Protein AF-A0A9K3LI99-F1 (afdb_monomer_lite)

Foldseek 3Di:
DDDDDDDDPDDDDDPCDDACALVLLVVLQVLLCPPPVRVVLAAPAKEFLVSSVVSSVLSVSDDPSYDDDSVSSVVSLCVDPLNVCQPDQPQPRQSQKHWDADPNTIIIHGGHGSDGDDHDDPDPVSVVRRVVSVVPDDRDRDDDDPDDDPDPPPPPPDDDDDDDDDDDDDDDDDDDDDDDDDDDDDDDDDDDDDDDDDDDDDDDDDDDDDDDDDDQDPDDDVQADPVLCVQQVADPPQPTSLSSLVVLLVLLVLLVDPLSLLLQEVVSPPLVPQDPVNSLLSNLLSQLLSQLSVQCNPPVSPDPSLVSSQVSLVVSVVVVSPSDNHSVVSSVSSVQCSVPVHDYHPDPCVSVVHLPAQLVCVVPVVLLVVLVVVCVVCVVPDDLVVSLCCCVPPVLVVVVVVVVVPDPDPDDDSCNVVVVSVCNDRDSVNSVSNCVSSPNDDDDDDPDDDPPCCPPPVNVVVVVVVVVVVVVVVVVVVVD

Structure (mmCIF, N/CA/C/O backbone):
data_AF-A0A9K3LI99-F1
#
_entry.id   AF-A0A9K3LI99-F1
#
loop_
_atom_site.group_PDB
_atom_site.id
_atom_site.type_symbol
_atom_site.label_atom_id
_atom_site.label_alt_id
_atom_site.label_comp_id
_atom_site.label_asym_id
_atom_site.label_entity_id
_atom_site.label_seq_id
_atom_site.pdbx_PDB_ins_code
_atom_site.Cartn_x
_atom_site.Cartn_y
_atom_site.Cartn_z
_atom_site.occupancy
_atom_site.B_iso_or_equiv
_atom_site.auth_seq_id
_atom_site.auth_comp_id
_atom_site.auth_asym_id
_atom_site.auth_atom_id
_atom_site.pdbx_PDB_model_num
ATOM 1 N N . MET A 1 1 ? 67.613 16.938 -12.188 1.00 38.28 1 MET A N 1
ATOM 2 C CA . MET A 1 1 ? 67.191 17.942 -13.192 1.00 38.28 1 MET A CA 1
ATOM 3 C C . MET A 1 1 ? 67.558 17.369 -14.556 1.00 38.28 1 MET A C 1
ATOM 5 O O . MET A 1 1 ? 68.705 16.973 -14.670 1.00 38.28 1 MET A O 1
ATOM 9 N N . LEU A 1 2 ? 66.708 17.196 -15.573 1.00 33.31 2 LEU A N 1
ATOM 10 C CA . LEU A 1 2 ? 65.260 17.403 -15.799 1.00 33.31 2 LEU A CA 1
ATOM 11 C C . LEU A 1 2 ? 64.799 16.192 -16.658 1.00 33.31 2 LEU A C 1
ATOM 13 O O . LEU A 1 2 ? 65.535 15.783 -17.545 1.00 33.31 2 LEU A O 1
ATOM 17 N N . ALA A 1 3 ? 63.769 15.428 -16.289 1.00 37.97 3 ALA A N 1
ATOM 18 C CA . ALA A 1 3 ? 62.351 15.655 -16.613 1.00 37.97 3 ALA A CA 1
ATOM 19 C C . ALA A 1 3 ? 62.026 15.662 -18.131 1.00 37.97 3 ALA A C 1
ATOM 21 O O . ALA A 1 3 ? 62.222 16.664 -18.809 1.00 37.97 3 ALA A O 1
ATOM 22 N N . GLY A 1 4 ? 61.459 14.550 -18.620 1.00 28.91 4 GLY A N 1
ATOM 23 C CA . GLY A 1 4 ? 60.838 14.370 -19.942 1.00 28.91 4 GLY A CA 1
ATOM 24 C C . GLY A 1 4 ? 59.802 13.227 -19.864 1.00 28.91 4 GLY A C 1
ATOM 25 O O . GLY A 1 4 ? 60.022 12.302 -19.079 1.00 28.91 4 GLY A O 1
ATOM 26 N N . PRO A 1 5 ? 58.645 13.298 -20.553 1.00 36.38 5 PRO A N 1
ATOM 27 C CA . PRO A 1 5 ? 57.456 12.544 -20.145 1.00 36.38 5 PRO A CA 1
ATOM 28 C C . PRO A 1 5 ? 57.363 11.135 -20.747 1.00 36.38 5 PRO A C 1
ATOM 30 O O . PRO A 1 5 ? 57.576 10.942 -21.941 1.00 36.38 5 PRO A O 1
ATOM 33 N N . ILE A 1 6 ? 56.923 10.170 -19.934 1.00 32.75 6 ILE A N 1
ATOM 34 C CA . ILE A 1 6 ? 56.415 8.868 -20.391 1.00 32.75 6 ILE A CA 1
ATOM 35 C C . ILE A 1 6 ? 54.897 8.869 -20.185 1.00 32.75 6 ILE A C 1
ATOM 37 O O . ILE A 1 6 ? 54.408 9.299 -19.139 1.00 32.75 6 ILE A O 1
ATOM 41 N N . GLY A 1 7 ? 54.153 8.462 -21.215 1.00 29.23 7 GLY A N 1
ATOM 42 C CA . GLY A 1 7 ? 52.699 8.612 -21.274 1.00 29.23 7 GLY A CA 1
ATOM 43 C C . GLY A 1 7 ? 51.949 7.814 -20.206 1.00 29.23 7 GLY A C 1
ATOM 44 O O . GLY A 1 7 ? 52.251 6.649 -19.954 1.00 29.23 7 GLY A O 1
ATOM 45 N N . ALA A 1 8 ? 50.925 8.435 -19.620 1.00 28.14 8 ALA A N 1
ATOM 46 C CA . ALA A 1 8 ? 49.999 7.765 -18.717 1.00 28.14 8 ALA A CA 1
ATOM 47 C C . ALA A 1 8 ? 49.097 6.800 -19.504 1.00 28.14 8 ALA A C 1
ATOM 49 O O . ALA A 1 8 ? 48.115 7.210 -20.124 1.00 28.14 8 ALA A O 1
ATOM 50 N N . MET A 1 9 ? 49.424 5.508 -19.466 1.00 26.80 9 MET A N 1
ATOM 51 C CA . MET A 1 9 ? 48.541 4.453 -19.954 1.00 26.80 9 MET A CA 1
ATOM 52 C C . MET A 1 9 ? 47.420 4.241 -18.928 1.00 26.80 9 MET A C 1
ATOM 54 O O . MET A 1 9 ? 47.588 3.532 -17.937 1.00 26.80 9 MET A O 1
ATOM 58 N N . VAL A 1 10 ? 46.286 4.911 -19.140 1.00 30.11 10 VAL A N 1
ATOM 59 C CA . VAL A 1 10 ? 45.095 4.769 -18.293 1.00 30.11 10 VAL A CA 1
ATOM 60 C C . VAL A 1 10 ? 44.501 3.377 -18.507 1.00 30.11 10 VAL A C 1
ATOM 62 O O . VAL A 1 10 ? 43.856 3.118 -19.521 1.00 30.11 10 VAL A O 1
ATOM 65 N N . LEU A 1 11 ? 44.717 2.481 -17.544 1.00 29.36 11 LEU A N 1
ATOM 66 C CA . LEU A 1 11 ? 43.962 1.233 -17.452 1.00 29.36 11 LEU A CA 1
ATOM 67 C C . LEU A 1 11 ? 42.501 1.545 -17.079 1.00 29.36 11 LEU A C 1
ATOM 69 O O . LEU A 1 11 ? 42.260 2.449 -16.272 1.00 29.36 11 LEU A O 1
ATOM 73 N N . PRO A 1 12 ? 41.516 0.827 -17.647 1.00 28.22 12 PRO A N 1
ATOM 74 C CA . PRO A 1 12 ? 40.114 1.066 -17.344 1.00 28.22 12 PRO A CA 1
ATOM 75 C C . PRO A 1 12 ? 39.806 0.681 -15.894 1.00 28.22 12 PRO A C 1
ATOM 77 O O . PRO A 1 12 ? 40.135 -0.416 -15.446 1.00 28.22 12 PRO A O 1
ATOM 80 N N . LEU A 1 13 ? 39.123 1.576 -15.178 1.00 29.77 13 LEU A N 1
ATOM 81 C CA . LEU A 1 13 ? 38.501 1.268 -13.892 1.00 29.77 13 LEU A CA 1
ATOM 82 C C . LEU A 1 13 ? 37.423 0.199 -14.110 1.00 29.77 13 LEU A C 1
ATOM 84 O O . LEU A 1 13 ? 36.360 0.483 -14.661 1.00 29.77 13 LEU A O 1
ATOM 88 N N . THR A 1 14 ? 37.703 -1.034 -13.693 1.00 32.28 14 THR A N 1
ATOM 89 C CA . THR A 1 14 ? 36.720 -2.116 -13.664 1.00 32.28 14 THR A CA 1
ATOM 90 C C . THR A 1 14 ? 35.724 -1.867 -12.530 1.00 32.28 14 THR A C 1
ATOM 92 O O . THR A 1 14 ? 36.083 -1.863 -11.356 1.00 32.28 14 THR A O 1
ATOM 95 N N . ASP A 1 15 ? 34.452 -1.672 -12.880 1.00 35.81 15 ASP A N 1
ATOM 96 C CA . ASP A 1 15 ? 33.373 -1.242 -11.967 1.00 35.81 15 ASP A CA 1
ATOM 97 C C . ASP A 1 15 ? 32.848 -2.366 -11.033 1.00 35.81 15 ASP A C 1
ATOM 99 O O . ASP A 1 15 ? 31.736 -2.320 -10.501 1.00 35.81 15 ASP A O 1
ATOM 103 N N . ASP A 1 16 ? 33.643 -3.421 -10.825 1.00 41.41 16 ASP A N 1
ATOM 104 C CA . ASP A 1 16 ? 33.311 -4.547 -9.951 1.00 41.41 16 ASP A CA 1
ATOM 105 C C . ASP A 1 16 ? 33.869 -4.344 -8.538 1.00 41.41 16 ASP A C 1
ATOM 107 O O . ASP A 1 16 ? 34.804 -5.005 -8.084 1.00 41.41 16 ASP A O 1
ATOM 111 N N . ALA A 1 17 ? 33.215 -3.449 -7.795 1.00 46.72 17 ALA A N 1
ATOM 112 C CA . ALA A 1 17 ? 33.341 -3.423 -6.342 1.00 46.72 17 ALA A CA 1
ATOM 113 C C . ALA A 1 17 ? 32.993 -4.819 -5.763 1.00 46.72 17 ALA A C 1
ATOM 115 O O . ALA A 1 17 ? 31.927 -5.360 -6.095 1.00 46.72 17 ALA A O 1
ATOM 116 N N . PRO A 1 18 ? 33.839 -5.414 -4.895 1.00 54.22 18 PRO A N 1
ATOM 117 C CA . PRO A 1 18 ? 33.673 -6.794 -4.444 1.00 54.22 18 PRO A CA 1
ATOM 118 C C . PRO A 1 18 ? 32.341 -7.012 -3.709 1.00 54.22 18 PRO A C 1
ATOM 120 O O . PRO A 1 18 ? 32.096 -6.512 -2.611 1.00 54.22 18 PRO A O 1
ATOM 123 N N . LYS A 1 19 ? 31.447 -7.787 -4.332 1.00 67.31 19 LYS A N 1
ATOM 124 C CA . LYS A 1 19 ? 30.117 -8.121 -3.798 1.00 67.31 19 LYS A CA 1
ATOM 125 C C . LYS A 1 19 ? 30.232 -9.319 -2.850 1.00 67.31 19 LYS A C 1
ATOM 127 O O . LYS A 1 19 ? 30.640 -10.394 -3.280 1.00 67.31 19 LYS A O 1
ATOM 132 N N . VAL A 1 20 ? 29.800 -9.178 -1.589 1.00 76.69 20 VAL A N 1
ATOM 133 C CA . VAL A 1 20 ? 29.736 -10.312 -0.639 1.00 76.69 20 VAL A CA 1
ATOM 134 C C . VAL A 1 20 ? 28.866 -11.430 -1.223 1.00 76.69 20 VAL A C 1
ATOM 136 O O . VAL A 1 20 ? 27.660 -11.249 -1.422 1.00 76.69 20 VAL A O 1
ATOM 139 N N . THR A 1 21 ? 29.463 -12.593 -1.473 1.00 83.25 21 THR A N 1
ATOM 140 C CA . THR A 1 21 ? 28.739 -13.799 -1.892 1.00 83.25 21 THR A CA 1
ATOM 141 C C . THR A 1 21 ? 28.237 -14.593 -0.678 1.00 83.25 21 THR A C 1
ATOM 143 O O . THR A 1 21 ? 28.536 -14.266 0.474 1.00 83.25 21 THR A O 1
ATOM 146 N N . LYS A 1 22 ? 27.437 -15.645 -0.903 1.00 82.12 22 LYS A N 1
ATOM 147 C CA . LYS A 1 22 ? 26.943 -16.489 0.205 1.00 82.12 22 LYS A CA 1
ATOM 148 C C . LYS A 1 22 ? 28.078 -17.330 0.810 1.00 82.12 22 LYS A C 1
ATOM 150 O O . LYS A 1 22 ? 28.051 -17.618 1.999 1.00 82.12 22 LYS A O 1
ATOM 155 N N . GLU A 1 23 ? 29.070 -17.674 -0.006 1.00 82.25 23 GLU A N 1
ATOM 156 C CA . GLU A 1 23 ? 30.280 -18.414 0.342 1.00 82.25 23 GLU A CA 1
ATOM 157 C C . GLU A 1 23 ? 31.180 -17.559 1.241 1.00 82.25 23 GLU A C 1
ATOM 159 O O . GLU A 1 23 ? 31.505 -17.979 2.350 1.00 82.25 23 GLU A O 1
ATOM 164 N N . ILE A 1 24 ? 31.471 -16.319 0.818 1.00 82.81 24 ILE A N 1
ATOM 165 C CA . ILE A 1 24 ? 32.248 -15.346 1.603 1.00 82.81 24 ILE A CA 1
ATOM 166 C C . ILE A 1 24 ? 31.573 -15.092 2.954 1.00 82.81 24 ILE A C 1
ATOM 168 O O . ILE A 1 24 ? 32.240 -15.131 3.983 1.00 82.81 24 ILE A O 1
ATOM 172 N N . LEU A 1 25 ? 30.247 -14.888 2.988 1.00 86.44 25 LEU A N 1
ATOM 173 C CA . LEU A 1 25 ? 29.548 -14.695 4.262 1.00 86.44 25 LEU A CA 1
ATOM 174 C C . LEU A 1 25 ? 29.588 -15.945 5.156 1.00 86.44 25 LEU A C 1
ATOM 176 O O . LEU A 1 25 ? 29.740 -15.809 6.367 1.00 86.44 25 LEU A O 1
ATOM 180 N N . GLY A 1 26 ? 29.430 -17.144 4.587 1.00 84.12 26 GLY A N 1
ATOM 181 C CA . GLY A 1 26 ? 29.486 -18.394 5.347 1.00 84.12 26 GLY A CA 1
ATOM 182 C C . GLY A 1 26 ? 30.831 -18.566 6.048 1.00 84.12 26 GLY A C 1
ATOM 183 O O . GLY A 1 26 ? 30.868 -18.741 7.264 1.00 84.12 26 GLY A O 1
ATOM 184 N N . HIS A 1 27 ? 31.923 -18.405 5.299 1.00 83.44 27 HIS A N 1
ATOM 185 C CA . HIS A 1 27 ? 33.276 -18.470 5.845 1.00 83.44 27 HIS A CA 1
ATOM 186 C C . HIS A 1 27 ? 33.548 -17.345 6.859 1.00 83.44 27 HIS A C 1
ATOM 188 O O . HIS A 1 27 ? 34.101 -17.591 7.931 1.00 83.44 27 HIS A O 1
ATOM 194 N N . ALA A 1 28 ? 33.075 -16.124 6.580 1.00 85.56 28 ALA A N 1
ATOM 195 C CA . ALA A 1 28 ? 33.217 -14.992 7.491 1.00 85.56 28 ALA A CA 1
ATOM 196 C C . ALA A 1 28 ? 32.514 -15.206 8.836 1.00 85.56 28 ALA A C 1
ATOM 198 O O . ALA A 1 28 ? 33.068 -14.858 9.879 1.00 85.56 28 ALA A O 1
ATOM 199 N N . LEU A 1 29 ? 31.322 -15.808 8.838 1.00 87.56 29 LEU A N 1
ATOM 200 C CA . LEU A 1 29 ? 30.613 -16.160 10.068 1.00 87.56 29 LEU A CA 1
ATOM 201 C C . LEU A 1 29 ? 31.354 -17.237 10.863 1.00 87.56 29 LEU A C 1
ATOM 203 O O . LEU A 1 29 ? 31.493 -17.087 12.072 1.00 87.56 29 LEU A O 1
ATOM 207 N N . GLU A 1 30 ? 31.866 -18.281 10.211 1.00 86.44 30 GLU A N 1
ATOM 208 C CA . GLU A 1 30 ? 32.619 -19.343 10.891 1.00 86.44 30 GLU A CA 1
ATOM 209 C C . GLU A 1 30 ? 33.910 -18.814 11.526 1.00 86.44 30 GLU A C 1
ATOM 211 O O . GLU A 1 30 ? 34.156 -19.071 12.705 1.00 86.44 30 GLU A O 1
ATOM 216 N N . LEU A 1 31 ? 34.680 -17.992 10.806 1.00 84.69 31 LEU A N 1
ATOM 217 C CA . LEU A 1 31 ? 35.863 -17.331 11.362 1.00 84.69 31 LEU A CA 1
ATOM 218 C C . LEU A 1 31 ? 35.508 -16.366 12.504 1.00 84.69 31 LEU A C 1
ATOM 220 O O . LEU A 1 31 ? 36.188 -16.364 13.525 1.00 84.69 31 LEU A O 1
ATOM 224 N N . THR A 1 32 ? 34.414 -15.603 12.394 1.00 88.06 32 THR A N 1
ATOM 225 C CA . THR A 1 32 ? 33.970 -14.671 13.452 1.00 88.06 32 THR A CA 1
ATOM 226 C C . THR A 1 32 ? 33.515 -15.402 14.723 1.00 88.06 32 THR A C 1
ATOM 228 O O . THR A 1 32 ? 33.814 -14.954 15.831 1.00 88.06 32 THR A O 1
ATOM 231 N N . ILE A 1 33 ? 32.810 -16.530 14.580 1.00 89.12 33 ILE A N 1
ATOM 232 C CA . ILE A 1 33 ? 32.341 -17.369 15.697 1.00 89.12 33 ILE A CA 1
ATOM 233 C C . ILE A 1 33 ? 33.521 -18.057 16.394 1.00 89.12 33 ILE A C 1
ATOM 235 O O . ILE A 1 33 ? 33.561 -18.100 17.622 1.00 89.12 33 ILE A O 1
ATOM 239 N N . ASN A 1 34 ? 34.500 -18.541 15.626 1.00 85.75 34 ASN A N 1
ATOM 240 C CA . ASN A 1 34 ? 35.682 -19.224 16.156 1.00 85.75 34 ASN A CA 1
ATOM 241 C C . ASN A 1 34 ? 36.789 -18.260 16.634 1.00 85.75 34 ASN A C 1
ATOM 243 O O . ASN A 1 34 ? 37.783 -18.700 17.209 1.00 85.75 34 ASN A O 1
ATOM 247 N N . HIS A 1 35 ? 36.644 -16.947 16.417 1.00 85.50 35 HIS A N 1
ATOM 248 C CA . HIS A 1 35 ? 37.663 -15.961 16.775 1.00 85.50 35 HIS A CA 1
ATOM 249 C C . HIS A 1 35 ? 37.815 -15.829 18.306 1.00 85.50 35 HIS A C 1
ATOM 251 O O . HIS A 1 35 ? 36.839 -15.478 18.985 1.00 85.50 35 HIS A O 1
ATOM 257 N N . PRO A 1 36 ? 39.027 -15.994 18.874 1.00 82.25 36 PRO A N 1
ATOM 258 C CA . PRO A 1 36 ? 39.232 -16.215 20.312 1.00 82.25 36 PRO A CA 1
ATOM 259 C C . PRO A 1 36 ? 38.737 -15.072 21.212 1.00 82.25 36 PRO A C 1
ATOM 261 O O . PRO A 1 36 ? 38.366 -15.304 22.359 1.00 82.25 36 PRO A O 1
ATOM 264 N N . THR A 1 37 ? 38.690 -13.836 20.705 1.00 83.00 37 THR A N 1
ATOM 265 C CA . THR A 1 37 ? 38.243 -12.652 21.468 1.00 83.00 37 THR A CA 1
ATOM 266 C C . THR A 1 37 ? 36.879 -12.095 21.041 1.00 83.00 37 THR A C 1
ATOM 268 O O . THR A 1 37 ? 36.377 -11.165 21.680 1.00 83.00 37 THR A O 1
ATOM 271 N N . ILE A 1 38 ? 36.276 -12.631 19.968 1.00 86.31 38 ILE A N 1
ATOM 272 C CA . ILE A 1 38 ? 35.007 -12.139 19.396 1.00 86.31 38 ILE A CA 1
ATOM 273 C C . ILE A 1 38 ? 33.894 -13.174 19.572 1.00 86.31 38 ILE A C 1
ATOM 275 O O . ILE A 1 38 ? 32.832 -12.798 20.064 1.00 86.31 38 ILE A O 1
ATOM 279 N N . GLY A 1 39 ? 34.150 -14.459 19.308 1.00 85.88 39 GLY A N 1
ATOM 280 C CA . GLY A 1 39 ? 33.210 -15.560 19.554 1.00 85.88 39 GLY A CA 1
ATOM 281 C C . GLY A 1 39 ? 32.569 -15.512 20.949 1.00 85.88 39 GLY A C 1
ATOM 282 O O . GLY A 1 39 ? 31.349 -15.361 21.049 1.00 85.88 39 GLY A O 1
ATOM 283 N N . PRO A 1 40 ? 33.352 -15.478 22.048 1.00 87.44 40 PRO A N 1
ATOM 284 C CA . PRO A 1 40 ? 32.812 -15.368 23.412 1.00 87.44 40 PRO A CA 1
ATOM 285 C C . PRO A 1 40 ? 31.980 -14.095 23.675 1.00 87.44 40 PRO A C 1
ATOM 287 O O . PRO A 1 40 ? 31.135 -14.052 24.577 1.00 87.44 40 PRO A O 1
ATOM 290 N N . LYS A 1 41 ? 32.180 -13.029 22.885 1.00 86.50 41 LYS A N 1
ATOM 291 C CA . LYS A 1 41 ? 31.381 -11.800 22.983 1.00 86.50 41 LYS A CA 1
ATOM 292 C C . LYS A 1 41 ? 30.016 -11.929 22.311 1.00 86.50 41 LYS A C 1
ATOM 294 O O . LYS A 1 41 ? 29.108 -11.248 22.779 1.00 86.50 41 LYS A O 1
ATOM 299 N N . ILE A 1 42 ? 29.853 -12.792 21.306 1.00 89.25 42 ILE A N 1
ATOM 300 C CA . ILE A 1 42 ? 28.620 -12.911 20.505 1.00 89.25 42 ILE A CA 1
ATOM 301 C C . ILE A 1 42 ? 27.825 -14.207 20.739 1.00 89.25 42 ILE A C 1
ATOM 303 O O . ILE A 1 42 ? 26.612 -14.200 20.550 1.00 89.25 42 ILE A O 1
ATOM 307 N N . CYS A 1 43 ? 28.462 -15.290 21.187 1.00 90.75 43 CYS A N 1
ATOM 308 C CA . CYS A 1 43 ? 27.789 -16.559 21.477 1.00 90.75 43 CYS A CA 1
ATOM 309 C C . CYS A 1 43 ? 27.036 -16.546 22.820 1.00 90.75 43 CYS A C 1
ATOM 311 O O . CYS A 1 43 ? 27.331 -15.748 23.711 1.00 90.75 43 CYS A O 1
ATOM 313 N N . ASN A 1 44 ? 26.064 -17.449 22.962 1.00 89.94 44 ASN A N 1
ATOM 314 C CA . ASN A 1 44 ? 25.247 -17.702 24.155 1.00 89.94 44 ASN A CA 1
ATOM 315 C C . ASN A 1 44 ? 24.473 -16.478 24.686 1.00 89.94 44 ASN A C 1
ATOM 317 O O . ASN A 1 44 ? 24.148 -16.401 25.869 1.00 89.94 44 ASN A O 1
ATOM 321 N N . LYS A 1 45 ? 24.166 -15.504 23.819 1.00 90.88 45 LYS A N 1
ATOM 322 C CA . LYS A 1 45 ? 23.332 -14.338 24.146 1.00 90.88 45 LYS A CA 1
ATOM 323 C C . LYS A 1 45 ? 22.578 -13.822 22.922 1.00 90.88 45 LYS A C 1
ATOM 325 O O . LYS A 1 45 ? 23.020 -14.005 21.789 1.00 90.88 45 LYS A O 1
ATOM 330 N N . TRP A 1 46 ? 21.456 -13.147 23.156 1.00 92.44 46 TRP A N 1
ATOM 331 C CA . TRP A 1 46 ? 20.702 -12.479 22.097 1.00 92.44 46 TRP A CA 1
ATOM 332 C C . TRP A 1 46 ? 21.404 -11.185 21.669 1.00 92.44 46 TRP A C 1
ATOM 334 O O . TRP A 1 46 ? 21.636 -10.292 22.483 1.00 92.44 46 TRP A O 1
ATOM 344 N N . ILE A 1 47 ? 21.724 -11.079 20.380 1.00 92.25 47 ILE A N 1
ATOM 345 C CA . ILE A 1 47 ? 22.428 -9.945 19.773 1.00 92.25 47 ILE A CA 1
ATOM 346 C C . ILE A 1 47 ? 21.642 -9.352 18.601 1.00 92.25 47 ILE A C 1
ATOM 348 O O . ILE A 1 47 ? 20.803 -10.006 17.972 1.00 92.25 47 ILE A O 1
ATOM 352 N N . THR A 1 48 ? 21.914 -8.082 18.296 1.00 91.06 48 THR A N 1
ATOM 353 C CA . THR A 1 48 ? 21.303 -7.399 17.148 1.00 91.06 48 THR A CA 1
ATOM 354 C C . THR A 1 48 ? 22.024 -7.741 15.846 1.00 91.06 48 THR A C 1
ATOM 356 O O . THR A 1 48 ? 23.194 -8.121 15.845 1.00 91.06 48 THR A O 1
ATOM 359 N N . VAL A 1 49 ? 21.340 -7.558 14.715 1.00 89.00 49 VAL A N 1
ATOM 360 C CA . VAL A 1 49 ? 21.951 -7.709 13.385 1.00 89.00 49 VAL A CA 1
ATOM 361 C C . VAL A 1 49 ? 23.176 -6.804 13.181 1.00 89.00 49 VAL A C 1
ATOM 363 O O . VAL A 1 49 ? 24.143 -7.234 12.560 1.00 89.00 49 VAL A O 1
ATOM 366 N N . ASP A 1 50 ? 23.170 -5.595 13.753 1.00 87.19 50 ASP A N 1
ATOM 367 C CA . ASP A 1 50 ? 24.305 -4.664 13.689 1.00 87.19 50 ASP A CA 1
ATOM 368 C C . ASP A 1 50 ? 25.518 -5.249 14.425 1.00 87.19 50 ASP A C 1
ATOM 370 O O . ASP A 1 50 ? 26.617 -5.279 13.884 1.00 87.19 50 ASP A O 1
ATOM 374 N N . THR A 1 51 ? 25.293 -5.829 15.611 1.00 89.25 51 THR A N 1
ATOM 375 C CA . THR A 1 51 ? 26.328 -6.476 16.432 1.00 89.25 51 THR A CA 1
ATOM 376 C C . THR A 1 51 ? 27.044 -7.607 15.685 1.00 89.25 51 THR A C 1
ATOM 378 O O . THR A 1 51 ? 28.247 -7.769 15.853 1.00 89.25 51 THR A O 1
ATOM 381 N N . ILE A 1 52 ? 26.338 -8.369 14.839 1.00 89.00 52 ILE A N 1
ATOM 382 C CA . ILE A 1 52 ? 26.958 -9.401 13.986 1.00 89.00 52 ILE A CA 1
ATOM 383 C C . ILE A 1 52 ? 27.806 -8.771 12.882 1.00 89.00 52 ILE A C 1
ATOM 385 O O . ILE A 1 52 ? 28.917 -9.226 12.629 1.00 89.00 52 ILE A O 1
ATOM 389 N N . ILE A 1 53 ? 27.303 -7.726 12.225 1.00 87.44 53 ILE A N 1
ATOM 390 C CA . ILE A 1 53 ? 28.033 -7.044 11.148 1.00 87.44 53 ILE A CA 1
ATOM 391 C C . ILE A 1 53 ? 29.314 -6.404 11.702 1.00 87.44 53 ILE A C 1
ATOM 393 O O . ILE A 1 53 ? 30.374 -6.519 11.089 1.00 87.44 53 ILE A O 1
ATOM 397 N N . ASP A 1 54 ? 29.241 -5.789 12.881 1.00 86.12 54 ASP A N 1
ATOM 398 C CA . ASP A 1 54 ? 30.396 -5.191 13.547 1.00 86.12 54 ASP A CA 1
ATOM 399 C C . ASP A 1 54 ? 31.377 -6.252 14.072 1.00 86.12 54 ASP A C 1
ATOM 401 O O . ASP A 1 54 ? 32.585 -6.038 13.998 1.00 86.12 54 ASP A O 1
ATOM 405 N N . ALA A 1 55 ? 30.897 -7.429 14.496 1.00 86.62 55 ALA A N 1
ATOM 406 C CA . ALA A 1 55 ? 31.752 -8.572 14.824 1.00 86.62 55 ALA A CA 1
ATOM 407 C C . ALA A 1 55 ? 32.532 -9.084 13.598 1.00 86.62 55 ALA A C 1
ATOM 409 O O . ALA A 1 55 ? 33.740 -9.290 13.692 1.00 86.62 55 ALA A O 1
ATOM 410 N N . ILE A 1 56 ? 31.865 -9.235 12.445 1.00 84.94 56 ILE A N 1
ATOM 411 C CA . ILE A 1 56 ? 32.488 -9.681 11.184 1.00 84.94 56 ILE A CA 1
ATOM 412 C C . ILE A 1 56 ? 33.553 -8.680 10.712 1.00 84.94 56 ILE A C 1
ATOM 414 O O . ILE A 1 56 ? 34.649 -9.081 10.321 1.00 84.94 56 ILE A O 1
ATOM 418 N N . ARG A 1 57 ? 33.257 -7.374 10.793 1.00 83.19 57 ARG A N 1
ATOM 419 C CA . ARG A 1 57 ? 34.227 -6.301 10.508 1.00 83.19 57 ARG A CA 1
ATOM 420 C C . ARG A 1 57 ? 35.422 -6.348 11.460 1.00 83.19 57 ARG A C 1
ATOM 422 O O . ARG A 1 57 ? 36.558 -6.207 11.027 1.00 83.19 57 ARG A O 1
ATOM 429 N N . ALA A 1 58 ? 35.174 -6.544 12.754 1.00 80.00 58 ALA A N 1
ATOM 430 C CA . ALA A 1 58 ? 36.216 -6.554 13.777 1.00 80.00 58 ALA A CA 1
ATOM 431 C C . ALA A 1 58 ? 37.113 -7.796 13.741 1.00 80.00 58 ALA A C 1
ATOM 433 O O . ALA A 1 58 ? 38.274 -7.710 14.131 1.00 80.00 58 ALA A O 1
ATOM 434 N N . ALA A 1 59 ? 36.596 -8.925 13.252 1.00 78.50 59 ALA A N 1
ATOM 435 C CA . ALA A 1 59 ? 37.377 -10.121 12.950 1.00 78.50 59 ALA A CA 1
ATOM 436 C C . ALA A 1 59 ? 38.191 -9.988 11.640 1.00 78.50 59 ALA A C 1
ATOM 438 O O . ALA A 1 59 ? 38.863 -10.937 11.250 1.00 78.50 59 ALA A O 1
ATOM 439 N N . ALA A 1 60 ? 38.123 -8.832 10.960 1.00 65.44 60 ALA A N 1
ATOM 440 C CA . ALA A 1 60 ? 38.836 -8.499 9.722 1.00 65.44 60 ALA A CA 1
ATOM 441 C C . ALA A 1 60 ? 38.606 -9.476 8.547 1.00 65.44 60 ALA A C 1
ATOM 443 O O . ALA A 1 60 ? 39.392 -9.515 7.605 1.00 65.44 60 ALA A O 1
ATOM 444 N N . VAL A 1 61 ? 37.511 -10.248 8.570 1.00 60.97 61 VAL A N 1
ATOM 445 C CA . VAL A 1 61 ? 37.273 -11.333 7.596 1.00 60.97 61 VAL A CA 1
ATOM 446 C C . VAL A 1 61 ? 36.694 -10.838 6.266 1.00 60.97 61 VAL A C 1
ATOM 448 O O . VAL A 1 61 ? 36.648 -11.567 5.278 1.00 60.97 61 VAL A O 1
ATOM 451 N N . ILE A 1 62 ? 36.215 -9.596 6.232 1.00 62.88 62 ILE A N 1
ATOM 452 C CA . ILE A 1 62 ? 35.717 -8.929 5.031 1.00 62.88 62 ILE A CA 1
ATOM 453 C C . ILE A 1 62 ? 36.298 -7.519 5.033 1.00 62.88 62 ILE A C 1
ATOM 455 O O . ILE A 1 62 ? 36.228 -6.831 6.053 1.00 62.88 62 ILE A O 1
ATOM 459 N N . ASP A 1 63 ? 36.845 -7.096 3.892 1.00 62.25 63 ASP A N 1
ATOM 460 C CA . ASP A 1 63 ? 37.377 -5.746 3.719 1.00 62.25 63 ASP A CA 1
ATOM 461 C C . ASP A 1 63 ? 36.320 -4.689 4.086 1.00 62.25 63 ASP A C 1
ATOM 463 O O . ASP A 1 63 ? 35.167 -4.729 3.652 1.00 62.25 63 ASP A O 1
ATOM 467 N N . THR A 1 64 ? 36.748 -3.718 4.889 1.00 60.41 64 THR A N 1
ATOM 468 C CA . THR A 1 64 ? 36.008 -2.511 5.264 1.00 60.41 64 THR A CA 1
ATOM 469 C C . THR A 1 64 ? 35.422 -1.723 4.088 1.00 60.41 64 THR A C 1
ATOM 471 O O . THR A 1 64 ? 34.424 -1.028 4.284 1.00 60.41 64 THR A O 1
ATOM 474 N N . SER A 1 65 ? 35.981 -1.850 2.878 1.00 55.84 65 SER A N 1
ATOM 475 C CA . SER A 1 65 ? 35.418 -1.272 1.648 1.00 55.84 65 SER A CA 1
ATOM 476 C C . SER A 1 65 ? 34.053 -1.868 1.261 1.00 55.84 65 SER A C 1
ATOM 478 O O . SER A 1 65 ? 33.266 -1.237 0.549 1.00 55.84 65 SER A O 1
ATOM 480 N N . VAL A 1 66 ? 33.726 -3.068 1.753 1.00 67.19 66 VAL A N 1
ATOM 481 C CA . VAL A 1 66 ? 32.547 -3.828 1.338 1.00 67.19 66 VAL A CA 1
ATOM 482 C C . VAL A 1 66 ? 31.323 -3.500 2.198 1.00 67.19 66 VAL A C 1
ATOM 484 O O . VAL A 1 66 ? 31.243 -3.792 3.394 1.00 67.19 66 VAL A O 1
ATOM 487 N N . VAL A 1 67 ? 30.291 -2.939 1.561 1.00 68.50 67 VAL A N 1
ATOM 488 C CA . VAL A 1 67 ? 29.070 -2.468 2.236 1.00 68.50 67 VAL A CA 1
ATOM 489 C C . VAL A 1 67 ? 28.148 -3.627 2.648 1.00 68.50 67 VAL A C 1
ATOM 491 O O . VAL A 1 67 ? 27.143 -3.932 1.998 1.00 68.50 67 VAL A O 1
ATOM 494 N N . MET A 1 68 ? 28.441 -4.249 3.791 1.00 78.25 68 MET A N 1
ATOM 495 C CA . MET A 1 68 ? 27.513 -5.160 4.465 1.00 78.25 68 MET A CA 1
ATOM 496 C C . MET A 1 68 ? 26.445 -4.390 5.260 1.00 78.25 68 MET A C 1
ATOM 498 O O . MET A 1 68 ? 26.749 -3.501 6.053 1.00 78.25 68 MET A O 1
ATOM 502 N N . ASN A 1 69 ? 25.176 -4.764 5.071 1.00 82.94 69 ASN A N 1
ATOM 503 C CA . ASN A 1 69 ? 24.035 -4.249 5.832 1.00 82.94 69 ASN A CA 1
ATOM 504 C C . ASN A 1 69 ? 23.058 -5.378 6.206 1.00 82.94 69 ASN A C 1
ATOM 506 O O . ASN A 1 69 ? 23.072 -6.453 5.600 1.00 82.94 69 ASN A O 1
ATOM 510 N N . ALA A 1 70 ? 22.167 -5.114 7.167 1.00 83.81 70 ALA A N 1
ATOM 511 C CA . ALA A 1 70 ? 21.218 -6.092 7.707 1.00 83.81 70 ALA A CA 1
ATOM 512 C C . ALA A 1 70 ? 20.362 -6.803 6.642 1.00 83.81 70 ALA A C 1
ATOM 514 O O . ALA A 1 70 ? 20.066 -7.992 6.760 1.00 83.81 70 ALA A O 1
ATOM 515 N N . ARG A 1 71 ? 19.973 -6.101 5.568 1.00 83.62 71 ARG A N 1
ATOM 516 C CA . ARG A 1 71 ? 19.193 -6.698 4.475 1.00 83.62 71 ARG A CA 1
ATOM 517 C C . ARG A 1 71 ? 20.036 -7.677 3.660 1.00 83.62 71 ARG A C 1
ATOM 519 O O . ARG A 1 71 ? 19.533 -8.747 3.324 1.00 83.62 71 ARG A O 1
ATOM 526 N N . LEU A 1 72 ? 21.282 -7.322 3.344 1.00 83.38 72 LEU A N 1
ATOM 527 C CA . LEU A 1 72 ? 22.199 -8.193 2.607 1.00 83.38 72 LEU A CA 1
ATOM 528 C C . LEU A 1 72 ? 22.548 -9.442 3.428 1.00 83.38 72 LEU A C 1
ATOM 530 O O . LEU A 1 72 ? 22.401 -10.547 2.911 1.00 83.38 72 LEU A O 1
ATOM 534 N N . LEU A 1 73 ? 22.888 -9.273 4.713 1.00 86.06 73 LEU A N 1
ATOM 535 C CA . LEU A 1 73 ? 23.153 -10.378 5.642 1.00 86.06 73 LEU A CA 1
ATOM 536 C C . LEU A 1 73 ? 21.985 -11.377 5.660 1.00 86.06 73 LEU A C 1
ATOM 538 O O . LEU A 1 73 ? 22.174 -12.564 5.408 1.00 86.06 73 LEU A O 1
ATOM 542 N N . ASN A 1 74 ? 20.757 -10.890 5.868 1.00 86.50 74 ASN A N 1
ATOM 543 C CA . ASN A 1 74 ? 19.564 -11.736 5.940 1.00 86.50 74 ASN A CA 1
ATOM 544 C C . ASN A 1 74 ? 19.285 -12.496 4.626 1.00 86.50 74 ASN A C 1
ATOM 546 O O . ASN A 1 74 ? 18.813 -13.634 4.673 1.00 86.50 74 ASN A O 1
ATOM 550 N N . ILE A 1 75 ? 19.565 -11.884 3.466 1.00 84.94 75 ILE A N 1
ATOM 551 C CA . ILE A 1 75 ? 19.405 -12.512 2.143 1.00 84.94 75 ILE A CA 1
ATOM 552 C C . ILE A 1 75 ? 20.462 -13.599 1.926 1.00 84.94 75 ILE A C 1
ATOM 554 O O . ILE A 1 75 ? 20.127 -14.680 1.446 1.00 84.94 75 ILE A O 1
ATOM 558 N N . LEU A 1 76 ? 21.721 -13.335 2.274 1.00 86.38 76 LEU A N 1
ATOM 559 C CA . LEU A 1 76 ? 22.815 -14.287 2.089 1.00 86.38 76 LEU A CA 1
ATOM 560 C C . LEU A 1 76 ? 22.705 -15.466 3.066 1.00 86.38 76 LEU A C 1
ATOM 562 O O . LEU A 1 76 ? 22.787 -16.605 2.614 1.00 86.38 76 LEU A O 1
ATOM 566 N N . LEU A 1 77 ? 22.377 -15.223 4.343 1.00 87.31 77 LEU A N 1
ATOM 567 C CA . LEU A 1 77 ? 22.062 -16.276 5.322 1.00 87.31 77 LEU A CA 1
ATOM 568 C C . LEU A 1 77 ? 20.995 -17.247 4.796 1.00 87.31 77 LEU A C 1
ATOM 570 O O . LEU A 1 77 ? 21.191 -18.454 4.849 1.00 87.31 77 LEU A O 1
ATOM 574 N N . SER A 1 78 ? 19.907 -16.739 4.200 1.00 85.38 78 SER A N 1
ATOM 575 C CA . SER A 1 78 ? 18.847 -17.598 3.638 1.00 85.38 78 SER A CA 1
ATOM 576 C C . SER A 1 78 ? 19.263 -18.436 2.417 1.00 85.38 78 SER A C 1
ATOM 578 O O . SER A 1 78 ? 18.511 -19.315 2.003 1.00 85.38 78 SER A O 1
ATOM 580 N N . LYS A 1 79 ? 20.442 -18.180 1.833 1.00 86.00 79 LYS A N 1
ATOM 581 C CA . LYS A 1 79 ? 21.010 -18.949 0.712 1.00 86.00 79 LYS A CA 1
ATOM 582 C C . LYS A 1 79 ? 22.070 -19.966 1.150 1.00 86.00 79 LYS A C 1
ATOM 584 O O . LYS A 1 79 ? 22.474 -20.788 0.327 1.00 86.00 79 LYS A O 1
ATOM 589 N N . ILE A 1 80 ? 22.542 -19.905 2.395 1.00 86.44 80 ILE A N 1
ATOM 590 C CA . ILE A 1 80 ? 23.526 -20.842 2.948 1.00 86.44 80 ILE A CA 1
ATOM 591 C C . ILE A 1 80 ? 22.767 -22.055 3.492 1.00 86.44 80 ILE A C 1
ATOM 593 O O . ILE A 1 80 ? 21.915 -21.910 4.364 1.00 86.44 80 ILE A O 1
ATOM 597 N N . GLN A 1 81 ? 23.080 -23.256 2.996 1.00 86.06 81 GLN A N 1
ATOM 598 C CA . GLN A 1 81 ? 22.358 -24.487 3.352 1.00 86.06 81 GLN A CA 1
ATOM 599 C C . GLN A 1 81 ? 22.347 -24.744 4.869 1.00 86.06 81 GLN A C 1
ATOM 601 O O . GLN A 1 81 ? 21.290 -25.013 5.434 1.00 86.06 81 GLN A O 1
ATOM 606 N N . LYS A 1 82 ? 23.494 -24.529 5.532 1.00 84.44 82 LYS A N 1
ATOM 607 C CA . LYS A 1 82 ? 23.681 -24.611 6.993 1.00 84.44 82 LYS A CA 1
ATOM 608 C C . LYS A 1 82 ? 22.674 -23.774 7.797 1.00 84.44 82 LYS A C 1
ATOM 610 O O . LYS A 1 82 ? 22.329 -24.157 8.906 1.00 84.44 82 LYS A O 1
ATOM 615 N N . TYR A 1 83 ? 22.183 -22.660 7.246 1.00 87.62 83 TYR A N 1
ATOM 616 C CA . TYR A 1 83 ? 21.317 -21.698 7.939 1.00 87.62 83 TYR A CA 1
ATOM 617 C C . TYR A 1 83 ? 19.885 -21.636 7.371 1.00 87.62 83 TYR A C 1
ATOM 619 O O . TYR A 1 83 ? 19.141 -20.699 7.661 1.00 87.62 83 TYR A O 1
ATOM 627 N N . GLN A 1 84 ? 19.449 -22.627 6.581 1.00 85.38 84 GLN A N 1
ATOM 628 C CA . GLN A 1 84 ? 18.076 -22.658 6.048 1.00 85.38 84 GLN A CA 1
ATOM 629 C C . GLN A 1 84 ? 17.005 -22.749 7.148 1.00 85.38 84 GLN A C 1
ATOM 631 O O . GLN A 1 84 ? 15.937 -22.150 7.017 1.00 85.38 84 GLN A O 1
ATOM 636 N N . LEU A 1 85 ? 17.300 -23.449 8.248 1.00 87.94 85 LEU A N 1
ATOM 637 C CA . LEU A 1 85 ? 16.380 -23.666 9.373 1.00 87.94 85 LEU A CA 1
ATOM 638 C C . LEU A 1 85 ? 16.542 -22.637 10.507 1.00 87.94 85 LEU A C 1
ATOM 640 O O . LEU A 1 85 ? 16.016 -22.826 11.593 1.00 87.94 85 LEU A O 1
ATOM 644 N N . ILE A 1 86 ? 17.205 -21.507 10.253 1.00 89.94 86 ILE A N 1
ATOM 645 C CA . ILE A 1 86 ? 17.509 -20.461 11.247 1.00 89.94 86 ILE A CA 1
ATOM 646 C C . ILE A 1 86 ? 16.290 -19.890 12.007 1.00 89.94 86 ILE A C 1
ATOM 648 O O . ILE A 1 86 ? 16.431 -19.396 13.120 1.00 89.94 86 ILE A O 1
ATOM 652 N N . ASP A 1 87 ? 15.088 -19.931 11.421 1.00 89.50 87 ASP A N 1
ATOM 653 C CA . ASP A 1 87 ? 13.842 -19.483 12.071 1.00 89.50 87 ASP A CA 1
ATOM 654 C C . ASP A 1 87 ? 13.135 -20.609 12.871 1.00 89.50 87 ASP A C 1
ATOM 656 O O . ASP A 1 87 ? 12.016 -20.405 13.344 1.00 89.50 87 ASP A O 1
ATOM 660 N N . ARG A 1 88 ? 13.730 -21.808 12.984 1.00 88.12 88 ARG A N 1
ATOM 661 C CA . ARG A 1 88 ? 13.143 -22.992 13.635 1.00 88.12 88 ARG A CA 1
ATOM 662 C C . ARG A 1 88 ? 13.705 -23.199 15.039 1.00 88.12 88 ARG A C 1
ATOM 664 O O . ARG A 1 88 ? 14.915 -23.264 15.225 1.00 88.12 88 ARG A O 1
ATOM 671 N N . PHE A 1 89 ? 12.794 -23.341 15.998 1.00 89.75 89 PHE A N 1
ATOM 672 C CA . PHE A 1 89 ? 13.052 -23.544 17.432 1.00 89.75 89 PHE A CA 1
ATOM 673 C C . PHE A 1 89 ? 12.379 -24.840 17.936 1.00 89.75 89 PHE A C 1
ATOM 675 O O . PHE A 1 89 ? 12.291 -25.090 19.127 1.00 89.75 89 PHE A O 1
ATOM 682 N N . ASP A 1 90 ? 11.888 -25.668 17.010 1.00 82.25 90 ASP A N 1
ATOM 683 C CA . ASP A 1 90 ? 11.196 -26.947 17.230 1.00 82.25 90 ASP A CA 1
ATOM 684 C C . ASP A 1 90 ? 12.173 -28.142 17.298 1.00 82.25 90 ASP A C 1
ATOM 686 O O . ASP A 1 90 ? 11.800 -29.281 17.030 1.00 82.25 90 ASP A O 1
ATOM 690 N N . GLY A 1 91 ? 13.451 -27.877 17.587 1.00 82.12 91 GLY A N 1
ATOM 691 C CA . GLY A 1 91 ? 14.529 -28.870 17.587 1.00 82.12 91 GLY A CA 1
ATOM 692 C C . GLY A 1 91 ? 15.041 -29.300 16.205 1.00 82.12 91 GLY A C 1
ATOM 693 O O . GLY A 1 91 ? 16.067 -29.970 16.133 1.00 82.12 91 GLY A O 1
ATOM 694 N N . SER A 1 92 ? 14.409 -28.883 15.097 1.00 85.06 92 SER A N 1
ATOM 695 C CA . SER A 1 92 ? 14.872 -29.238 13.739 1.00 85.06 92 SER A CA 1
ATOM 696 C C . SER A 1 92 ? 16.149 -28.509 13.288 1.00 85.06 92 SER A C 1
ATOM 698 O O . SER A 1 92 ? 16.792 -28.916 12.320 1.00 85.06 92 SER A O 1
ATOM 700 N N . ASN A 1 93 ? 16.537 -27.429 13.973 1.00 88.19 93 ASN A N 1
ATOM 701 C CA . ASN A 1 93 ? 17.716 -26.631 13.646 1.00 88.19 93 ASN A CA 1
ATOM 702 C C . ASN A 1 93 ? 18.961 -27.116 14.406 1.00 88.19 93 ASN A C 1
ATOM 704 O O . ASN A 1 93 ? 19.180 -26.739 15.552 1.00 88.19 93 ASN A O 1
ATOM 708 N N . LEU A 1 94 ? 19.816 -27.887 13.732 1.00 85.44 94 LEU A N 1
ATOM 709 C CA . LEU A 1 94 ? 21.084 -28.382 14.291 1.00 85.44 94 LEU A CA 1
ATOM 710 C C . LEU A 1 94 ? 22.268 -27.409 14.116 1.00 85.44 94 LEU A C 1
ATOM 712 O O . LEU A 1 94 ? 23.382 -27.707 14.541 1.00 85.44 94 LEU A O 1
ATOM 716 N N . SER A 1 95 ? 22.066 -26.248 13.481 1.00 86.12 95 SER A N 1
ATOM 717 C CA . SER A 1 95 ? 23.166 -25.339 13.110 1.00 86.12 95 SER A CA 1
ATOM 718 C C . SER A 1 95 ? 23.777 -24.553 14.276 1.00 86.12 95 SER A C 1
ATOM 720 O O . SER A 1 95 ? 24.801 -23.898 14.082 1.00 86.12 95 SER A O 1
ATOM 722 N N . GLY A 1 96 ? 23.125 -24.561 15.446 1.00 87.81 96 GLY A N 1
ATOM 723 C CA . GLY A 1 96 ? 23.443 -23.694 16.586 1.00 87.81 96 GLY A CA 1
ATOM 724 C C . GLY A 1 96 ? 23.071 -22.217 16.372 1.00 87.81 96 GLY A C 1
ATOM 725 O O . GLY A 1 96 ? 23.168 -21.413 17.292 1.00 87.81 96 GLY A O 1
ATOM 726 N N . PHE A 1 97 ? 22.622 -21.821 15.178 1.00 91.31 97 PHE A N 1
ATOM 727 C CA . PHE A 1 97 ? 22.383 -20.423 14.819 1.00 91.31 97 PHE A CA 1
ATOM 728 C C . PHE A 1 97 ? 20.880 -20.174 14.645 1.00 91.31 97 PHE A C 1
ATOM 730 O O . PHE A 1 97 ? 20.240 -20.777 13.780 1.00 91.31 97 PHE A O 1
ATOM 737 N N . PHE A 1 98 ? 20.308 -19.272 15.445 1.00 92.56 98 PHE A N 1
ATOM 738 C CA . PHE A 1 98 ? 18.862 -19.026 15.501 1.00 92.56 98 PHE A CA 1
ATOM 739 C C . PHE A 1 98 ? 18.525 -17.549 15.277 1.00 92.56 98 PHE A C 1
ATOM 741 O O . PHE A 1 98 ? 19.299 -16.658 15.633 1.00 92.56 98 PHE A O 1
ATOM 748 N N . ARG A 1 99 ? 17.345 -17.274 14.705 1.00 92.94 99 ARG A N 1
ATOM 749 C CA . ARG A 1 99 ? 16.841 -15.924 14.421 1.00 92.94 99 ARG A CA 1
ATOM 750 C C . ARG A 1 99 ? 15.428 -15.716 14.949 1.00 92.94 99 ARG A C 1
ATOM 752 O O . ARG A 1 99 ? 14.478 -16.352 14.501 1.00 92.94 99 ARG A O 1
ATOM 759 N N . ALA A 1 100 ? 15.278 -14.712 15.802 1.00 90.81 100 ALA A N 1
ATOM 760 C CA . ALA A 1 100 ? 13.996 -14.204 16.266 1.00 90.81 100 ALA A CA 1
ATOM 761 C C . ALA A 1 100 ? 13.649 -12.887 15.543 1.00 90.81 100 ALA A C 1
ATOM 763 O O . ALA A 1 100 ? 14.528 -12.093 15.196 1.00 90.81 100 ALA A O 1
ATOM 764 N N . LYS A 1 101 ? 12.359 -12.640 15.284 1.00 88.44 101 LYS A N 1
ATOM 765 C CA . LYS A 1 101 ? 11.885 -11.446 14.561 1.00 88.44 101 LYS A CA 1
ATOM 766 C C . LYS A 1 101 ? 10.875 -10.687 15.412 1.00 88.44 101 LYS A C 1
ATOM 768 O O . LYS A 1 101 ? 9.769 -11.170 15.623 1.00 88.44 101 LYS A O 1
ATOM 773 N N . TYR A 1 102 ? 11.227 -9.472 15.824 1.00 84.81 102 TYR A N 1
ATOM 774 C CA . TYR A 1 102 ? 10.373 -8.629 16.662 1.00 84.81 102 TYR A CA 1
ATOM 775 C C . TYR A 1 102 ? 10.404 -7.174 16.209 1.00 84.81 102 TYR A C 1
ATOM 777 O O . TYR A 1 102 ? 11.446 -6.653 15.825 1.00 84.81 102 TYR A O 1
ATOM 785 N N . SER A 1 103 ? 9.240 -6.517 16.200 1.00 81.12 103 SER A N 1
ATOM 786 C CA . SER A 1 103 ? 9.078 -5.112 15.793 1.00 81.12 103 SER A CA 1
ATOM 787 C C . SER A 1 103 ? 9.802 -4.729 14.479 1.00 81.12 103 SER A C 1
ATOM 789 O O . SER A 1 103 ? 10.350 -3.634 14.352 1.00 81.12 103 SER A O 1
ATOM 791 N N . LYS A 1 104 ? 9.781 -5.630 13.480 1.00 80.31 104 LYS A N 1
ATOM 792 C CA . LYS A 1 104 ? 10.483 -5.540 12.175 1.00 80.31 104 LYS A CA 1
ATOM 793 C C . LYS A 1 104 ? 12.022 -5.626 12.225 1.00 80.31 104 LYS A C 1
ATOM 795 O O . LYS A 1 104 ? 12.651 -5.531 11.174 1.00 80.31 104 LYS A O 1
ATOM 800 N N . GLN A 1 105 ? 12.623 -5.843 13.391 1.00 84.12 105 GLN A N 1
ATOM 801 C CA . GLN A 1 105 ? 14.052 -6.115 13.560 1.00 84.12 105 GLN A CA 1
ATOM 802 C C . GLN A 1 105 ? 14.320 -7.629 13.608 1.00 84.12 105 GLN A C 1
ATOM 804 O O . GLN A 1 105 ? 13.414 -8.432 13.843 1.00 84.12 105 GLN A O 1
ATOM 809 N N . SER A 1 106 ? 15.562 -8.023 13.315 1.00 89.38 106 SER A N 1
ATOM 810 C CA . SER A 1 106 ? 16.042 -9.406 13.427 1.00 89.38 106 SER A CA 1
ATOM 811 C C . SER A 1 106 ? 17.085 -9.481 14.533 1.00 89.38 106 SER A C 1
ATOM 813 O O . SER A 1 106 ? 18.049 -8.714 14.523 1.00 89.38 106 SER A O 1
ATOM 815 N N . TYR A 1 107 ? 16.869 -10.413 15.449 1.00 92.00 107 TYR A N 1
ATOM 816 C CA . TYR A 1 107 ? 17.751 -10.727 16.561 1.00 92.00 107 TYR A CA 1
ATOM 817 C C . TYR A 1 107 ? 18.267 -12.144 16.390 1.00 92.00 107 TYR A C 1
ATOM 819 O O . TYR A 1 107 ? 17.583 -12.989 15.806 1.00 92.00 107 TYR A O 1
ATOM 827 N N . TYR A 1 108 ? 19.463 -12.391 16.896 1.00 93.25 108 TYR A N 1
ATOM 828 C CA . TYR A 1 108 ? 20.189 -13.627 16.670 1.00 93.25 108 TYR A CA 1
ATOM 829 C C . TYR A 1 108 ? 20.740 -14.173 17.979 1.00 93.25 108 TYR A C 1
ATOM 831 O O . TYR A 1 108 ? 21.092 -13.396 18.863 1.00 93.25 108 TYR A O 1
ATOM 839 N N . ILE A 1 109 ? 20.839 -15.493 18.080 1.00 93.25 109 ILE A N 1
ATOM 840 C CA . ILE A 1 109 ? 21.607 -16.179 19.118 1.00 93.25 109 ILE A CA 1
ATOM 841 C C . ILE A 1 109 ? 22.428 -17.283 18.454 1.00 93.25 109 ILE A C 1
ATOM 843 O O . ILE A 1 109 ? 21.975 -17.923 17.499 1.00 93.25 109 ILE A O 1
ATOM 847 N N . ILE A 1 110 ? 23.661 -17.440 18.928 1.00 92.56 110 ILE A N 1
ATOM 848 C CA . ILE A 1 110 ? 24.638 -18.402 18.424 1.00 92.56 110 ILE A CA 1
ATOM 849 C C . ILE A 1 110 ? 25.010 -19.311 19.591 1.00 92.56 110 ILE A C 1
ATOM 851 O O . ILE A 1 110 ? 25.535 -18.830 20.593 1.00 92.56 110 ILE A O 1
ATOM 855 N N . LEU A 1 111 ? 24.707 -20.593 19.452 1.00 90.81 111 LEU A N 1
ATOM 856 C CA . LEU A 1 111 ? 24.982 -21.680 20.384 1.00 90.81 111 LEU A CA 1
ATOM 857 C C . LEU A 1 111 ? 25.910 -22.707 19.705 1.00 90.81 111 LEU A C 1
ATOM 859 O O . LEU A 1 111 ? 26.050 -22.689 18.475 1.00 90.81 111 LEU A O 1
ATOM 863 N N . PRO A 1 112 ? 26.534 -23.620 20.466 1.00 87.25 112 PRO A N 1
ATOM 864 C CA . PRO A 1 112 ? 27.174 -24.811 19.917 1.00 87.25 112 PRO A CA 1
ATOM 865 C C . PRO A 1 112 ? 26.251 -25.606 18.964 1.00 87.25 112 PRO A C 1
ATOM 867 O O . PRO A 1 112 ? 25.039 -25.678 19.189 1.00 87.25 112 PRO A O 1
ATOM 870 N N . PRO A 1 113 ? 26.783 -26.220 17.889 1.00 85.88 113 PRO A N 1
ATOM 871 C CA . PRO A 1 113 ? 25.990 -27.062 16.994 1.00 85.88 113 PRO A CA 1
ATOM 872 C C . PRO A 1 113 ? 25.297 -28.206 17.746 1.00 85.88 113 PRO A C 1
ATOM 874 O O . PRO A 1 113 ? 25.918 -28.888 18.557 1.00 85.88 113 PRO A O 1
ATOM 877 N N . GLY A 1 114 ? 24.015 -28.426 17.454 1.00 82.25 114 GLY A N 1
ATOM 878 C CA . GLY A 1 114 ? 23.168 -29.403 18.148 1.00 82.25 114 GLY A CA 1
ATOM 879 C C . GLY A 1 114 ? 22.460 -28.892 19.412 1.00 82.25 114 GLY A C 1
ATOM 880 O O . GLY A 1 114 ? 21.491 -29.523 19.829 1.00 82.25 114 GLY A O 1
ATOM 881 N N . GLU A 1 115 ? 22.856 -27.751 19.988 1.00 86.94 115 GLU A N 1
ATOM 882 C CA . GLU A 1 115 ? 22.082 -27.116 21.065 1.00 86.94 115 GLU A CA 1
ATOM 883 C C . GLU A 1 115 ? 20.818 -26.424 20.532 1.00 86.94 115 GLU A C 1
ATOM 885 O O . GLU A 1 115 ? 20.780 -25.906 19.412 1.00 86.94 115 GLU A O 1
ATOM 890 N N . GLN A 1 116 ? 19.773 -26.398 21.362 1.00 86.62 116 GLN A N 1
ATOM 891 C CA . GLN A 1 116 ? 18.492 -25.769 21.049 1.00 86.62 116 GLN A CA 1
ATOM 892 C C . GLN A 1 116 ? 18.355 -24.434 21.784 1.00 86.62 116 GLN A C 1
ATOM 894 O O . GLN A 1 116 ? 18.589 -24.352 22.987 1.00 86.62 116 GLN A O 1
ATOM 899 N N . ALA A 1 117 ? 17.930 -23.394 21.067 1.00 87.62 117 ALA A N 1
ATOM 900 C CA . ALA A 1 117 ? 17.487 -22.145 21.676 1.00 87.62 117 ALA A CA 1
ATOM 901 C C . ALA A 1 117 ? 15.977 -22.188 21.947 1.00 87.62 117 ALA A C 1
ATOM 903 O O . ALA A 1 117 ? 15.210 -22.676 21.116 1.00 87.62 117 ALA A O 1
ATOM 904 N N . GLU A 1 118 ? 15.537 -21.585 23.050 1.00 86.62 118 GLU A N 1
ATOM 905 C CA . GLU A 1 118 ? 14.126 -21.244 23.245 1.00 86.62 118 GLU A CA 1
ATOM 906 C C . GLU A 1 118 ? 13.749 -19.988 22.445 1.00 86.62 118 GLU A C 1
ATOM 908 O O . GLU A 1 118 ? 14.569 -19.087 22.223 1.00 86.62 118 GLU A O 1
ATOM 913 N N . TYR A 1 119 ? 12.489 -19.904 22.007 1.00 86.25 119 TYR A N 1
ATOM 914 C CA . TYR A 1 119 ? 11.989 -18.698 21.350 1.00 86.25 119 TYR A CA 1
ATOM 915 C C . TYR A 1 119 ? 11.749 -17.592 22.394 1.00 86.25 119 TYR A C 1
ATOM 917 O O . TYR A 1 119 ? 11.029 -17.825 23.365 1.00 86.25 119 TYR A O 1
ATOM 925 N N . PRO A 1 120 ? 12.309 -16.382 22.223 1.00 85.81 120 PRO A N 1
ATOM 926 C CA . PRO A 1 120 ? 12.329 -15.385 23.285 1.00 85.81 120 PRO A CA 1
ATOM 927 C C . PRO A 1 120 ? 10.952 -14.759 23.544 1.00 85.81 120 PRO A C 1
ATOM 929 O O . PRO A 1 120 ? 10.214 -14.411 22.618 1.00 85.81 120 PRO A O 1
ATOM 932 N N . LEU A 1 121 ? 10.647 -14.528 24.822 1.00 85.31 121 LEU A N 1
ATOM 933 C CA . LEU A 1 121 ? 9.503 -13.726 25.250 1.00 85.31 121 LEU A CA 1
ATOM 934 C C . LEU A 1 121 ? 9.818 -12.237 25.032 1.00 85.31 121 LEU A C 1
ATOM 936 O O . LEU A 1 121 ? 10.648 -11.653 25.723 1.00 85.31 121 LEU A O 1
ATOM 940 N N . PHE A 1 122 ? 9.162 -11.611 24.051 1.00 86.31 122 PHE A N 1
ATOM 941 C CA . PHE A 1 122 ? 9.424 -10.220 23.656 1.00 86.31 122 PHE A CA 1
ATOM 942 C C . PHE A 1 122 ? 8.785 -9.172 24.585 1.00 86.31 122 PHE A C 1
ATOM 944 O O . PHE A 1 122 ? 7.987 -8.335 24.148 1.00 86.31 122 PHE A O 1
ATOM 951 N N . ASP A 1 123 ? 9.132 -9.199 25.867 1.00 85.06 123 ASP A N 1
ATOM 952 C CA . ASP A 1 123 ? 8.740 -8.155 26.810 1.00 85.06 123 ASP A CA 1
ATOM 953 C C . ASP A 1 123 ? 9.703 -6.942 26.792 1.00 85.06 123 ASP A C 1
ATOM 955 O O . ASP A 1 123 ? 10.588 -6.802 25.936 1.00 85.06 123 ASP A O 1
ATOM 959 N N . LYS A 1 124 ? 9.489 -6.004 27.723 1.00 81.12 124 LYS A N 1
ATOM 960 C CA . LYS A 1 124 ? 10.336 -4.813 27.878 1.00 81.12 124 LYS A CA 1
ATOM 961 C C . LYS A 1 124 ? 11.725 -5.160 28.430 1.00 81.12 124 LYS A C 1
ATOM 963 O O . LYS A 1 124 ? 12.701 -4.555 27.992 1.00 81.12 124 LYS A O 1
ATOM 968 N N . GLN A 1 125 ? 11.809 -6.120 29.352 1.00 83.94 125 GLN A N 1
ATOM 969 C CA . GLN A 1 125 ? 13.040 -6.508 30.043 1.00 83.94 125 GLN A CA 1
ATOM 970 C C . GLN A 1 125 ? 14.000 -7.219 29.087 1.00 83.94 125 GLN A C 1
ATOM 972 O O . GLN A 1 125 ? 15.166 -6.841 29.009 1.00 83.94 125 GLN A O 1
ATOM 977 N N . TRP A 1 126 ? 13.504 -8.158 28.274 1.00 89.00 126 TRP A N 1
ATOM 978 C CA . TRP A 1 126 ? 14.281 -8.829 27.230 1.00 89.00 126 TRP A CA 1
ATOM 979 C C . TRP A 1 126 ? 14.872 -7.831 26.229 1.00 89.00 126 TRP A C 1
ATOM 981 O O . TRP A 1 126 ? 16.040 -7.928 25.857 1.00 89.00 126 TRP A O 1
ATOM 991 N N . LYS A 1 127 ? 14.099 -6.816 25.816 1.00 84.56 127 LYS A N 1
ATOM 992 C CA . LYS A 1 127 ? 14.623 -5.792 24.903 1.00 84.56 127 LYS A CA 1
ATOM 993 C C . LYS A 1 127 ? 15.706 -4.934 25.568 1.00 84.56 127 LYS A C 1
ATOM 995 O O . LYS A 1 127 ? 16.715 -4.634 24.936 1.00 84.56 127 LYS A O 1
ATOM 1000 N N . GLU A 1 128 ? 15.506 -4.546 26.826 1.00 84.44 128 GLU A N 1
ATOM 1001 C CA . GLU A 1 128 ? 16.505 -3.809 27.610 1.00 84.44 128 GLU A CA 1
ATOM 1002 C C . GLU A 1 128 ? 17.780 -4.639 27.834 1.00 84.44 128 GLU A C 1
ATOM 1004 O O . GLU A 1 128 ? 18.873 -4.079 27.799 1.00 84.44 128 GLU A O 1
ATOM 1009 N N . GLU A 1 129 ? 17.671 -5.964 27.975 1.00 86.06 129 GLU A N 1
ATOM 1010 C CA . GLU A 1 129 ? 18.807 -6.891 28.014 1.00 86.06 129 GLU A CA 1
ATOM 1011 C C . GLU A 1 129 ? 19.612 -6.860 26.709 1.00 86.06 129 GLU A C 1
ATOM 1013 O O . GLU A 1 129 ? 20.817 -6.621 26.730 1.00 86.06 129 GLU A O 1
ATOM 1018 N N . VAL A 1 130 ? 18.951 -7.017 25.558 1.00 87.50 130 VAL A N 1
ATOM 1019 C CA . VAL A 1 130 ? 19.623 -7.051 24.248 1.00 87.50 130 VAL A CA 1
ATOM 1020 C C . VAL A 1 130 ? 20.301 -5.720 23.901 1.00 87.50 130 VAL A C 1
ATOM 1022 O O . VAL A 1 130 ? 21.416 -5.718 23.376 1.00 87.50 130 VAL A O 1
ATOM 1025 N N . GLU A 1 131 ? 19.684 -4.578 24.219 1.00 84.56 131 GLU A N 1
ATOM 1026 C CA . GLU A 1 131 ? 20.321 -3.265 24.017 1.00 84.56 131 GLU A CA 1
ATOM 1027 C C . GLU A 1 131 ? 21.480 -3.025 25.008 1.00 84.56 131 GLU A C 1
ATOM 1029 O O . GLU A 1 131 ? 22.486 -2.402 24.650 1.00 84.56 131 GLU A O 1
ATOM 1034 N N . ARG A 1 132 ? 21.411 -3.572 26.233 1.00 84.25 132 ARG A N 1
ATOM 1035 C CA . ARG A 1 132 ? 22.535 -3.548 27.187 1.00 84.25 132 ARG A CA 1
ATOM 1036 C C . ARG A 1 132 ? 23.696 -4.405 26.690 1.00 84.25 132 ARG A C 1
ATOM 1038 O O . ARG A 1 132 ? 24.831 -3.939 26.691 1.00 84.25 132 ARG A O 1
ATOM 1045 N N . VAL A 1 133 ? 23.416 -5.609 26.188 1.00 83.31 133 VAL A N 1
ATOM 1046 C CA . VAL A 1 133 ? 24.397 -6.488 25.535 1.00 83.31 133 VAL A CA 1
ATOM 1047 C C . VAL A 1 133 ? 25.046 -5.779 24.342 1.00 83.31 133 VAL A C 1
ATOM 1049 O O . VAL A 1 133 ? 26.272 -5.729 24.269 1.00 83.31 133 VAL A O 1
ATOM 1052 N N . LYS A 1 134 ? 24.261 -5.138 23.463 1.00 85.00 134 LYS A N 1
ATOM 1053 C CA . LYS A 1 134 ? 24.785 -4.314 22.356 1.00 85.00 134 LYS A CA 1
ATOM 1054 C C . LYS A 1 134 ? 25.718 -3.201 22.846 1.00 85.00 134 LYS A C 1
ATOM 1056 O O . LYS A 1 134 ? 26.749 -2.972 22.226 1.00 85.00 134 LYS A O 1
ATOM 1061 N N . SER A 1 135 ? 25.379 -2.545 23.955 1.00 78.75 135 SER A N 1
ATOM 1062 C CA . SER A 1 135 ? 26.170 -1.448 24.535 1.00 78.75 135 SER A CA 1
ATOM 1063 C C . SER A 1 135 ? 27.461 -1.918 25.225 1.00 78.75 135 SER A C 1
ATOM 1065 O O . SER A 1 135 ? 28.448 -1.187 25.247 1.00 78.75 135 SER A O 1
ATOM 1067 N N . LEU A 1 136 ? 27.470 -3.134 25.783 1.00 77.75 136 LEU A N 1
ATOM 1068 C CA . LEU A 1 136 ? 28.635 -3.743 26.440 1.00 77.75 136 LEU A CA 1
ATOM 1069 C C . LEU A 1 136 ? 29.618 -4.384 25.447 1.00 77.75 136 LEU A C 1
ATOM 1071 O O . LEU A 1 136 ? 30.813 -4.495 25.733 1.00 77.75 136 LEU A O 1
ATOM 1075 N N . ILE A 1 137 ? 29.140 -4.813 24.277 1.00 81.62 137 ILE A N 1
ATOM 1076 C CA . ILE A 1 137 ? 29.980 -5.404 23.235 1.00 81.62 137 ILE A CA 1
ATOM 1077 C C . ILE A 1 137 ? 30.776 -4.299 22.524 1.00 81.62 137 ILE A C 1
ATOM 1079 O O . ILE A 1 137 ? 30.347 -3.706 21.538 1.00 81.62 137 ILE A O 1
ATOM 1083 N N . SER A 1 138 ? 31.991 -4.051 23.018 1.00 74.19 138 SER A N 1
ATOM 1084 C CA . SER A 1 138 ? 32.986 -3.235 22.321 1.00 74.19 138 SER A CA 1
ATOM 1085 C C . SER A 1 138 ? 33.931 -4.107 21.490 1.00 74.19 138 SER A C 1
ATOM 1087 O O . SER A 1 138 ? 34.657 -4.968 22.014 1.00 74.19 138 SER A O 1
ATOM 1089 N N . PHE A 1 139 ? 33.957 -3.836 20.187 1.00 69.56 139 PHE A N 1
ATOM 1090 C CA . PHE A 1 139 ? 34.946 -4.343 19.245 1.00 69.56 139 PHE A CA 1
ATOM 1091 C C . PHE A 1 139 ? 35.953 -3.231 18.910 1.00 69.56 139 PHE A C 1
ATOM 1093 O O . PHE A 1 139 ? 35.838 -2.546 17.896 1.00 69.56 139 PHE A O 1
ATOM 1100 N N . ARG A 1 140 ? 36.935 -2.996 19.790 1.00 53.34 140 ARG A N 1
ATOM 1101 C CA . ARG A 1 140 ? 38.043 -2.080 19.471 1.00 53.34 140 ARG A CA 1
ATOM 1102 C C . ARG A 1 140 ? 38.823 -2.642 18.280 1.00 53.34 140 ARG A C 1
ATOM 1104 O O . ARG A 1 140 ? 39.220 -3.802 18.319 1.00 53.34 140 ARG A O 1
ATOM 1111 N N . SER A 1 141 ? 39.042 -1.812 17.259 1.00 41.41 141 SER A N 1
ATOM 1112 C CA . SER A 1 141 ? 39.851 -2.161 16.087 1.00 41.41 141 SER A CA 1
ATOM 1113 C C . SER A 1 141 ? 41.262 -2.558 16.525 1.00 41.41 141 SER A C 1
ATOM 1115 O O . SER A 1 141 ? 42.016 -1.736 17.053 1.00 41.41 141 SER A O 1
ATOM 1117 N N . LEU A 1 142 ? 41.597 -3.831 16.320 1.00 38.81 142 LEU A N 1
ATOM 1118 C CA . LEU A 1 142 ? 42.976 -4.298 16.326 1.00 38.81 142 LEU A CA 1
ATOM 1119 C C . LEU A 1 142 ? 43.617 -3.790 15.030 1.00 38.81 142 LEU A C 1
ATOM 1121 O O . LEU A 1 142 ? 43.074 -3.997 13.944 1.00 38.81 142 LEU A O 1
ATOM 1125 N N . LYS A 1 143 ? 44.731 -3.061 15.149 1.00 31.86 143 LYS A N 1
ATOM 1126 C CA . LYS A 1 143 ? 45.474 -2.566 13.984 1.00 31.86 143 LYS A CA 1
ATOM 1127 C C . LYS A 1 143 ? 46.170 -3.732 13.273 1.00 31.86 143 LYS A C 1
ATOM 1129 O O . LYS A 1 143 ? 46.520 -4.730 13.893 1.00 31.86 143 LYS A O 1
ATOM 1134 N N . SER A 1 144 ? 46.362 -3.577 11.970 1.00 36.09 144 SER A N 1
ATOM 1135 C CA . SER A 1 144 ? 46.614 -4.623 10.969 1.00 36.09 144 SER A CA 1
ATOM 1136 C C . SER A 1 144 ? 48.011 -5.275 10.969 1.00 36.09 144 SER A C 1
ATOM 1138 O O . SER A 1 144 ? 48.533 -5.541 9.891 1.00 36.09 144 SER A O 1
ATOM 1140 N N . ASN A 1 145 ? 48.648 -5.501 12.124 1.00 33.44 145 ASN A N 1
ATOM 1141 C CA . ASN A 1 145 ? 50.073 -5.877 12.165 1.00 33.44 145 ASN A CA 1
ATOM 1142 C C . ASN A 1 145 ? 50.389 -7.332 12.564 1.00 33.44 145 ASN A C 1
ATOM 1144 O O . ASN A 1 145 ? 51.544 -7.718 12.429 1.00 33.44 145 ASN A O 1
ATOM 1148 N N . ASP A 1 146 ? 49.408 -8.143 12.982 1.00 35.03 146 ASP A N 1
ATOM 1149 C CA . ASP A 1 146 ? 49.644 -9.509 13.504 1.00 35.03 146 ASP A CA 1
ATOM 1150 C C . ASP A 1 146 ? 48.911 -10.630 12.725 1.00 35.03 146 ASP A C 1
ATOM 1152 O O . ASP A 1 146 ? 48.558 -11.663 13.293 1.00 35.03 146 ASP A O 1
ATOM 1156 N N . ILE A 1 147 ? 48.658 -10.454 11.419 1.00 39.22 147 ILE A N 1
ATOM 1157 C CA . ILE A 1 147 ? 48.109 -11.516 10.548 1.00 39.22 147 ILE A CA 1
ATOM 1158 C C . ILE A 1 147 ? 48.941 -11.596 9.253 1.00 39.22 147 ILE A C 1
ATOM 1160 O O . ILE A 1 147 ? 49.024 -10.594 8.541 1.00 39.22 147 ILE A O 1
ATOM 1164 N N . PRO A 1 148 ? 49.559 -12.749 8.918 1.00 28.84 148 PRO A N 1
ATOM 1165 C CA . PRO A 1 148 ? 50.296 -12.907 7.666 1.00 28.84 148 PRO A CA 1
ATOM 1166 C C . PRO A 1 148 ? 49.338 -12.965 6.455 1.00 28.84 148 PRO A C 1
ATOM 1168 O O . PRO A 1 148 ? 48.235 -13.505 6.587 1.00 28.84 148 PRO A O 1
ATOM 1171 N N . PRO A 1 149 ? 49.728 -12.451 5.269 1.00 32.19 149 PRO A N 1
ATOM 1172 C CA . PRO A 1 149 ? 48.855 -12.428 4.095 1.00 32.19 149 PRO A CA 1
ATOM 1173 C C . PRO A 1 149 ? 48.399 -13.819 3.632 1.00 32.19 149 PRO A C 1
ATOM 1175 O O . PRO A 1 149 ? 49.176 -14.776 3.595 1.00 32.19 149 PRO A O 1
ATOM 1178 N N . VAL A 1 150 ? 47.132 -13.911 3.216 1.00 35.56 150 VAL A N 1
ATOM 1179 C CA . VAL A 1 150 ? 46.521 -15.133 2.670 1.00 35.56 150 VAL A CA 1
ATOM 1180 C C . VAL A 1 150 ? 46.959 -15.324 1.216 1.00 35.56 150 VAL A C 1
ATOM 1182 O O . VAL A 1 150 ? 46.198 -15.074 0.289 1.00 35.56 150 VAL A O 1
ATOM 1185 N N . GLU A 1 151 ? 48.201 -15.765 1.021 1.00 33.72 151 GLU A N 1
ATOM 1186 C CA . GLU A 1 151 ? 48.736 -16.040 -0.323 1.00 33.72 151 GLU A CA 1
ATOM 1187 C C . GLU A 1 151 ? 49.673 -17.264 -0.388 1.00 33.72 151 GLU A C 1
ATOM 1189 O O . GLU A 1 151 ? 50.311 -17.497 -1.406 1.00 33.72 151 GLU A O 1
ATOM 1194 N N . HIS A 1 152 ? 49.738 -18.089 0.673 1.00 32.31 152 HIS A N 1
ATOM 1195 C CA . HIS A 1 152 ? 50.681 -19.223 0.735 1.00 32.31 152 HIS A CA 1
ATOM 1196 C C . HIS A 1 152 ? 50.118 -20.583 1.206 1.00 32.31 152 HIS A C 1
ATOM 1198 O O . HIS A 1 152 ? 50.891 -21.494 1.500 1.00 32.31 152 HIS A O 1
ATOM 1204 N N . LEU A 1 153 ? 48.789 -20.763 1.253 1.00 33.38 153 LEU A N 1
ATOM 1205 C CA . LEU A 1 153 ? 48.135 -21.996 1.746 1.00 33.38 153 LEU A CA 1
ATOM 1206 C C . LEU A 1 153 ? 47.322 -22.780 0.692 1.00 33.38 153 LEU A C 1
ATOM 1208 O O . LEU A 1 153 ? 46.425 -23.537 1.050 1.00 33.38 153 LEU A O 1
ATOM 1212 N N . LEU A 1 154 ? 47.654 -22.656 -0.599 1.00 31.56 154 LEU A N 1
ATOM 1213 C CA . LEU A 1 154 ? 47.068 -23.484 -1.674 1.00 31.56 154 LEU A CA 1
ATOM 1214 C C . LEU A 1 154 ? 48.044 -24.490 -2.323 1.00 31.56 154 LEU A C 1
ATOM 1216 O O . LEU A 1 154 ? 47.687 -25.126 -3.311 1.00 31.56 154 LEU A O 1
ATOM 1220 N N . GLU A 1 155 ? 49.241 -24.702 -1.759 1.00 33.50 155 GLU A N 1
ATOM 1221 C CA . GLU A 1 155 ? 50.261 -25.599 -2.349 1.00 33.50 155 GLU A CA 1
ATOM 1222 C C . GLU A 1 155 ? 50.720 -26.788 -1.475 1.00 33.50 155 GLU A C 1
ATOM 1224 O O . GLU A 1 155 ? 51.587 -27.550 -1.900 1.00 33.50 155 GLU A O 1
ATOM 1229 N N . GLN A 1 156 ? 50.145 -27.020 -0.284 1.00 31.16 156 GLN A N 1
ATOM 1230 C CA . GLN A 1 156 ? 50.630 -28.069 0.643 1.00 31.16 156 GLN A CA 1
ATOM 1231 C C . GLN A 1 156 ? 49.695 -29.271 0.897 1.00 31.16 156 GLN A C 1
ATOM 1233 O O . GLN A 1 156 ? 49.915 -30.022 1.840 1.00 31.16 156 GLN A O 1
ATOM 1238 N N . GLU A 1 157 ? 48.751 -29.569 -0.005 1.00 30.05 157 GLU A N 1
ATOM 1239 C CA . GLU A 1 157 ? 48.073 -30.889 -0.051 1.00 30.05 157 GLU A CA 1
ATOM 1240 C C . GLU A 1 157 ? 48.634 -31.839 -1.132 1.00 30.05 157 GLU A C 1
ATOM 1242 O O . GLU A 1 157 ? 47.986 -32.792 -1.565 1.00 30.05 157 GLU A O 1
ATOM 1247 N N . LYS A 1 158 ? 49.888 -31.631 -1.560 1.00 36.34 158 LYS A N 1
ATOM 1248 C CA 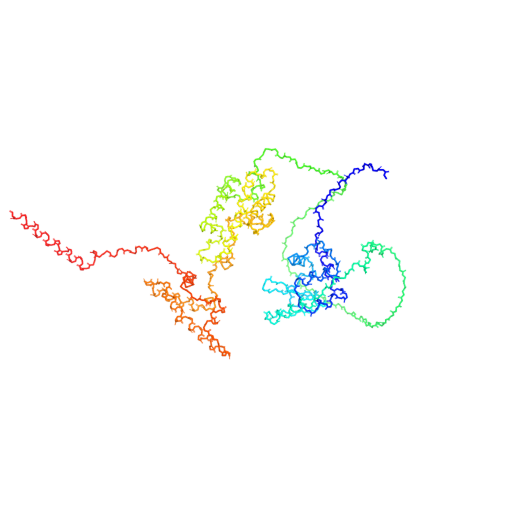. LYS A 1 158 ? 50.632 -32.589 -2.399 1.00 36.34 158 LYS A CA 1
ATOM 1249 C C . LYS A 1 158 ? 52.077 -32.795 -1.934 1.00 36.34 158 LYS A C 1
ATOM 1251 O O . LYS A 1 158 ? 52.997 -32.406 -2.652 1.00 36.34 158 LYS A O 1
ATOM 1256 N N . LYS A 1 159 ? 52.273 -33.469 -0.786 1.00 28.86 159 LYS A N 1
ATOM 1257 C CA . LYS A 1 159 ? 53.361 -34.455 -0.532 1.00 28.86 159 LYS A CA 1
ATOM 1258 C C . LYS A 1 159 ? 53.408 -34.957 0.922 1.00 28.86 159 LYS A C 1
ATOM 1260 O O . LYS A 1 159 ? 53.588 -34.168 1.834 1.00 28.86 159 LYS A O 1
ATOM 1265 N N . GLY A 1 160 ? 53.461 -36.285 1.074 1.00 25.88 160 GLY A N 1
ATOM 1266 C CA . GLY A 1 160 ? 54.428 -36.941 1.970 1.00 25.88 160 GLY A CA 1
ATOM 1267 C C . GLY A 1 160 ? 54.053 -37.145 3.443 1.00 25.88 160 GLY A C 1
ATOM 1268 O O . GLY A 1 160 ? 54.079 -36.225 4.248 1.00 25.88 160 GLY A O 1
ATOM 1269 N N . SER A 1 161 ? 53.832 -38.407 3.817 1.00 25.66 161 SER A N 1
ATOM 1270 C CA . SER A 1 161 ? 53.762 -38.883 5.205 1.00 25.66 161 SER A CA 1
ATOM 1271 C C . SER A 1 161 ? 55.041 -38.631 6.015 1.00 25.66 161 SER A C 1
ATOM 1273 O O . SER A 1 161 ? 56.130 -38.860 5.496 1.00 25.66 161 SER A O 1
ATOM 1275 N N . SER A 1 162 ? 54.906 -38.372 7.324 1.00 25.16 162 SER A N 1
ATOM 1276 C CA . SER A 1 162 ? 55.751 -38.986 8.371 1.00 25.16 162 SER A CA 1
ATOM 1277 C C . SER A 1 162 ? 55.234 -38.689 9.792 1.00 25.16 162 SER A C 1
ATOM 1279 O O . SER A 1 162 ? 55.164 -37.532 10.177 1.00 25.16 162 SER A O 1
ATOM 1281 N N . VAL A 1 163 ? 54.911 -39.753 10.550 1.00 25.56 163 VAL A N 1
ATOM 1282 C CA . VAL A 1 163 ? 55.215 -40.001 11.989 1.00 25.56 163 VAL A CA 1
ATOM 1283 C C . VAL A 1 163 ? 55.288 -38.759 12.916 1.00 25.56 163 VAL A C 1
ATOM 1285 O O . VAL A 1 163 ? 56.162 -37.922 12.747 1.00 25.56 163 VAL A O 1
ATOM 1288 N N . GLN A 1 164 ? 54.497 -38.647 13.998 1.00 25.97 164 GLN A N 1
ATOM 1289 C CA . GLN A 1 164 ? 54.745 -39.406 15.243 1.00 25.97 164 GLN A CA 1
ATOM 1290 C C . GLN A 1 164 ? 53.526 -39.530 16.189 1.00 25.97 164 GLN A C 1
ATOM 1292 O O . GLN A 1 164 ? 52.525 -38.834 16.064 1.00 25.97 164 GLN A O 1
ATOM 1297 N N . ARG A 1 165 ? 53.612 -40.489 17.122 1.00 22.19 165 ARG A N 1
ATOM 1298 C CA . ARG A 1 165 ? 52.526 -40.996 17.985 1.00 22.19 165 ARG A CA 1
ATOM 1299 C C . ARG A 1 165 ? 52.331 -40.173 19.266 1.00 22.19 165 ARG A C 1
ATOM 1301 O O . ARG A 1 165 ? 53.327 -39.830 19.892 1.00 22.19 165 ARG A O 1
ATOM 1308 N N . GLN A 1 166 ? 51.102 -40.156 19.790 1.00 23.92 166 GLN A N 1
ATOM 1309 C CA . GLN A 1 166 ? 50.833 -40.623 21.163 1.00 23.92 166 GLN A CA 1
ATOM 1310 C C . GLN A 1 166 ? 49.382 -41.119 21.309 1.00 23.92 166 GLN A C 1
ATOM 1312 O O . GLN A 1 166 ? 48.478 -40.625 20.644 1.00 23.92 166 GLN A O 1
ATOM 1317 N N . ALA A 1 167 ? 49.189 -42.169 22.113 1.00 21.69 167 ALA A N 1
ATOM 1318 C CA . ALA A 1 167 ? 47.905 -42.853 22.308 1.00 21.69 167 ALA A CA 1
ATOM 1319 C C . ALA A 1 167 ? 47.080 -42.188 23.433 1.00 21.69 167 ALA A C 1
ATOM 1321 O O . ALA A 1 167 ? 47.632 -41.467 24.260 1.00 21.69 167 ALA A O 1
ATOM 1322 N N . THR A 1 168 ? 45.781 -42.475 23.567 1.00 22.05 168 THR A N 1
ATOM 1323 C CA . THR A 1 168 ? 45.390 -43.584 24.461 1.00 22.05 168 THR A CA 1
ATOM 1324 C C . THR A 1 168 ? 43.982 -44.162 24.227 1.00 22.05 168 THR A C 1
ATOM 1326 O O . THR A 1 168 ? 43.022 -43.441 23.998 1.00 22.05 168 THR A O 1
ATOM 1329 N N . TYR A 1 169 ? 43.920 -45.490 24.382 1.00 23.09 169 TYR A N 1
ATOM 1330 C CA . TYR A 1 169 ? 42.790 -46.384 24.690 1.00 23.09 169 TYR A CA 1
ATOM 1331 C C . TYR A 1 169 ? 41.512 -46.416 23.831 1.00 23.09 169 TYR A C 1
ATOM 1333 O O . TYR A 1 169 ? 40.614 -45.586 23.917 1.00 23.09 169 TYR A O 1
ATOM 1341 N N . CYS A 1 170 ? 41.384 -47.540 23.120 1.00 19.92 170 CYS A N 1
ATOM 1342 C CA . CYS A 1 170 ? 40.148 -48.073 22.555 1.00 19.92 170 CYS A CA 1
ATOM 1343 C C . CYS A 1 170 ? 39.461 -49.025 23.550 1.00 19.92 170 CYS A C 1
ATOM 1345 O O . CYS A 1 170 ? 40.155 -49.782 24.229 1.00 19.92 170 CYS A O 1
ATOM 1347 N N . VAL A 1 171 ? 38.128 -49.127 23.496 1.00 22.11 171 VAL A N 1
ATOM 1348 C CA . VAL A 1 171 ? 37.406 -50.387 23.760 1.00 22.11 171 VAL A CA 1
ATOM 1349 C C . VAL A 1 171 ? 36.278 -50.527 22.733 1.00 22.11 171 VAL A C 1
ATOM 1351 O O . VAL A 1 171 ? 35.282 -49.816 22.803 1.00 22.11 171 VAL A O 1
ATOM 1354 N N . ASN A 1 172 ? 36.433 -51.467 21.800 1.00 22.78 172 ASN A N 1
ATOM 1355 C CA . ASN A 1 172 ? 35.316 -52.088 21.081 1.00 22.78 172 ASN A CA 1
ATOM 1356 C C . ASN A 1 172 ? 34.979 -53.410 21.784 1.00 22.78 172 ASN A C 1
ATOM 1358 O O . ASN A 1 172 ? 35.893 -54.092 22.255 1.00 22.78 172 ASN A O 1
ATOM 1362 N N . PRO A 1 173 ? 33.711 -53.836 21.745 1.00 24.08 173 PRO A N 1
ATOM 1363 C CA . PRO A 1 173 ? 33.419 -55.239 21.446 1.00 24.08 173 PRO A CA 1
ATOM 1364 C C . PRO A 1 173 ? 32.842 -55.417 20.037 1.00 24.08 173 PRO A C 1
ATOM 1366 O O . PRO A 1 173 ? 32.268 -54.504 19.448 1.00 24.08 173 PRO A O 1
ATOM 1369 N N . GLN A 1 174 ? 33.039 -56.609 19.482 1.00 22.69 174 GLN A N 1
ATOM 1370 C CA . GLN A 1 174 ? 32.676 -56.970 18.112 1.00 22.69 174 GLN A CA 1
ATOM 1371 C C . GLN A 1 174 ? 31.285 -57.620 18.028 1.00 22.69 174 GLN A C 1
ATOM 1373 O O . GLN A 1 174 ? 30.780 -58.139 19.015 1.00 22.69 174 GLN A O 1
ATOM 1378 N N . ASN A 1 175 ? 30.760 -57.676 16.798 1.00 22.66 175 ASN A N 1
ATOM 1379 C CA . ASN A 1 175 ? 29.966 -58.765 16.209 1.00 22.66 175 ASN A CA 1
ATOM 1380 C C . ASN A 1 175 ? 28.949 -59.539 17.069 1.00 22.66 175 ASN A C 1
ATOM 1382 O O . ASN A 1 175 ? 29.297 -60.338 17.934 1.00 22.66 175 ASN A O 1
ATOM 1386 N N . THR A 1 176 ? 27.729 -59.616 16.539 1.00 23.39 176 THR A N 1
ATOM 1387 C CA . THR A 1 176 ? 27.120 -60.933 16.279 1.00 23.39 176 THR A CA 1
ATOM 1388 C C . THR A 1 176 ? 26.279 -60.882 15.006 1.00 23.39 176 THR A C 1
ATOM 1390 O O . THR A 1 176 ? 25.443 -59.999 14.840 1.00 23.39 176 THR A O 1
ATOM 1393 N N . LYS A 1 177 ? 26.516 -61.828 14.089 1.00 23.84 177 LYS A N 1
ATOM 1394 C CA . LYS A 1 177 ? 25.587 -62.137 12.994 1.00 23.84 177 LYS A CA 1
ATOM 1395 C C . LYS A 1 177 ? 24.469 -63.032 13.529 1.00 23.84 177 LYS A C 1
ATOM 1397 O O . LYS A 1 177 ? 24.747 -63.925 14.324 1.00 23.84 177 LYS A O 1
ATOM 1402 N N . SER A 1 178 ? 23.266 -62.887 12.989 1.00 22.84 178 SER A N 1
ATOM 1403 C CA . SER A 1 178 ? 22.351 -64.015 12.766 1.00 22.84 178 SER A CA 1
ATOM 1404 C C . SER A 1 178 ? 21.476 -63.714 11.545 1.00 22.84 178 SER A C 1
ATOM 1406 O O . SER A 1 178 ? 21.333 -62.553 11.163 1.00 22.84 178 SER A O 1
ATOM 1408 N N . ASP A 1 179 ? 21.002 -64.768 10.888 1.00 21.98 179 ASP A N 1
ATOM 1409 C CA . ASP A 1 179 ? 20.623 -64.796 9.471 1.00 21.98 179 ASP A CA 1
ATOM 1410 C C . ASP A 1 179 ? 19.270 -65.526 9.273 1.00 21.98 179 ASP A C 1
ATOM 1412 O O . ASP A 1 179 ? 18.964 -66.448 10.023 1.00 21.98 179 ASP A O 1
ATOM 1416 N N . ILE A 1 180 ? 18.550 -65.169 8.195 1.00 23.89 180 ILE A N 1
ATOM 1417 C CA . ILE A 1 180 ? 17.615 -66.012 7.395 1.00 23.89 180 ILE A CA 1
ATOM 1418 C C . ILE A 1 180 ? 16.225 -66.428 7.964 1.00 23.89 180 ILE A C 1
ATOM 1420 O O . ILE A 1 180 ? 16.110 -67.290 8.829 1.00 23.89 180 ILE A O 1
ATOM 1424 N N . HIS A 1 181 ? 15.158 -65.882 7.347 1.00 23.52 181 HIS A N 1
ATOM 1425 C CA . HIS A 1 181 ? 14.064 -66.533 6.558 1.00 23.52 181 HIS A CA 1
ATOM 1426 C C . HIS A 1 181 ? 12.896 -65.515 6.429 1.00 23.52 181 HIS A C 1
ATOM 1428 O O . HIS A 1 181 ? 12.517 -64.920 7.430 1.00 23.52 181 HIS A O 1
ATOM 1434 N N . GLU A 1 182 ? 12.300 -65.126 5.292 1.00 21.91 182 GLU A N 1
ATOM 1435 C CA . GLU A 1 182 ? 12.016 -65.701 3.954 1.00 21.91 182 GLU A CA 1
ATOM 1436 C C . GLU A 1 182 ? 10.660 -66.438 3.808 1.00 21.91 182 GLU A C 1
ATOM 1438 O O . GLU A 1 182 ? 10.522 -67.594 4.200 1.00 21.91 182 GLU A O 1
ATOM 1443 N N . ARG A 1 183 ? 9.684 -65.734 3.195 1.00 22.23 183 ARG A N 1
ATOM 1444 C CA . ARG A 1 183 ? 8.559 -66.157 2.307 1.00 22.23 183 ARG A CA 1
ATOM 1445 C C . ARG A 1 183 ? 7.740 -64.882 1.969 1.00 22.23 183 ARG A C 1
ATOM 1447 O O . ARG A 1 183 ? 7.510 -64.085 2.870 1.00 22.23 183 ARG A O 1
ATOM 1454 N N . GLN A 1 184 ? 7.485 -64.486 0.709 1.00 23.33 184 GLN A N 1
ATOM 1455 C CA . GLN A 1 184 ? 6.550 -65.063 -0.291 1.00 23.33 184 GLN A CA 1
ATOM 1456 C C . GLN A 1 184 ? 5.110 -65.178 0.263 1.00 23.33 184 GLN A C 1
ATOM 1458 O O . GLN A 1 184 ? 4.947 -65.720 1.349 1.00 23.33 184 GLN A O 1
ATOM 1463 N N . GLN A 1 185 ? 4.014 -64.735 -0.369 1.00 24.84 185 GLN A N 1
ATOM 1464 C CA . GLN A 1 185 ? 3.697 -64.195 -1.716 1.00 24.84 185 GLN A CA 1
ATOM 1465 C C . GLN A 1 185 ? 2.335 -63.410 -1.590 1.00 24.84 185 GLN A C 1
ATOM 1467 O O . GLN A 1 185 ? 1.759 -63.436 -0.504 1.00 24.84 185 GLN A O 1
ATOM 1472 N N . ASP A 1 186 ? 1.742 -62.672 -2.547 1.00 22.53 186 ASP A N 1
ATOM 1473 C CA . ASP A 1 186 ? 1.961 -62.545 -4.003 1.00 22.53 186 ASP A CA 1
ATOM 1474 C C . ASP A 1 186 ? 1.454 -61.193 -4.624 1.00 22.53 186 ASP A C 1
ATOM 1476 O O . ASP A 1 186 ? 1.299 -60.187 -3.931 1.00 22.53 186 ASP A O 1
ATOM 1480 N N . SER A 1 187 ? 1.242 -61.222 -5.946 1.00 24.22 187 SER A N 1
ATOM 1481 C CA . SER A 1 187 ? 0.672 -60.336 -6.985 1.00 24.22 187 SER A CA 1
ATOM 1482 C C . SER A 1 187 ? -0.775 -59.778 -6.767 1.00 24.22 187 SER A C 1
ATOM 1484 O O . SER A 1 187 ? -1.440 -60.131 -5.800 1.00 24.22 187 SER A O 1
ATOM 1486 N N . ASP A 1 188 ? -1.328 -58.810 -7.534 1.00 24.75 188 ASP A N 1
ATOM 1487 C CA . ASP A 1 188 ? -1.458 -58.729 -9.009 1.00 24.75 188 ASP A CA 1
ATOM 1488 C C . ASP A 1 188 ? -1.391 -57.324 -9.676 1.00 24.75 188 ASP A C 1
ATOM 1490 O O . ASP A 1 188 ? -1.615 -56.278 -9.071 1.00 24.75 188 ASP A O 1
ATOM 1494 N N . HIS A 1 189 ? -1.111 -57.384 -10.989 1.00 25.20 189 HIS A N 1
ATOM 1495 C CA . HIS A 1 189 ? -1.236 -56.422 -12.109 1.00 25.20 189 HIS A CA 1
ATOM 1496 C C . HIS A 1 189 ? -2.301 -55.290 -11.999 1.00 25.20 189 HIS A C 1
ATOM 1498 O O . HIS A 1 189 ? -3.329 -55.440 -11.355 1.00 25.20 189 HIS A O 1
ATOM 1504 N N . VAL A 1 190 ? -2.152 -54.120 -12.657 1.00 25.98 190 VAL A N 1
ATOM 1505 C CA . VAL A 1 190 ? -2.156 -53.921 -14.134 1.00 25.98 190 VAL A CA 1
ATOM 1506 C C . VAL A 1 190 ? -1.186 -52.834 -14.638 1.00 25.98 190 VAL A C 1
ATOM 1508 O O . VAL A 1 190 ? -0.915 -51.829 -13.988 1.00 25.98 190 VAL A O 1
ATOM 1511 N N . SER A 1 191 ? -0.674 -53.076 -15.847 1.00 24.80 191 SER A N 1
ATOM 1512 C CA . SER A 1 191 ? 0.393 -52.368 -16.567 1.00 24.80 191 SER A CA 1
ATOM 1513 C C . SER A 1 191 ? -0.077 -51.159 -17.397 1.00 24.80 191 SER A C 1
ATOM 1515 O O . SER A 1 191 ? -1.220 -51.137 -17.837 1.00 24.80 191 SER A O 1
ATOM 1517 N N . MET A 1 192 ? 0.849 -50.253 -17.755 1.00 22.78 192 MET A N 1
ATOM 1518 C CA . MET A 1 192 ? 1.139 -49.861 -19.158 1.00 22.78 192 MET A CA 1
ATOM 1519 C C . MET A 1 192 ? 2.380 -48.940 -19.241 1.00 22.78 192 MET A C 1
ATOM 1521 O O . MET A 1 192 ? 2.361 -47.784 -18.831 1.00 22.78 192 MET A O 1
ATOM 1525 N N . THR A 1 193 ? 3.459 -49.472 -19.817 1.00 23.30 193 THR A N 1
ATOM 1526 C CA . THR A 1 193 ? 4.529 -48.730 -20.525 1.00 23.30 193 THR A CA 1
ATOM 1527 C C . THR A 1 193 ? 4.337 -49.047 -22.028 1.00 23.30 193 THR A C 1
ATOM 1529 O O . THR A 1 193 ? 3.567 -49.953 -22.333 1.00 23.30 193 THR A O 1
ATOM 1532 N N . LYS A 1 194 ? 4.909 -48.412 -23.058 1.00 27.03 194 LYS A N 1
ATOM 1533 C CA . LYS A 1 194 ? 6.182 -47.697 -23.297 1.00 27.03 194 LYS A CA 1
ATOM 1534 C C . LYS A 1 194 ? 5.899 -46.581 -24.360 1.00 27.03 194 LYS A C 1
ATOM 1536 O O . LYS A 1 194 ? 4.747 -46.389 -24.724 1.00 27.03 194 LYS A O 1
ATOM 1541 N N . ASN A 1 195 ? 6.817 -45.727 -24.825 1.00 23.19 195 ASN A N 1
ATOM 1542 C CA . ASN A 1 195 ? 7.990 -46.039 -25.653 1.00 23.19 195 ASN A CA 1
ATOM 1543 C C . ASN A 1 195 ? 9.129 -45.039 -25.421 1.00 23.19 195 ASN A C 1
ATOM 1545 O O . ASN A 1 195 ? 8.969 -43.835 -25.604 1.00 23.19 195 ASN A O 1
ATOM 1549 N N . THR A 1 196 ? 10.299 -45.579 -25.097 1.00 24.80 196 THR A N 1
ATOM 1550 C CA . THR A 1 196 ? 11.600 -45.010 -25.453 1.00 24.80 196 THR A CA 1
ATOM 1551 C C . THR A 1 196 ? 12.002 -45.545 -26.818 1.00 24.80 196 THR A C 1
ATOM 1553 O O . THR A 1 196 ? 11.911 -46.754 -27.024 1.00 24.80 196 THR A O 1
ATOM 1556 N N . GLU A 1 197 ? 12.572 -44.702 -27.668 1.00 24.08 197 GLU A N 1
ATOM 1557 C CA . GLU A 1 197 ? 13.611 -45.149 -28.591 1.00 24.08 197 GLU A CA 1
ATOM 1558 C C . GLU A 1 197 ? 14.739 -44.119 -28.561 1.00 24.08 197 GLU A C 1
ATOM 1560 O O . GLU A 1 197 ? 14.506 -42.910 -28.596 1.00 24.08 197 GLU A O 1
ATOM 1565 N N . SER A 1 198 ? 15.949 -44.629 -28.369 1.00 24.47 198 SER A N 1
ATOM 1566 C CA . SER A 1 198 ? 17.187 -43.867 -28.266 1.00 24.47 198 SER A CA 1
ATOM 1567 C C . SER A 1 198 ? 18.000 -44.162 -29.512 1.00 24.47 198 SER A C 1
ATOM 1569 O O . SER A 1 198 ? 18.070 -45.325 -29.902 1.00 24.47 198 SER A O 1
ATOM 1571 N N . ASP A 1 199 ? 18.708 -43.174 -30.047 1.00 22.23 199 ASP A N 1
ATOM 1572 C CA . ASP A 1 199 ? 19.942 -43.472 -30.770 1.00 22.23 199 ASP A CA 1
ATOM 1573 C C . ASP A 1 199 ? 20.999 -42.402 -30.482 1.00 22.23 199 ASP A C 1
ATOM 1575 O O . ASP A 1 199 ? 20.671 -41.248 -30.186 1.00 22.23 199 ASP A O 1
ATOM 1579 N N . SER A 1 200 ? 22.265 -42.815 -30.442 1.00 25.83 200 SER A N 1
ATOM 1580 C CA . SER A 1 200 ? 23.333 -42.048 -29.799 1.00 25.83 200 SER A CA 1
ATOM 1581 C C . SER A 1 200 ? 24.723 -42.331 -30.373 1.00 25.83 200 SER A C 1
ATOM 1583 O O . SER A 1 200 ? 25.413 -43.241 -29.923 1.00 25.83 200 SER A O 1
ATOM 1585 N N . HIS A 1 201 ? 25.161 -41.456 -31.274 1.00 28.97 201 HIS A N 1
ATOM 1586 C CA . HIS A 1 201 ? 26.543 -41.210 -31.704 1.00 28.97 201 HIS A CA 1
ATOM 1587 C C . HIS A 1 201 ? 26.599 -39.718 -32.121 1.00 28.97 201 HIS A C 1
ATOM 1589 O O . HIS A 1 201 ? 25.602 -39.200 -32.613 1.00 28.97 201 HIS A O 1
ATOM 1595 N N . GLU A 1 202 ? 27.645 -38.912 -31.918 1.00 26.78 202 GLU A N 1
ATOM 1596 C CA . GLU A 1 202 ? 29.005 -39.131 -31.409 1.00 26.78 202 GLU A CA 1
ATOM 1597 C C . GLU A 1 202 ? 29.536 -37.830 -30.751 1.00 26.78 202 GLU A C 1
ATOM 1599 O O . GLU A 1 202 ? 28.917 -36.770 -30.856 1.00 26.78 202 GLU A O 1
ATOM 1604 N N . ARG A 1 203 ? 30.684 -37.881 -30.055 1.00 26.56 203 ARG A N 1
ATOM 1605 C CA . ARG A 1 203 ? 31.357 -36.673 -29.529 1.00 26.56 203 ARG A CA 1
ATOM 1606 C C . ARG A 1 203 ? 32.209 -36.004 -30.606 1.00 26.56 203 ARG A C 1
ATOM 1608 O O . ARG A 1 203 ? 33.000 -36.696 -31.236 1.00 26.56 203 ARG A O 1
ATOM 1615 N N . GLN A 1 204 ? 32.251 -34.671 -30.610 1.00 26.88 204 GLN A N 1
ATOM 1616 C CA . GLN A 1 204 ? 33.502 -33.929 -30.816 1.00 26.88 204 GLN A CA 1
ATOM 1617 C C . GLN A 1 204 ? 33.447 -32.550 -30.137 1.00 26.88 204 GLN A C 1
ATOM 1619 O O . GLN A 1 204 ? 32.377 -31.962 -29.989 1.00 26.88 204 GLN A O 1
ATOM 1624 N N . GLN A 1 205 ? 34.602 -32.097 -29.647 1.00 29.03 205 GLN A N 1
ATOM 1625 C CA . GLN A 1 205 ? 34.809 -30.793 -29.011 1.00 29.03 205 GLN A CA 1
ATOM 1626 C C . GLN A 1 205 ? 35.518 -29.832 -29.981 1.00 29.03 205 GLN A C 1
ATOM 1628 O O . GLN A 1 205 ? 36.064 -30.265 -30.991 1.00 29.03 205 GLN A O 1
ATOM 1633 N N . ASP A 1 206 ? 35.543 -28.561 -29.580 1.00 27.27 206 ASP A N 1
ATOM 1634 C CA . ASP A 1 206 ? 36.415 -27.476 -30.044 1.00 27.27 206 ASP A CA 1
ATOM 1635 C C . ASP A 1 206 ? 36.219 -26.926 -31.468 1.00 27.27 206 ASP A C 1
ATOM 1637 O O . ASP A 1 206 ? 36.637 -27.486 -32.479 1.00 27.27 206 ASP A O 1
ATOM 1641 N N . SER A 1 207 ? 35.707 -25.696 -31.531 1.00 28.00 207 SER A N 1
ATOM 1642 C CA . SER A 1 207 ? 36.523 -24.555 -31.987 1.00 28.00 207 SER A CA 1
ATOM 1643 C C . SER A 1 207 ? 35.847 -23.219 -31.662 1.00 28.00 207 SER A C 1
ATOM 1645 O O . SER A 1 207 ? 34.621 -23.114 -31.589 1.00 28.00 207 SER A O 1
ATOM 1647 N N . ASP A 1 208 ? 36.668 -22.197 -31.428 1.00 32.78 208 ASP A N 1
ATOM 1648 C CA . ASP A 1 208 ? 36.244 -20.838 -31.100 1.00 32.78 208 ASP A CA 1
ATOM 1649 C C . ASP A 1 208 ? 35.429 -20.180 -32.221 1.00 32.78 208 ASP A C 1
ATOM 1651 O O . ASP A 1 208 ? 35.819 -20.223 -33.389 1.00 32.78 208 ASP A O 1
ATOM 1655 N N . HIS A 1 209 ? 34.365 -19.449 -31.868 1.00 33.50 209 HIS A N 1
ATOM 1656 C CA . HIS A 1 209 ? 33.819 -18.441 -32.776 1.00 33.50 209 HIS A CA 1
ATOM 1657 C C . HIS A 1 209 ? 33.289 -17.190 -32.057 1.00 33.50 209 HIS A C 1
ATOM 1659 O O . HIS A 1 209 ? 32.151 -17.134 -31.603 1.00 33.50 209 HIS A O 1
ATOM 1665 N N . VAL A 1 210 ? 34.174 -16.190 -32.010 1.00 34.16 210 VAL A N 1
ATOM 1666 C CA . VAL A 1 210 ? 33.966 -14.729 -32.083 1.00 34.16 210 VAL A CA 1
ATOM 1667 C C . VAL A 1 210 ? 32.628 -14.156 -31.588 1.00 34.16 210 VAL A C 1
ATOM 1669 O O . VAL A 1 210 ? 31.570 -14.359 -32.182 1.00 34.16 210 VAL A O 1
ATOM 1672 N N . ASP A 1 211 ? 32.748 -13.278 -30.592 1.00 37.34 211 ASP A N 1
ATOM 1673 C CA . ASP A 1 211 ? 31.715 -12.372 -30.085 1.00 37.34 211 ASP A CA 1
ATOM 1674 C C . ASP A 1 211 ? 31.063 -11.555 -31.225 1.00 37.34 211 ASP A C 1
ATOM 1676 O O . ASP A 1 211 ? 31.682 -10.673 -31.827 1.00 37.34 211 ASP A O 1
ATOM 1680 N N . MET A 1 212 ? 29.813 -11.884 -31.568 1.00 31.17 212 MET A N 1
ATOM 1681 C CA . MET A 1 212 ? 29.079 -11.255 -32.671 1.00 31.17 212 MET A CA 1
ATOM 1682 C C . MET A 1 212 ? 28.278 -10.047 -32.162 1.00 31.17 212 MET A C 1
ATOM 1684 O O . MET A 1 212 ? 27.299 -10.231 -31.427 1.00 31.17 212 MET A O 1
ATOM 1688 N N . PRO A 1 213 ? 28.609 -8.804 -32.570 1.00 38.03 213 PRO A N 1
ATOM 1689 C CA . PRO A 1 213 ? 27.822 -7.639 -32.190 1.00 38.03 213 PRO A CA 1
ATOM 1690 C C . PRO A 1 213 ? 26.403 -7.767 -32.753 1.00 38.03 213 PRO A C 1
ATOM 1692 O O . PRO A 1 213 ? 26.210 -8.138 -33.913 1.00 38.03 213 PRO A O 1
ATOM 1695 N N . ARG A 1 214 ? 25.396 -7.454 -31.924 1.00 45.69 214 ARG A N 1
ATOM 1696 C CA . ARG A 1 214 ? 23.974 -7.576 -32.282 1.00 45.69 214 ARG A CA 1
ATOM 1697 C C . ARG A 1 214 ? 23.680 -6.884 -33.613 1.00 45.69 214 ARG A C 1
ATOM 1699 O O . ARG A 1 214 ? 23.656 -5.656 -33.685 1.00 45.69 214 ARG A O 1
ATOM 1706 N N . GLN A 1 215 ? 23.390 -7.685 -34.636 1.00 39.53 215 GLN A N 1
ATOM 1707 C CA . GLN A 1 215 ? 22.916 -7.187 -35.919 1.00 39.53 215 GLN A CA 1
ATOM 1708 C C . GLN A 1 215 ? 21.635 -6.374 -35.712 1.00 39.53 215 GLN A C 1
ATOM 1710 O O . GLN A 1 215 ? 20.695 -6.807 -35.041 1.00 39.53 215 GLN A O 1
ATOM 1715 N N . GLN A 1 216 ? 21.608 -5.176 -36.293 1.00 49.00 216 GLN A N 1
ATOM 1716 C CA . GLN A 1 216 ? 20.419 -4.336 -36.318 1.00 49.00 216 GLN A CA 1
ATOM 1717 C C . GLN A 1 216 ? 19.353 -5.023 -37.177 1.00 49.00 216 GLN A C 1
ATOM 1719 O O . GLN A 1 216 ? 19.473 -5.087 -38.398 1.00 49.00 216 GLN A O 1
ATOM 1724 N N . SER A 1 217 ? 18.305 -5.538 -36.530 1.00 40.34 217 SER A N 1
ATOM 1725 C CA . SER A 1 217 ? 17.117 -6.056 -37.210 1.00 40.34 217 SER A CA 1
ATOM 1726 C C . SER A 1 217 ? 16.444 -4.927 -37.990 1.00 40.34 217 SER A C 1
ATOM 1728 O O . SER A 1 217 ? 15.852 -4.019 -37.404 1.00 40.34 217 SER A O 1
ATOM 1730 N N . VAL A 1 218 ? 16.530 -4.985 -39.316 1.00 45.59 218 VAL A N 1
ATOM 1731 C CA . VAL A 1 218 ? 15.926 -4.004 -40.222 1.00 45.59 218 VAL A CA 1
ATOM 1732 C C . VAL A 1 218 ? 14.398 -4.146 -40.235 1.00 45.59 218 VAL A C 1
ATOM 1734 O O . VAL A 1 218 ? 13.872 -5.247 -40.342 1.00 45.59 218 VAL A O 1
ATOM 1737 N N . CYS A 1 219 ? 13.703 -3.004 -40.199 1.00 42.94 219 CYS A N 1
ATOM 1738 C CA . CYS A 1 219 ? 12.281 -2.836 -40.533 1.00 42.94 219 CYS A CA 1
ATOM 1739 C C . CYS A 1 219 ? 11.257 -3.645 -39.703 1.00 42.94 219 CYS A C 1
ATOM 1741 O O . CYS A 1 219 ? 10.592 -4.556 -40.187 1.00 42.94 219 CYS A O 1
ATOM 1743 N N . GLY A 1 220 ? 11.033 -3.206 -38.463 1.00 57.56 220 GLY A N 1
ATOM 1744 C CA . GLY A 1 220 ? 9.822 -3.519 -37.705 1.00 57.56 220 GLY A CA 1
ATOM 1745 C C . GLY A 1 220 ? 9.588 -2.467 -36.625 1.00 57.56 220 GLY A C 1
ATOM 1746 O O . GLY A 1 220 ? 10.528 -2.063 -35.943 1.00 57.56 220 GLY A O 1
ATOM 1747 N N . ASN A 1 221 ? 8.351 -1.996 -36.462 1.00 83.88 221 ASN A N 1
ATOM 1748 C CA . ASN A 1 221 ? 7.999 -1.157 -35.320 1.00 83.88 221 ASN A CA 1
ATOM 1749 C C . ASN A 1 221 ? 8.062 -2.020 -34.051 1.00 83.88 221 ASN A C 1
ATOM 1751 O O . ASN A 1 221 ? 7.297 -2.976 -33.925 1.00 83.88 221 ASN A O 1
ATOM 1755 N N . TYR A 1 222 ? 8.952 -1.694 -33.106 1.00 90.25 222 TYR A N 1
ATOM 1756 C CA . TYR A 1 222 ? 9.152 -2.488 -31.885 1.00 90.25 222 TYR A CA 1
ATOM 1757 C C . TYR A 1 222 ? 7.837 -2.786 -31.149 1.00 90.25 222 TYR A C 1
ATOM 1759 O O . TYR A 1 222 ? 7.649 -3.878 -30.625 1.00 90.25 222 TYR A O 1
ATOM 1767 N N . TRP A 1 223 ? 6.895 -1.840 -31.151 1.00 94.06 223 TRP A N 1
ATOM 1768 C CA . TRP A 1 223 ? 5.600 -1.967 -30.477 1.00 94.06 223 TRP A CA 1
ATOM 1769 C C . TRP A 1 223 ? 4.687 -3.078 -31.014 1.00 94.06 223 TRP A C 1
ATOM 1771 O O . TRP A 1 223 ? 3.719 -3.442 -30.339 1.00 94.06 223 TRP A O 1
ATOM 1781 N N . ASP A 1 224 ? 5.009 -3.632 -32.180 1.00 91.56 224 ASP A N 1
ATOM 1782 C CA . ASP A 1 224 ? 4.297 -4.746 -32.797 1.00 91.56 224 ASP A CA 1
ATOM 1783 C C . ASP A 1 224 ? 5.063 -6.085 -32.636 1.00 91.56 224 ASP A C 1
ATOM 1785 O O . ASP A 1 224 ? 4.567 -7.132 -33.049 1.00 91.56 224 ASP A O 1
ATOM 1789 N N . SER A 1 225 ? 6.241 -6.089 -31.986 1.00 92.44 225 SER A N 1
ATOM 1790 C CA . SER A 1 225 ? 7.084 -7.284 -31.811 1.00 92.44 225 SER A CA 1
ATOM 1791 C C . SER A 1 225 ? 6.610 -8.218 -30.677 1.00 92.44 225 SER A C 1
ATOM 1793 O O . SER A 1 225 ? 6.069 -7.751 -29.664 1.00 92.44 225 SER A O 1
ATOM 1795 N N . PRO A 1 226 ? 6.862 -9.543 -30.762 1.00 93.06 226 PRO A N 1
ATOM 1796 C CA . PRO A 1 226 ? 6.530 -10.499 -29.698 1.00 93.06 226 PRO A CA 1
ATOM 1797 C C . PRO A 1 226 ? 7.129 -10.139 -28.329 1.00 93.06 226 PRO A C 1
ATOM 1799 O O . PRO A 1 226 ? 6.513 -10.384 -27.287 1.00 93.06 226 PRO A O 1
ATOM 1802 N N . GLU A 1 227 ? 8.310 -9.519 -28.310 1.00 92.38 227 GLU A N 1
ATOM 1803 C CA . GLU A 1 227 ? 8.988 -9.027 -27.110 1.00 92.38 227 GLU A CA 1
ATOM 1804 C C . GLU A 1 227 ? 8.196 -7.888 -26.468 1.00 92.38 227 GLU A C 1
ATOM 1806 O O . GLU A 1 227 ? 7.980 -7.915 -25.254 1.00 92.38 227 GLU A O 1
ATOM 1811 N N . ALA A 1 228 ? 7.706 -6.929 -27.262 1.00 94.25 228 ALA A N 1
ATOM 1812 C CA . ALA A 1 228 ? 6.840 -5.860 -26.776 1.00 94.25 228 ALA A CA 1
ATOM 1813 C C . ALA A 1 228 ? 5.507 -6.413 -26.252 1.00 94.25 228 ALA A C 1
ATOM 1815 O O . ALA A 1 228 ? 5.091 -6.046 -25.149 1.00 94.25 228 ALA A O 1
ATOM 1816 N N . TYR A 1 229 ? 4.883 -7.374 -26.943 1.00 94.50 229 TYR A N 1
ATOM 1817 C CA . TYR A 1 229 ? 3.680 -8.059 -26.443 1.00 94.50 229 TYR A CA 1
ATOM 1818 C C . TYR A 1 229 ? 3.948 -8.771 -25.107 1.00 94.50 229 TYR A C 1
ATOM 1820 O O . TYR A 1 229 ? 3.185 -8.621 -24.143 1.00 94.50 229 TYR A O 1
ATOM 1828 N N . LYS A 1 230 ? 5.075 -9.483 -24.985 1.00 94.56 230 LYS A N 1
ATOM 1829 C CA . LYS A 1 230 ? 5.498 -10.160 -23.748 1.00 94.56 230 LYS A CA 1
ATOM 1830 C C . LYS A 1 230 ? 5.837 -9.178 -22.625 1.00 94.56 230 LYS A C 1
ATOM 1832 O O . LYS A 1 230 ? 5.549 -9.484 -21.459 1.00 94.56 230 LYS A O 1
ATOM 1837 N N . LEU A 1 231 ? 6.406 -8.012 -22.940 1.00 95.38 231 LEU A N 1
ATOM 1838 C CA . LEU A 1 231 ? 6.827 -6.981 -21.988 1.00 95.38 231 LEU A CA 1
ATOM 1839 C C . LEU A 1 231 ? 5.678 -6.086 -21.523 1.00 95.38 231 LEU A C 1
ATOM 1841 O O . LEU A 1 231 ? 5.562 -5.844 -20.325 1.00 95.38 231 LEU A O 1
ATOM 1845 N N . PHE A 1 232 ? 4.801 -5.637 -22.416 1.00 95.19 232 PHE A N 1
ATOM 1846 C CA . PHE A 1 232 ? 3.728 -4.703 -22.083 1.00 95.19 232 PHE A CA 1
ATOM 1847 C C . PHE A 1 232 ? 2.384 -5.391 -21.849 1.00 95.19 232 PHE A C 1
ATOM 1849 O O . PHE A 1 232 ? 1.631 -4.893 -21.018 1.00 95.19 232 PHE A O 1
ATOM 1856 N N . ARG A 1 233 ? 2.094 -6.560 -22.441 1.00 94.69 233 ARG A N 1
ATOM 1857 C CA . ARG A 1 233 ? 0.775 -7.230 -22.336 1.00 94.69 233 ARG A CA 1
ATOM 1858 C C . ARG A 1 233 ? -0.380 -6.255 -22.643 1.00 94.69 233 ARG A C 1
A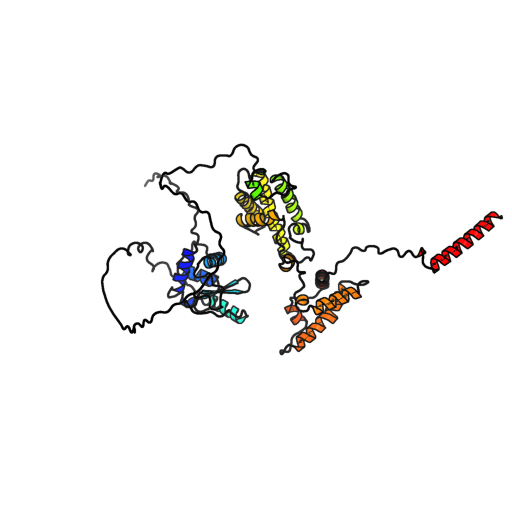TOM 1860 O O . ARG A 1 233 ? -1.073 -5.838 -21.708 1.00 94.69 233 ARG A O 1
ATOM 1867 N N . PRO A 1 234 ? -0.557 -5.832 -23.908 1.00 94.00 234 PRO A N 1
ATOM 1868 C CA . PRO A 1 234 ? -1.754 -5.098 -24.319 1.00 94.00 234 PRO A CA 1
ATOM 1869 C C . PRO A 1 234 ? -3.028 -5.903 -24.013 1.00 94.00 234 PRO A C 1
ATOM 1871 O O . PRO A 1 234 ? -2.997 -7.132 -23.904 1.00 94.00 234 PRO A O 1
ATOM 1874 N N . ARG A 1 235 ? -4.155 -5.209 -23.842 1.00 90.19 235 ARG A N 1
ATOM 1875 C CA . ARG A 1 235 ? -5.484 -5.833 -23.778 1.00 90.19 235 ARG A CA 1
ATOM 1876 C C . ARG A 1 235 ? -5.954 -6.176 -25.194 1.00 90.19 235 ARG A C 1
ATOM 1878 O O . ARG A 1 235 ? -5.511 -5.566 -26.153 1.00 90.19 235 ARG A O 1
ATOM 1885 N N . GLN A 1 236 ? -6.948 -7.057 -25.311 1.00 87.31 236 GLN A N 1
ATOM 1886 C CA . GLN A 1 236 ? -7.610 -7.372 -26.592 1.00 87.31 236 GLN A CA 1
ATOM 1887 C C . GLN A 1 236 ? -8.251 -6.150 -27.284 1.00 87.31 236 GLN A C 1
ATOM 1889 O O . GLN A 1 236 ? -8.501 -6.191 -28.480 1.00 87.31 236 GLN A O 1
ATOM 1894 N N . CYS A 1 237 ? -8.537 -5.077 -26.538 1.00 87.44 237 CYS A N 1
ATOM 1895 C CA . CYS A 1 237 ? -9.076 -3.819 -27.061 1.00 87.44 237 CYS A CA 1
ATOM 1896 C C . CYS A 1 237 ? -8.003 -2.786 -27.453 1.00 87.44 237 CYS A C 1
ATOM 1898 O O . CYS A 1 237 ? -8.360 -1.688 -27.869 1.00 87.44 237 CYS A O 1
ATOM 1900 N N . ASP A 1 238 ? -6.718 -3.084 -27.241 1.00 90.81 238 ASP A N 1
ATOM 1901 C CA . ASP A 1 238 ? -5.608 -2.213 -27.631 1.00 90.81 238 ASP A CA 1
ATOM 1902 C C . ASP A 1 238 ? -5.101 -2.664 -29.009 1.00 90.81 238 ASP A C 1
ATOM 1904 O O . ASP A 1 238 ? -4.812 -3.844 -29.193 1.00 90.81 238 ASP A O 1
ATOM 1908 N N . SER A 1 239 ? -4.969 -1.745 -29.970 1.00 89.69 239 SER A N 1
ATOM 1909 C CA . SER A 1 239 ? -4.551 -2.074 -31.343 1.00 89.69 239 SER A CA 1
ATOM 1910 C C . SER A 1 239 ? -3.131 -2.647 -31.420 1.00 89.69 239 SER A C 1
ATOM 1912 O O . SER A 1 239 ? -2.840 -3.462 -32.287 1.00 89.69 239 SER A O 1
ATOM 1914 N N . ASN A 1 240 ? -2.248 -2.200 -30.522 1.00 91.50 240 ASN A N 1
ATOM 1915 C CA . ASN A 1 240 ? -0.881 -2.695 -30.343 1.00 91.50 240 ASN A CA 1
ATOM 1916 C C . ASN A 1 240 ? -0.298 -2.278 -28.978 1.00 91.50 240 ASN A C 1
ATOM 1918 O O . ASN A 1 240 ? -0.956 -1.600 -28.178 1.00 91.50 240 ASN A O 1
ATOM 1922 N N . CYS A 1 241 ? 0.961 -2.634 -28.702 1.00 94.56 241 CYS A N 1
ATOM 1923 C CA . CYS A 1 241 ? 1.587 -2.324 -27.415 1.00 94.56 241 CYS A CA 1
ATOM 1924 C C . CYS A 1 241 ? 1.738 -0.815 -27.150 1.00 94.56 241 CYS A C 1
ATOM 1926 O O . CYS A 1 241 ? 1.625 -0.408 -25.992 1.00 94.56 241 CYS A O 1
ATOM 1928 N N . LEU A 1 242 ? 1.934 0.013 -28.186 1.00 95.06 242 LEU A N 1
ATOM 1929 C CA . LEU A 1 242 ? 2.022 1.471 -28.040 1.00 95.06 242 LEU A CA 1
ATOM 1930 C C . LEU A 1 242 ? 0.697 2.043 -27.529 1.00 95.06 242 LEU A C 1
ATOM 1932 O O . LEU A 1 242 ? 0.673 2.698 -26.489 1.00 95.06 242 LEU A O 1
ATOM 1936 N N . SER A 1 243 ? -0.417 1.708 -28.186 1.00 94.69 243 SER A N 1
ATOM 1937 C CA . SER A 1 243 ? -1.753 2.164 -27.773 1.00 94.69 243 SER A CA 1
ATOM 1938 C C . SER A 1 243 ? -2.113 1.737 -26.338 1.00 94.69 243 SER A C 1
ATOM 1940 O O . SER A 1 243 ? -2.691 2.516 -25.573 1.00 94.69 243 SER A O 1
ATOM 1942 N N . ALA A 1 244 ? -1.683 0.541 -25.914 1.00 95.50 244 ALA A N 1
ATOM 1943 C CA . ALA A 1 244 ? -1.824 0.077 -24.536 1.00 95.50 244 ALA A CA 1
ATOM 1944 C C . ALA A 1 244 ? -1.004 0.922 -23.543 1.00 95.50 244 ALA A C 1
ATOM 1946 O O . ALA A 1 244 ? -1.487 1.251 -22.454 1.00 95.50 244 ALA A O 1
ATOM 1947 N N . VAL A 1 245 ? 0.230 1.292 -23.904 1.00 96.88 245 VAL A N 1
ATOM 1948 C CA . VAL A 1 245 ? 1.092 2.170 -23.098 1.00 96.88 245 VAL A CA 1
ATOM 1949 C C . VAL A 1 245 ? 0.508 3.580 -23.009 1.00 96.88 245 VAL A C 1
ATOM 1951 O O . VAL A 1 245 ? 0.367 4.095 -21.902 1.00 96.88 245 VAL A O 1
ATOM 1954 N N . GLU A 1 246 ? 0.056 4.175 -24.112 1.00 96.62 246 GLU A N 1
ATOM 1955 C CA . GLU A 1 246 ? -0.600 5.491 -24.129 1.00 96.62 246 GLU A CA 1
ATOM 1956 C C . GLU A 1 246 ? -1.880 5.525 -23.279 1.00 96.62 246 GLU A C 1
ATOM 1958 O O . GLU A 1 246 ? -2.107 6.451 -22.489 1.00 96.62 246 GLU A O 1
ATOM 1963 N N . ARG A 1 247 ? -2.717 4.485 -23.379 1.00 96.25 247 ARG A N 1
ATOM 1964 C CA . ARG A 1 247 ? -3.915 4.334 -22.540 1.00 96.25 247 ARG A CA 1
ATOM 1965 C C . ARG A 1 247 ? -3.553 4.250 -21.055 1.00 96.25 247 ARG A C 1
ATOM 1967 O O . ARG A 1 247 ? -4.252 4.831 -20.218 1.00 96.25 247 ARG A O 1
ATOM 1974 N N . ARG A 1 248 ? -2.453 3.572 -20.712 1.00 97.12 248 ARG A N 1
ATOM 1975 C CA . ARG A 1 248 ? -1.941 3.487 -19.335 1.00 97.12 248 ARG A CA 1
ATOM 1976 C C . ARG A 1 248 ? -1.298 4.783 -18.858 1.00 97.12 248 ARG A C 1
ATOM 1978 O O . ARG A 1 248 ? -1.508 5.131 -17.703 1.00 97.12 248 ARG A O 1
ATOM 1985 N N . ILE A 1 249 ? -0.607 5.533 -19.715 1.00 97.94 249 ILE A N 1
ATOM 1986 C CA . ILE A 1 249 ? -0.138 6.897 -19.424 1.00 97.94 249 ILE A CA 1
ATOM 1987 C C . ILE A 1 249 ? -1.334 7.757 -18.988 1.00 97.94 249 ILE A C 1
ATOM 1989 O O . ILE A 1 249 ? -1.323 8.304 -17.885 1.00 97.94 249 ILE A O 1
ATOM 1993 N N . LYS A 1 250 ? -2.430 7.758 -19.763 1.00 96.81 250 LYS A N 1
ATOM 1994 C CA . LYS A 1 250 ? -3.675 8.481 -19.427 1.00 96.81 250 LYS A CA 1
ATOM 1995 C C . LYS A 1 250 ? -4.323 8.009 -18.115 1.00 96.81 250 LYS A C 1
ATOM 1997 O O . LYS A 1 250 ? -4.993 8.796 -17.448 1.00 96.81 250 LYS A O 1
ATOM 2002 N N . LEU A 1 251 ? -4.189 6.732 -17.746 1.00 95.69 251 LEU A N 1
ATOM 2003 C CA . LEU A 1 251 ? -4.671 6.182 -16.466 1.00 95.69 251 LEU A CA 1
ATOM 2004 C C . LEU A 1 251 ? -3.791 6.636 -15.284 1.00 95.69 251 LEU A C 1
ATOM 2006 O O . LEU A 1 251 ? -4.303 7.098 -14.268 1.00 95.69 251 LEU A O 1
ATOM 2010 N N . LEU A 1 252 ? -2.469 6.556 -15.431 1.00 97.50 252 LEU A N 1
ATOM 2011 C CA . LEU A 1 252 ? -1.499 6.926 -14.396 1.00 97.50 252 LEU A CA 1
ATOM 2012 C C . LEU A 1 252 ? -1.437 8.447 -14.170 1.00 97.50 252 LEU A C 1
ATOM 2014 O O . LEU A 1 252 ? -1.203 8.886 -13.048 1.00 97.50 252 LEU A O 1
ATOM 2018 N N . GLN A 1 253 ? -1.706 9.261 -15.196 1.00 96.38 253 GLN A N 1
ATOM 2019 C CA . GLN A 1 253 ? -1.893 10.711 -15.059 1.00 96.38 253 GLN A CA 1
ATOM 2020 C C . GLN A 1 253 ? -3.131 11.042 -14.211 1.00 96.38 253 GLN A C 1
ATOM 2022 O O . GLN A 1 253 ? -3.032 11.807 -13.251 1.00 96.38 253 GLN A O 1
ATOM 2027 N N . ARG A 1 254 ? -4.281 10.408 -14.494 1.00 94.12 254 ARG A N 1
ATOM 2028 C CA . ARG A 1 254 ? -5.508 10.557 -13.685 1.00 94.12 254 ARG A CA 1
ATOM 2029 C C . ARG A 1 254 ? -5.296 10.173 -12.219 1.00 94.12 254 ARG A C 1
ATOM 2031 O O . ARG A 1 254 ? -5.853 10.819 -11.339 1.00 94.12 254 ARG A O 1
ATOM 2038 N N . ALA A 1 255 ? -4.428 9.204 -11.932 1.00 93.81 255 ALA A N 1
ATOM 2039 C CA . ALA A 1 255 ? -4.121 8.805 -10.559 1.00 93.81 255 ALA A CA 1
ATOM 2040 C C . ALA A 1 255 ? -3.468 9.898 -9.685 1.00 93.81 255 ALA A C 1
ATOM 2042 O O . ALA A 1 255 ? -3.551 9.829 -8.453 1.00 93.81 255 ALA A O 1
ATOM 2043 N N . GLN A 1 256 ? -2.859 10.923 -10.297 1.00 93.69 256 GLN A N 1
ATOM 2044 C CA . GLN A 1 256 ? -2.296 12.064 -9.561 1.00 93.69 256 GLN A CA 1
ATOM 2045 C C . GLN A 1 256 ? -3.375 13.053 -9.099 1.00 93.69 256 GLN A C 1
ATOM 2047 O O . GLN A 1 256 ? -3.163 13.788 -8.136 1.00 93.69 256 GLN A O 1
ATOM 2052 N N . GLN A 1 257 ? -4.547 13.046 -9.741 1.00 91.44 257 GLN A N 1
ATOM 2053 C CA . GLN A 1 257 ? -5.673 13.910 -9.391 1.00 91.44 257 GLN A CA 1
ATOM 2054 C C . GLN A 1 257 ? -6.314 13.487 -8.056 1.00 91.44 257 GLN A C 1
ATOM 2056 O O . GLN A 1 257 ? -5.965 12.465 -7.448 1.00 91.44 257 GLN A O 1
ATOM 2061 N N . PHE A 1 258 ? -7.257 14.295 -7.564 1.00 85.50 258 PHE A N 1
ATOM 2062 C CA . PHE A 1 258 ? -8.006 13.997 -6.345 1.00 85.50 258 PHE A CA 1
ATOM 2063 C C . PHE A 1 258 ? -8.738 12.649 -6.471 1.00 85.50 258 PHE A C 1
ATOM 2065 O O . PHE A 1 258 ? -9.424 12.399 -7.454 1.00 85.50 258 PHE A O 1
ATOM 2072 N N . GLU A 1 259 ? -8.528 11.759 -5.498 1.00 86.62 259 GLU A N 1
ATOM 2073 C CA . GLU A 1 259 ? -9.062 10.384 -5.420 1.00 86.62 259 GLU A CA 1
ATOM 2074 C C . GLU A 1 259 ? -8.791 9.411 -6.597 1.00 86.62 259 GLU A C 1
ATOM 2076 O O . GLU A 1 259 ? -8.986 8.207 -6.433 1.00 86.62 259 GLU A O 1
ATOM 2081 N N . GLY A 1 260 ? -8.220 9.855 -7.724 1.00 89.12 260 GLY A N 1
ATOM 2082 C CA . GLY A 1 260 ? -7.923 9.004 -8.890 1.00 89.12 260 GLY A CA 1
ATOM 2083 C C . GLY A 1 260 ? -6.947 7.846 -8.625 1.00 89.12 260 GLY A C 1
ATOM 2084 O O . GLY A 1 260 ? -6.916 6.869 -9.370 1.00 89.12 260 GLY A O 1
ATOM 2085 N N . TRP A 1 261 ? -6.169 7.907 -7.539 1.00 94.06 261 TRP A N 1
ATOM 2086 C CA . TRP A 1 261 ? -5.281 6.823 -7.098 1.00 94.06 261 TRP A CA 1
ATOM 2087 C C . TRP A 1 261 ? -6.025 5.494 -6.867 1.00 94.06 261 TRP A C 1
ATOM 2089 O O . TRP A 1 261 ? -5.412 4.435 -6.989 1.00 94.06 261 TRP A O 1
ATOM 2099 N N . ARG A 1 262 ? -7.337 5.535 -6.581 1.00 91.69 262 ARG A N 1
ATOM 2100 C CA . ARG A 1 262 ? -8.195 4.357 -6.358 1.00 91.69 262 ARG A CA 1
ATOM 2101 C C . ARG A 1 262 ? -8.288 3.434 -7.561 1.00 91.69 262 ARG A C 1
ATOM 2103 O O . ARG A 1 262 ? -8.345 2.221 -7.377 1.00 91.69 262 ARG A O 1
ATOM 2110 N N . ASP A 1 263 ? -8.269 3.981 -8.775 1.00 90.94 263 ASP A N 1
ATOM 2111 C CA . ASP A 1 263 ? -8.317 3.175 -9.999 1.00 90.94 263 ASP A CA 1
ATOM 2112 C C . ASP A 1 263 ? -7.066 2.298 -10.160 1.00 90.94 263 ASP A C 1
ATOM 2114 O O . ASP A 1 263 ? -7.115 1.276 -10.841 1.00 90.94 263 ASP A O 1
ATOM 2118 N N . LEU A 1 264 ? -5.969 2.641 -9.472 1.00 94.44 264 LEU A N 1
ATOM 2119 C CA . LEU A 1 264 ? -4.744 1.845 -9.415 1.00 94.44 264 LEU A CA 1
ATOM 2120 C C . LEU A 1 264 ? -4.714 0.854 -8.243 1.00 94.44 264 LEU A C 1
ATOM 2122 O O . LEU A 1 264 ? -3.646 0.330 -7.927 1.00 94.44 264 LEU A O 1
ATOM 2126 N N . VAL A 1 265 ? -5.834 0.594 -7.563 1.00 91.38 265 VAL A N 1
ATOM 2127 C CA . VAL A 1 265 ? -5.889 -0.308 -6.404 1.00 91.38 265 VAL A CA 1
ATOM 2128 C C . VAL A 1 265 ? -6.943 -1.382 -6.610 1.00 91.38 265 VAL A C 1
ATOM 2130 O O . VAL A 1 265 ? -8.098 -1.099 -6.925 1.00 91.38 265 VAL A O 1
ATOM 2133 N N . HIS A 1 266 ? -6.571 -2.639 -6.369 1.00 85.38 266 HIS A N 1
ATOM 2134 C CA . HIS A 1 266 ? -7.540 -3.730 -6.345 1.00 85.38 266 HIS A CA 1
ATOM 2135 C C . HIS A 1 266 ? -8.673 -3.458 -5.349 1.00 85.38 266 HIS A C 1
ATOM 2137 O O . HIS A 1 266 ? -8.427 -3.163 -4.185 1.00 85.38 266 HIS A O 1
ATOM 2143 N N . GLY A 1 267 ? -9.913 -3.533 -5.835 1.00 81.44 267 GLY A N 1
ATOM 2144 C CA . GLY A 1 267 ? -11.116 -3.210 -5.067 1.00 81.44 267 GLY A CA 1
ATOM 2145 C C . GLY A 1 267 ? -11.471 -1.718 -5.005 1.00 81.44 267 GLY A C 1
ATOM 2146 O O . GLY A 1 267 ? -12.605 -1.421 -4.666 1.00 81.44 267 GLY A O 1
ATOM 2147 N N . ARG A 1 268 ? -10.576 -0.787 -5.381 1.00 83.88 268 ARG A N 1
ATOM 2148 C CA . ARG A 1 268 ? -10.762 0.688 -5.326 1.00 83.88 268 ARG A CA 1
ATOM 2149 C C . ARG A 1 268 ? -10.954 1.312 -3.925 1.00 83.88 268 ARG A C 1
ATOM 2151 O O . ARG A 1 268 ? -11.323 2.483 -3.817 1.00 83.88 268 ARG A O 1
ATOM 2158 N N . ASP A 1 269 ? -10.660 0.558 -2.863 1.00 83.31 269 ASP A N 1
ATOM 2159 C CA . ASP A 1 269 ? -10.736 0.983 -1.450 1.00 83.31 269 ASP A CA 1
ATOM 2160 C C . ASP A 1 269 ? -12.081 1.644 -1.034 1.00 83.31 269 ASP A C 1
ATOM 2162 O O . ASP A 1 269 ? -12.084 2.766 -0.514 1.00 83.31 269 ASP A O 1
ATOM 2166 N N . PRO A 1 270 ? -13.249 1.008 -1.269 1.00 72.56 270 PRO A N 1
ATOM 2167 C CA . PRO A 1 270 ? -14.557 1.601 -0.965 1.00 72.56 270 PRO A CA 1
ATOM 2168 C C . PRO A 1 270 ? -14.693 1.972 0.519 1.00 72.56 270 PRO A C 1
ATOM 2170 O O . PRO A 1 270 ? -15.280 3.003 0.857 1.00 72.56 270 PRO A O 1
ATOM 2173 N N . ASP A 1 271 ? -14.075 1.184 1.397 1.00 72.12 271 ASP A N 1
ATOM 2174 C CA . ASP A 1 271 ? -14.160 1.323 2.852 1.00 72.12 271 ASP A CA 1
ATOM 2175 C C . ASP A 1 271 ? -13.136 2.314 3.429 1.00 72.12 271 ASP A C 1
ATOM 2177 O O . ASP A 1 271 ? -13.105 2.537 4.639 1.00 72.12 271 ASP A O 1
ATOM 2181 N N . ASN A 1 272 ? -12.344 2.967 2.566 1.00 78.25 272 ASN A N 1
ATOM 2182 C CA . ASN A 1 272 ? -11.370 4.005 2.923 1.00 78.25 272 ASN A CA 1
ATOM 2183 C C . ASN A 1 272 ? -10.314 3.541 3.943 1.00 78.25 272 ASN A C 1
ATOM 2185 O O . ASN A 1 272 ? -9.931 4.285 4.848 1.00 78.25 272 ASN A O 1
ATOM 2189 N N . VAL A 1 273 ? -9.838 2.306 3.794 1.00 80.12 273 VAL A N 1
ATOM 2190 C CA . VAL A 1 273 ? -8.856 1.682 4.685 1.00 80.12 273 VAL A CA 1
ATOM 2191 C C . VAL A 1 273 ? -7.410 1.799 4.207 1.00 80.12 273 VAL A C 1
ATOM 2193 O O . VAL A 1 273 ? -6.506 1.370 4.926 1.00 80.12 273 VAL A O 1
ATOM 2196 N N . CYS A 1 274 ? -7.153 2.410 3.046 1.00 82.56 274 CYS A N 1
ATOM 2197 C CA . CYS A 1 274 ? -5.814 2.897 2.715 1.00 82.56 274 CYS A CA 1
ATOM 2198 C C . CYS A 1 274 ? -5.470 4.128 3.567 1.00 82.56 274 CYS A C 1
ATOM 2200 O O . CYS A 1 274 ? -6.156 5.153 3.518 1.00 82.56 274 CYS A O 1
ATOM 2202 N N . SER A 1 275 ? -4.364 4.062 4.310 1.00 86.81 275 SER A N 1
ATOM 2203 C CA . SER A 1 275 ? -3.836 5.210 5.053 1.00 86.81 275 SER A CA 1
ATOM 2204 C C . SER A 1 275 ? -3.309 6.305 4.114 1.00 86.81 275 SER A C 1
ATOM 2206 O O . SER A 1 275 ? -3.055 6.071 2.932 1.00 86.81 275 SER A O 1
ATOM 2208 N N . ASN A 1 276 ? -3.066 7.511 4.635 1.00 88.25 276 ASN A N 1
ATOM 2209 C CA . ASN A 1 276 ? -2.447 8.584 3.843 1.00 88.25 276 ASN A CA 1
ATOM 2210 C C . ASN A 1 276 ? -1.065 8.183 3.290 1.00 88.25 276 ASN A C 1
ATOM 2212 O O . ASN A 1 276 ? -0.722 8.564 2.172 1.00 88.25 276 ASN A O 1
ATOM 2216 N N . TYR A 1 277 ? -0.310 7.363 4.031 1.00 90.69 277 TYR A N 1
ATOM 2217 C CA . TYR A 1 277 ? 0.954 6.794 3.563 1.00 90.69 277 TYR A CA 1
ATOM 2218 C C . TYR A 1 277 ? 0.746 5.808 2.406 1.00 90.69 277 TYR A C 1
ATOM 2220 O O . TYR A 1 277 ? 1.450 5.881 1.403 1.00 90.69 277 TYR A O 1
ATOM 2228 N N . ASP A 1 278 ? -0.262 4.936 2.490 1.00 92.88 278 ASP A N 1
ATOM 2229 C CA . ASP A 1 278 ? -0.595 4.002 1.409 1.00 92.88 278 ASP A CA 1
ATOM 2230 C C . ASP A 1 278 ? -0.956 4.744 0.114 1.00 92.88 278 ASP A C 1
ATOM 2232 O O . ASP A 1 278 ? -0.419 4.436 -0.952 1.00 92.88 278 ASP A O 1
ATOM 2236 N N . LYS A 1 279 ? -1.808 5.775 0.220 1.00 93.62 279 LYS A N 1
ATOM 2237 C CA . LYS A 1 279 ? -2.202 6.647 -0.901 1.00 93.62 279 LYS A CA 1
ATOM 2238 C C . LYS A 1 279 ? -0.989 7.338 -1.533 1.00 93.62 279 LYS A C 1
ATOM 2240 O O . LYS A 1 279 ? -0.878 7.378 -2.759 1.00 93.62 279 LYS A O 1
ATOM 2245 N N . LEU A 1 280 ? -0.065 7.842 -0.708 1.00 94.00 280 LEU A N 1
ATOM 2246 C CA . LEU A 1 280 ? 1.194 8.441 -1.157 1.00 94.00 280 LEU A CA 1
ATOM 2247 C C . LEU A 1 280 ? 2.060 7.423 -1.914 1.00 94.00 280 LEU A C 1
ATOM 2249 O O . LEU A 1 280 ? 2.483 7.701 -3.032 1.00 94.00 280 LEU A O 1
ATOM 2253 N N . VAL A 1 281 ? 2.266 6.227 -1.355 1.00 95.31 281 VAL A N 1
ATOM 2254 C CA . VAL A 1 281 ? 3.055 5.154 -1.983 1.00 95.31 281 VAL A CA 1
ATOM 2255 C C . VAL A 1 281 ? 2.448 4.716 -3.319 1.00 95.31 281 VAL A C 1
ATOM 2257 O O . VAL A 1 281 ? 3.184 4.514 -4.284 1.00 95.31 281 VAL A O 1
ATOM 2260 N N . ILE A 1 282 ? 1.120 4.584 -3.412 1.00 95.69 282 ILE A N 1
ATOM 2261 C CA . ILE A 1 282 ? 0.423 4.240 -4.663 1.00 95.69 282 ILE A CA 1
ATOM 2262 C C . ILE A 1 282 ? 0.661 5.314 -5.732 1.00 95.69 282 ILE A C 1
ATOM 2264 O O . ILE A 1 282 ? 1.059 4.980 -6.852 1.00 95.69 282 ILE A O 1
ATOM 2268 N N . ARG A 1 283 ? 0.490 6.597 -5.381 1.00 95.81 283 ARG A N 1
ATOM 2269 C CA . ARG A 1 283 ? 0.760 7.722 -6.289 1.00 95.81 283 ARG A CA 1
ATOM 2270 C C . ARG A 1 283 ? 2.216 7.754 -6.737 1.00 95.81 283 ARG A C 1
ATOM 2272 O O . ARG A 1 283 ? 2.472 7.720 -7.936 1.00 95.81 283 ARG A O 1
ATOM 2279 N N . GLN A 1 284 ? 3.171 7.689 -5.815 1.00 96.19 284 GLN A N 1
ATOM 2280 C CA . GLN A 1 284 ? 4.595 7.698 -6.160 1.00 96.19 284 GLN A CA 1
ATOM 2281 C C . GLN A 1 284 ? 4.971 6.529 -7.088 1.00 96.19 284 GLN A C 1
ATOM 2283 O O . GLN A 1 284 ? 5.574 6.764 -8.132 1.00 96.19 284 GLN A O 1
ATOM 2288 N N . LYS A 1 285 ? 4.526 5.289 -6.815 1.00 97.25 285 LYS A N 1
ATOM 2289 C CA . LYS A 1 285 ? 4.720 4.155 -7.750 1.00 97.25 285 LYS A CA 1
ATOM 2290 C C . LYS A 1 285 ? 4.164 4.441 -9.142 1.00 97.25 285 LYS A C 1
ATOM 2292 O O . LYS A 1 285 ? 4.793 4.087 -10.136 1.00 97.25 285 LYS A O 1
ATOM 2297 N N . SER A 1 286 ? 2.990 5.063 -9.214 1.00 97.00 286 SER A N 1
ATOM 2298 C CA . SER A 1 286 ? 2.369 5.410 -10.489 1.00 97.00 286 SER A CA 1
ATOM 2299 C C . SER A 1 286 ? 3.120 6.506 -11.250 1.00 97.00 286 SER A C 1
ATOM 2301 O O . SER A 1 286 ? 3.198 6.406 -12.469 1.00 97.00 286 SER A O 1
ATOM 2303 N N . MET A 1 287 ? 3.753 7.467 -10.561 1.00 97.44 287 MET A N 1
ATOM 2304 C CA . MET A 1 287 ? 4.636 8.469 -11.179 1.00 97.44 287 MET A CA 1
ATOM 2305 C C . MET A 1 287 ? 5.868 7.818 -11.821 1.00 97.44 287 MET A C 1
ATOM 2307 O O . MET A 1 287 ? 6.175 8.109 -12.974 1.00 97.44 287 MET A O 1
ATOM 2311 N N . PHE A 1 288 ? 6.531 6.888 -11.123 1.00 98.38 288 PHE A N 1
ATOM 2312 C CA . PHE A 1 288 ? 7.666 6.154 -11.692 1.00 98.38 288 PHE A CA 1
ATOM 2313 C C . PHE A 1 288 ? 7.265 5.343 -12.940 1.00 98.38 288 PHE A C 1
ATOM 2315 O O . PHE A 1 288 ? 7.948 5.417 -13.959 1.00 98.38 288 PHE A O 1
ATOM 2322 N N . ILE A 1 289 ? 6.147 4.598 -12.900 1.00 98.25 289 ILE A N 1
ATOM 2323 C CA . ILE A 1 289 ? 5.685 3.811 -14.066 1.00 98.25 289 ILE A CA 1
ATOM 2324 C C . ILE A 1 289 ? 5.275 4.734 -15.221 1.00 98.25 289 ILE A C 1
ATOM 2326 O O . ILE A 1 289 ? 5.623 4.461 -16.367 1.00 98.25 289 ILE A O 1
ATOM 2330 N N . LEU A 1 290 ? 4.580 5.838 -14.926 1.00 98.25 290 LEU A N 1
ATOM 2331 C CA . LEU A 1 290 ? 4.207 6.861 -15.906 1.00 98.25 290 LEU A CA 1
ATOM 2332 C C . LEU A 1 290 ? 5.441 7.395 -16.637 1.00 98.25 290 LEU A C 1
ATOM 2334 O O . LEU A 1 290 ? 5.457 7.427 -17.865 1.00 98.25 290 LEU A O 1
ATOM 2338 N N . LYS A 1 291 ? 6.486 7.760 -15.889 1.00 98.38 291 LYS A N 1
ATOM 2339 C CA . LYS A 1 291 ? 7.715 8.311 -16.456 1.00 98.38 291 LYS A CA 1
ATOM 2340 C C . LYS A 1 291 ? 8.496 7.277 -17.274 1.00 98.38 291 LYS A C 1
ATOM 2342 O O . LYS A 1 291 ? 8.934 7.598 -18.374 1.00 98.38 291 LYS A O 1
ATOM 2347 N N . ALA A 1 292 ? 8.595 6.027 -16.810 1.00 98.38 292 ALA A N 1
ATOM 2348 C CA . ALA A 1 292 ? 9.220 4.948 -17.584 1.00 98.38 292 ALA A CA 1
ATOM 2349 C C . ALA A 1 292 ? 8.475 4.653 -18.893 1.00 98.38 292 ALA A C 1
ATOM 2351 O O . ALA A 1 292 ? 9.114 4.430 -19.917 1.00 98.38 292 ALA A O 1
ATOM 2352 N N . TYR A 1 293 ? 7.139 4.714 -18.893 1.00 98.44 293 TYR A N 1
ATOM 2353 C CA . TYR A 1 293 ? 6.356 4.627 -20.125 1.00 98.44 293 TYR A CA 1
ATOM 2354 C C . TYR A 1 293 ? 6.612 5.811 -21.067 1.00 98.44 293 TYR A C 1
ATOM 2356 O O . TYR A 1 293 ? 6.820 5.574 -22.250 1.00 98.44 293 TYR A O 1
ATOM 2364 N N . GLN A 1 294 ? 6.664 7.052 -20.567 1.00 98.19 294 GLN A N 1
ATOM 2365 C CA . GLN A 1 294 ? 6.980 8.235 -21.386 1.00 98.19 294 GLN A CA 1
ATOM 2366 C C . GLN A 1 294 ? 8.376 8.161 -22.026 1.00 98.19 294 GLN A C 1
ATOM 2368 O O . GLN A 1 294 ? 8.553 8.554 -23.177 1.00 98.19 294 GLN A O 1
ATOM 2373 N N . ILE A 1 295 ? 9.369 7.633 -21.304 1.00 97.81 295 ILE A N 1
ATOM 2374 C CA . ILE A 1 295 ? 10.715 7.408 -21.850 1.00 97.81 295 ILE A CA 1
ATOM 2375 C C . ILE A 1 295 ? 10.685 6.273 -22.880 1.00 97.81 295 ILE A C 1
ATOM 2377 O O . ILE A 1 295 ? 11.239 6.423 -23.965 1.00 97.81 295 ILE A O 1
ATOM 2381 N N . ALA A 1 296 ? 9.991 5.167 -22.595 1.00 97.00 296 ALA A N 1
ATOM 2382 C CA . ALA A 1 296 ? 9.861 4.058 -23.537 1.00 97.00 296 ALA A CA 1
ATOM 2383 C C . ALA A 1 296 ? 9.174 4.479 -24.850 1.00 97.00 296 ALA A C 1
ATOM 2385 O O . ALA A 1 296 ? 9.653 4.103 -25.915 1.00 97.00 296 ALA A O 1
ATOM 2386 N N . THR A 1 297 ? 8.124 5.311 -24.813 1.00 95.88 297 THR A N 1
ATOM 2387 C CA . THR A 1 297 ? 7.461 5.824 -26.033 1.00 95.88 297 THR A CA 1
ATOM 2388 C C . THR A 1 297 ? 8.387 6.595 -26.976 1.00 95.88 297 THR A C 1
ATOM 2390 O O . THR A 1 297 ? 8.067 6.709 -28.154 1.00 95.88 297 THR A O 1
ATOM 2393 N N . LEU A 1 298 ? 9.530 7.086 -26.487 1.00 94.44 298 LEU A N 1
ATOM 2394 C CA . LEU A 1 298 ? 10.528 7.815 -27.275 1.00 94.44 298 LEU A CA 1
ATOM 2395 C C . LEU A 1 298 ? 11.759 6.951 -27.607 1.00 94.44 298 LEU A C 1
ATOM 2397 O O . LEU A 1 298 ? 12.242 6.967 -28.735 1.00 94.44 298 LEU A O 1
ATOM 2401 N N . GLU A 1 299 ? 12.257 6.177 -26.638 1.00 93.56 299 GLU A N 1
ATOM 2402 C CA . GLU A 1 299 ? 13.605 5.590 -26.678 1.00 93.56 299 GLU A CA 1
ATOM 2403 C C . GLU A 1 299 ? 13.651 4.051 -26.726 1.00 93.56 299 GLU A C 1
ATOM 2405 O O . GLU A 1 299 ? 14.741 3.499 -26.854 1.00 93.56 299 GLU A O 1
ATOM 2410 N N . ILE A 1 300 ? 12.528 3.318 -26.658 1.00 92.38 300 ILE A N 1
ATOM 2411 C CA . ILE A 1 300 ? 12.558 1.836 -26.547 1.00 92.38 300 ILE A CA 1
ATOM 2412 C C . ILE A 1 300 ? 13.184 1.121 -27.765 1.00 92.38 300 ILE A C 1
ATOM 2414 O O . ILE A 1 300 ? 13.647 -0.009 -27.654 1.00 92.38 300 ILE A O 1
ATOM 2418 N N . ASN A 1 301 ? 13.252 1.790 -28.922 1.00 89.44 301 ASN A N 1
ATOM 2419 C CA . ASN A 1 301 ? 13.961 1.297 -30.112 1.00 89.44 301 ASN A CA 1
ATOM 2420 C C . ASN A 1 301 ? 15.497 1.327 -29.956 1.00 89.44 301 ASN A C 1
ATOM 2422 O O . ASN A 1 301 ? 16.209 0.714 -30.746 1.00 89.44 301 ASN A O 1
ATOM 2426 N N . ARG A 1 302 ? 16.010 2.087 -28.980 1.00 91.56 302 ARG A N 1
ATOM 2427 C CA . ARG A 1 302 ? 17.443 2.327 -28.727 1.00 91.56 302 ARG A CA 1
ATOM 2428 C C . ARG A 1 302 ? 17.894 1.847 -27.349 1.00 91.56 302 ARG A C 1
ATOM 2430 O O . ARG A 1 302 ? 19.077 1.591 -27.163 1.00 91.56 302 ARG A O 1
ATOM 2437 N N . LYS A 1 303 ? 16.967 1.761 -26.393 1.00 93.94 303 LYS A N 1
ATOM 2438 C CA . LYS A 1 303 ? 17.212 1.432 -24.986 1.00 93.94 303 LYS A CA 1
ATOM 2439 C C . LYS A 1 303 ? 16.332 0.277 -24.548 1.00 93.94 303 LYS A C 1
ATOM 2441 O O . LYS A 1 303 ? 15.171 0.177 -24.935 1.00 93.94 303 LYS A O 1
ATOM 2446 N N . THR A 1 304 ? 16.859 -0.572 -23.680 1.00 95.31 304 THR A N 1
ATOM 2447 C CA . THR A 1 304 ? 16.067 -1.599 -23.012 1.00 95.31 304 THR A CA 1
ATOM 2448 C C . THR A 1 304 ? 15.065 -0.977 -22.040 1.00 95.31 304 THR A C 1
ATOM 2450 O O . THR A 1 304 ? 15.245 0.119 -21.509 1.00 95.31 304 THR A O 1
ATOM 2453 N N . TRP A 1 305 ? 14.018 -1.736 -21.713 1.00 97.00 305 TRP A N 1
ATOM 2454 C CA . TRP A 1 305 ? 13.057 -1.345 -20.681 1.00 97.00 305 TRP A CA 1
ATOM 2455 C C . TRP A 1 305 ? 13.696 -1.074 -19.307 1.00 97.00 305 TRP A C 1
ATOM 2457 O O . TRP A 1 305 ? 13.170 -0.264 -18.542 1.00 97.00 305 TRP A O 1
ATOM 2467 N N . LEU A 1 306 ? 14.812 -1.738 -18.978 1.00 97.62 306 LEU A N 1
ATOM 2468 C CA . LEU A 1 306 ? 15.512 -1.505 -17.715 1.00 97.62 306 LEU A CA 1
ATOM 2469 C C . LEU A 1 306 ? 16.190 -0.131 -17.711 1.00 97.62 306 LEU A C 1
ATOM 2471 O O . LEU A 1 306 ? 15.981 0.621 -16.766 1.00 97.62 306 LEU A O 1
ATOM 2475 N N . GLU A 1 307 ? 16.871 0.248 -18.792 1.00 97.81 307 GLU A N 1
ATOM 2476 C CA . GLU A 1 307 ? 17.445 1.592 -18.948 1.00 97.81 307 GLU A CA 1
ATOM 2477 C C . GLU A 1 307 ? 16.350 2.673 -18.931 1.00 97.81 307 GLU A C 1
ATOM 2479 O O . GLU A 1 307 ? 16.489 3.688 -18.249 1.00 97.81 307 GLU A O 1
ATOM 2484 N N . CYS A 1 308 ? 15.200 2.441 -19.586 1.00 98.06 308 CYS A N 1
ATOM 2485 C CA . CYS A 1 308 ? 14.035 3.329 -19.460 1.00 98.06 308 CYS A CA 1
ATOM 2486 C C . CYS A 1 308 ? 13.558 3.462 -17.999 1.00 98.06 308 CYS A C 1
ATOM 2488 O O . CYS A 1 308 ? 13.165 4.551 -17.577 1.00 98.06 308 CYS A O 1
ATOM 2490 N N . CYS A 1 309 ? 13.602 2.378 -17.214 1.00 98.31 309 CYS A N 1
ATOM 2491 C CA . CYS A 1 309 ? 13.279 2.410 -15.786 1.00 98.31 309 CYS A CA 1
ATOM 2492 C C . CYS A 1 309 ? 14.333 3.156 -14.956 1.00 98.31 309 CYS A C 1
ATOM 2494 O O . CYS A 1 309 ? 13.967 3.839 -14.006 1.00 98.31 309 CYS A O 1
ATOM 2496 N N . GLU A 1 310 ? 15.620 3.035 -15.271 1.00 98.19 310 GLU A N 1
ATOM 2497 C CA . GLU A 1 310 ? 16.701 3.710 -14.542 1.00 98.19 310 GLU A CA 1
ATOM 2498 C C . GLU A 1 310 ? 16.681 5.220 -14.771 1.00 98.19 310 GLU A C 1
ATOM 2500 O O . GLU A 1 310 ? 16.715 5.979 -13.802 1.00 98.19 310 GLU A O 1
ATOM 2505 N N . ILE A 1 311 ? 16.491 5.655 -16.020 1.00 97.94 311 ILE A N 1
ATOM 2506 C CA . ILE A 1 311 ? 16.297 7.070 -16.370 1.00 97.94 311 ILE A CA 1
ATOM 2507 C C . ILE A 1 311 ? 15.051 7.619 -15.658 1.00 97.94 311 ILE A C 1
ATOM 2509 O O . ILE A 1 311 ? 15.118 8.659 -15.005 1.00 97.94 311 ILE A O 1
ATOM 2513 N N . ALA A 1 312 ? 13.929 6.885 -15.687 1.00 98.25 312 ALA A N 1
ATOM 2514 C CA . ALA A 1 312 ? 12.712 7.281 -14.977 1.00 98.25 312 ALA A CA 1
ATOM 2515 C C . ALA A 1 312 ? 12.920 7.404 -13.464 1.00 98.25 312 ALA A C 1
ATOM 2517 O O . ALA A 1 312 ? 12.377 8.310 -12.833 1.00 98.25 312 ALA A O 1
ATOM 2518 N N . VAL A 1 313 ? 13.692 6.487 -12.875 1.00 98.31 313 VAL A N 1
ATOM 2519 C CA . VAL A 1 313 ? 14.017 6.514 -11.450 1.00 98.31 313 VAL A CA 1
ATOM 2520 C C . VAL A 1 313 ? 14.894 7.714 -11.111 1.00 98.31 313 VAL A C 1
ATOM 2522 O O . VAL A 1 313 ? 14.610 8.402 -10.134 1.00 98.31 313 VAL A O 1
ATOM 2525 N N . HIS A 1 314 ? 15.915 7.996 -11.919 1.00 97.94 314 HIS A N 1
ATOM 2526 C CA . HIS A 1 314 ? 16.779 9.158 -11.746 1.00 97.94 314 HIS A CA 1
ATOM 2527 C C . HIS A 1 314 ? 15.977 10.468 -11.819 1.00 97.94 314 HIS A C 1
ATOM 2529 O O . HIS A 1 314 ? 15.977 11.235 -10.858 1.00 97.94 314 HIS A O 1
ATOM 2535 N N . GLU A 1 315 ? 15.214 10.682 -12.895 1.00 98.12 315 GLU A N 1
ATOM 2536 C CA . GLU A 1 315 ? 14.437 11.913 -13.093 1.00 98.12 315 GLU A CA 1
ATOM 2537 C C . GLU A 1 315 ? 13.378 12.148 -12.002 1.00 98.12 315 GLU A C 1
ATOM 2539 O O . GLU A 1 315 ? 13.208 13.275 -11.546 1.00 98.12 315 GLU A O 1
ATOM 2544 N N . ILE A 1 316 ? 12.680 11.105 -11.535 1.00 97.69 316 ILE A N 1
ATOM 2545 C CA . ILE A 1 316 ? 11.682 11.246 -10.458 1.00 97.69 316 ILE A CA 1
ATOM 2546 C C . ILE A 1 316 ? 12.348 11.476 -9.089 1.00 97.69 316 ILE A C 1
ATOM 2548 O O . ILE A 1 316 ? 11.820 12.235 -8.272 1.00 97.69 316 ILE A O 1
ATOM 2552 N N . ASN A 1 317 ? 13.526 10.893 -8.841 1.00 97.44 317 ASN A N 1
ATOM 2553 C CA . ASN A 1 317 ? 14.286 11.139 -7.611 1.00 97.44 317 ASN A CA 1
ATOM 2554 C C . ASN A 1 317 ? 14.814 12.580 -7.527 1.00 97.44 317 ASN A C 1
ATOM 2556 O O . ASN A 1 317 ? 14.812 13.146 -6.434 1.00 97.44 317 ASN A O 1
ATOM 2560 N N . LEU A 1 318 ? 15.192 13.201 -8.655 1.00 97.12 318 LEU A N 1
ATOM 2561 C CA . LEU A 1 318 ? 15.564 14.626 -8.709 1.00 97.12 318 LEU A CA 1
ATOM 2562 C C . LEU A 1 318 ? 14.419 15.558 -8.268 1.00 97.12 318 LEU A C 1
ATOM 2564 O O . LEU A 1 318 ? 14.674 16.642 -7.754 1.00 97.12 318 LEU A O 1
ATOM 2568 N N . LEU A 1 319 ? 13.162 15.121 -8.398 1.00 95.75 319 LEU A N 1
ATOM 2569 C CA . LEU A 1 319 ? 11.973 15.838 -7.915 1.00 95.75 319 LEU A CA 1
ATOM 2570 C C . LEU A 1 319 ? 11.643 15.543 -6.434 1.00 95.75 319 LEU A C 1
ATOM 2572 O O . LEU A 1 319 ? 10.544 15.842 -5.969 1.00 95.75 319 LEU A O 1
ATOM 2576 N N . GLY A 1 320 ? 12.560 14.916 -5.687 1.00 94.31 320 GLY A N 1
ATOM 2577 C CA . GLY A 1 320 ? 12.405 14.596 -4.262 1.00 94.31 320 GLY A CA 1
ATOM 2578 C C . GLY A 1 320 ? 11.538 13.367 -3.956 1.00 94.31 320 GLY A C 1
ATOM 2579 O O . GLY A 1 320 ? 11.286 13.062 -2.788 1.00 94.31 320 GLY A O 1
ATOM 2580 N N . VAL A 1 321 ? 11.079 12.626 -4.970 1.00 94.81 321 VAL A N 1
ATOM 2581 C CA . VAL A 1 321 ? 10.212 11.449 -4.796 1.00 94.81 321 VAL A CA 1
ATOM 2582 C C . VAL A 1 321 ? 11.062 10.181 -4.691 1.00 94.81 321 VAL A C 1
ATOM 2584 O O . VAL A 1 321 ? 11.238 9.457 -5.657 1.00 94.81 321 VAL A O 1
ATOM 2587 N N . THR A 1 322 ? 11.574 9.876 -3.498 1.00 93.81 322 THR A N 1
ATOM 2588 C CA . THR A 1 322 ? 12.631 8.862 -3.278 1.00 93.81 322 THR A CA 1
ATOM 2589 C C . THR A 1 322 ? 12.150 7.432 -2.969 1.00 93.81 322 THR A C 1
ATOM 2591 O O . THR A 1 322 ? 12.860 6.650 -2.336 1.00 93.81 322 THR A O 1
ATOM 2594 N N . LEU A 1 323 ? 10.949 7.034 -3.418 1.00 94.44 323 LEU A N 1
ATOM 2595 C CA . LEU A 1 323 ? 10.380 5.707 -3.096 1.00 94.44 323 LEU A CA 1
ATOM 2596 C C . LEU A 1 323 ? 11.233 4.533 -3.619 1.00 94.44 323 LEU A C 1
ATOM 2598 O O . LEU A 1 323 ? 11.166 3.423 -3.083 1.00 94.44 323 LEU A O 1
ATOM 2602 N N . THR A 1 324 ? 12.023 4.743 -4.676 1.00 95.12 324 THR A N 1
ATOM 2603 C CA . THR A 1 324 ? 13.043 3.780 -5.089 1.00 95.12 324 THR A CA 1
ATOM 2604 C C . THR A 1 324 ? 14.227 4.439 -5.781 1.00 95.12 324 THR A C 1
ATOM 2606 O O . THR A 1 324 ? 14.076 5.419 -6.496 1.00 95.12 324 THR A O 1
ATOM 2609 N N . THR A 1 325 ? 15.408 3.851 -5.607 1.00 94.31 325 THR A N 1
ATOM 2610 C CA . THR A 1 325 ? 16.671 4.284 -6.223 1.00 94.31 325 THR A CA 1
ATOM 2611 C C . THR A 1 325 ? 17.172 3.325 -7.307 1.00 94.31 325 THR A C 1
ATOM 2613 O O . THR A 1 325 ? 18.275 3.501 -7.805 1.00 94.31 325 THR A O 1
ATOM 2616 N N . ARG A 1 326 ? 16.393 2.292 -7.674 1.00 95.12 326 ARG A N 1
ATOM 2617 C CA . ARG A 1 326 ? 16.806 1.246 -8.633 1.00 95.12 326 ARG A CA 1
ATOM 2618 C C . ARG A 1 326 ? 15.740 0.960 -9.686 1.00 95.12 326 ARG A C 1
ATOM 2620 O O . ARG A 1 326 ? 14.593 0.679 -9.322 1.00 95.12 326 ARG A O 1
ATOM 2627 N N . GLY A 1 327 ? 16.153 0.896 -10.955 1.00 96.25 327 GLY A N 1
ATOM 2628 C CA . GLY A 1 327 ? 15.302 0.502 -12.084 1.00 96.25 327 GLY A CA 1
ATOM 2629 C C . GLY A 1 327 ? 14.642 -0.871 -11.901 1.00 96.25 327 GLY A C 1
ATOM 2630 O O . GLY A 1 327 ? 13.467 -1.027 -12.227 1.00 96.25 327 GLY A O 1
ATOM 2631 N N . ASP A 1 328 ? 15.323 -1.833 -11.265 1.00 96.94 328 ASP A N 1
ATOM 2632 C CA . ASP A 1 328 ? 14.782 -3.174 -10.967 1.00 96.94 328 ASP A CA 1
ATOM 2633 C C . ASP A 1 328 ? 13.431 -3.149 -10.242 1.00 96.94 328 ASP A C 1
ATOM 2635 O O . ASP A 1 328 ? 12.516 -3.915 -10.555 1.00 96.94 328 ASP A O 1
ATOM 2639 N N . ASN A 1 329 ? 13.303 -2.281 -9.231 1.00 96.06 329 ASN A N 1
ATOM 2640 C CA . ASN A 1 329 ? 12.096 -2.208 -8.412 1.00 96.06 329 ASN A CA 1
ATOM 2641 C C . ASN A 1 329 ? 10.932 -1.672 -9.241 1.00 96.06 329 ASN A C 1
ATOM 2643 O O . ASN A 1 329 ? 9.820 -2.192 -9.140 1.00 96.06 329 ASN A O 1
ATOM 2647 N N . LEU A 1 330 ? 11.206 -0.681 -10.091 1.00 97.56 330 LEU A N 1
ATOM 2648 C CA . LEU A 1 330 ? 10.244 -0.129 -11.029 1.00 97.56 330 LEU A CA 1
ATOM 2649 C C . LEU A 1 330 ? 9.838 -1.162 -12.088 1.00 97.56 330 LEU A C 1
ATOM 2651 O O . LEU A 1 330 ? 8.645 -1.386 -12.292 1.00 97.56 330 LEU A O 1
ATOM 2655 N N . SER A 1 331 ? 10.797 -1.880 -12.672 1.00 96.19 331 SER A N 1
ATOM 2656 C CA . SER A 1 331 ? 10.535 -2.976 -13.608 1.00 96.19 331 SER A CA 1
ATOM 2657 C C . SER A 1 331 ? 9.674 -4.080 -12.969 1.00 96.19 331 SER A C 1
ATOM 2659 O O . SER A 1 331 ? 8.692 -4.538 -13.560 1.00 96.19 331 SER A O 1
ATOM 2661 N N . ARG A 1 332 ? 9.928 -4.429 -11.699 1.00 96.12 332 ARG A N 1
ATOM 2662 C CA . ARG A 1 332 ? 9.082 -5.353 -10.924 1.00 96.12 332 ARG A CA 1
ATOM 2663 C C . ARG A 1 332 ? 7.683 -4.792 -10.648 1.00 96.12 332 ARG A C 1
ATOM 2665 O O . ARG A 1 332 ? 6.710 -5.546 -10.708 1.00 96.12 332 ARG A O 1
ATOM 2672 N N . TRP A 1 333 ? 7.546 -3.500 -10.340 1.00 96.25 333 TRP A N 1
ATOM 2673 C CA . TRP A 1 333 ? 6.235 -2.863 -10.159 1.00 96.25 333 TRP A CA 1
ATOM 2674 C C . TRP A 1 333 ? 5.440 -2.832 -11.465 1.00 96.25 333 TRP A C 1
ATOM 2676 O O . TRP A 1 333 ? 4.260 -3.175 -11.441 1.00 96.25 333 TRP A O 1
ATOM 2686 N N . HIS A 1 334 ? 6.083 -2.523 -12.595 1.00 97.38 334 HIS A N 1
ATOM 2687 C CA . HIS A 1 334 ? 5.508 -2.656 -13.933 1.00 97.38 334 HIS A CA 1
ATOM 2688 C C . HIS A 1 334 ? 5.048 -4.096 -14.201 1.00 97.38 334 HIS A C 1
ATOM 2690 O O . HIS A 1 334 ? 3.903 -4.305 -14.602 1.00 97.38 334 HIS A O 1
ATOM 2696 N N . GLY A 1 335 ? 5.888 -5.093 -13.900 1.00 95.12 335 GLY A N 1
ATOM 2697 C CA . GLY A 1 335 ? 5.572 -6.515 -14.057 1.00 95.12 335 GLY A CA 1
ATOM 2698 C C . GLY A 1 335 ? 4.286 -6.951 -13.344 1.00 95.12 335 GLY A C 1
ATOM 2699 O O . GLY A 1 335 ? 3.496 -7.710 -13.908 1.00 95.12 335 GLY A O 1
ATOM 2700 N N . LEU A 1 336 ? 4.049 -6.430 -12.136 1.00 91.88 336 LEU A N 1
ATOM 2701 C CA . LEU A 1 336 ? 2.806 -6.638 -11.387 1.00 91.88 336 LEU A CA 1
ATOM 2702 C C . LEU A 1 336 ? 1.643 -5.820 -11.973 1.00 91.88 336 LEU A C 1
ATOM 2704 O O . LEU A 1 336 ? 0.567 -6.364 -12.216 1.00 91.88 336 LEU A O 1
ATOM 2708 N N . PHE A 1 337 ? 1.874 -4.531 -12.232 1.00 95.12 337 PHE A N 1
ATOM 2709 C CA . PHE A 1 337 ? 0.868 -3.581 -12.704 1.00 95.12 337 PHE A CA 1
ATOM 2710 C C . PHE A 1 337 ? 0.259 -3.994 -14.048 1.00 95.12 337 PHE A C 1
ATOM 2712 O O . PHE A 1 337 ? -0.957 -4.101 -14.161 1.00 95.12 337 PHE A O 1
ATOM 2719 N N . ARG A 1 338 ? 1.081 -4.297 -15.058 1.00 93.00 338 ARG A N 1
ATOM 2720 C CA . ARG A 1 338 ? 0.658 -4.532 -16.454 1.00 93.00 338 ARG A CA 1
ATOM 2721 C C . ARG A 1 338 ? -0.351 -5.666 -16.663 1.00 93.00 338 ARG A C 1
ATOM 2723 O O . ARG A 1 338 ? -0.983 -5.725 -17.706 1.00 93.00 338 ARG A O 1
ATOM 2730 N N . THR A 1 339 ? -0.498 -6.570 -15.693 1.00 87.81 339 THR A N 1
ATOM 2731 C CA . THR A 1 339 ? -1.406 -7.725 -15.800 1.00 87.81 339 THR A CA 1
ATOM 2732 C C . THR A 1 339 ? -2.853 -7.376 -15.432 1.00 87.81 339 THR A C 1
ATOM 2734 O O . THR A 1 339 ? -3.775 -8.004 -15.940 1.00 87.81 339 THR A O 1
ATOM 2737 N N . ARG A 1 340 ? -3.073 -6.397 -14.542 1.00 86.44 340 ARG A N 1
ATOM 2738 C CA . ARG A 1 340 ? -4.421 -6.005 -14.071 1.00 86.44 340 ARG A CA 1
ATOM 2739 C C . ARG A 1 340 ? -4.661 -4.490 -14.043 1.00 86.44 340 ARG A C 1
ATOM 2741 O O . ARG A 1 340 ? -5.753 -4.053 -13.705 1.00 86.44 340 ARG A O 1
ATOM 2748 N N . GLU A 1 341 ? -3.638 -3.710 -14.384 1.00 92.38 341 GLU A N 1
ATOM 2749 C CA . GLU A 1 341 ? -3.579 -2.241 -14.356 1.00 92.38 341 GLU A CA 1
ATOM 2750 C C . GLU A 1 341 ? -3.921 -1.633 -12.985 1.00 92.38 341 GLU A C 1
ATOM 2752 O O . GLU A 1 341 ? -4.356 -0.491 -12.875 1.00 92.38 341 GLU A O 1
ATOM 2757 N N . ALA A 1 342 ? -3.652 -2.404 -11.927 1.00 91.94 342 ALA A N 1
ATOM 2758 C CA . ALA A 1 342 ? -3.813 -2.029 -10.532 1.00 91.94 342 ALA A CA 1
ATOM 2759 C C . ALA A 1 342 ? -2.738 -2.699 -9.658 1.00 91.94 342 ALA A C 1
ATOM 2761 O O . ALA A 1 342 ? -2.204 -3.763 -9.981 1.00 91.94 342 ALA A O 1
ATOM 2762 N N . PHE A 1 343 ? -2.435 -2.080 -8.522 1.00 92.31 343 PHE A N 1
ATOM 2763 C CA . PHE A 1 343 ? -1.614 -2.637 -7.456 1.00 92.31 343 PHE A CA 1
ATOM 2764 C C . PHE A 1 343 ? -2.471 -3.429 -6.455 1.00 92.31 343 PHE A C 1
ATOM 2766 O O . PHE A 1 343 ? -3.665 -3.182 -6.270 1.00 92.31 343 PHE A O 1
ATOM 2773 N N . LEU A 1 344 ? -1.844 -4.380 -5.758 1.00 88.56 344 LEU A N 1
ATOM 2774 C CA . LEU A 1 344 ? -2.490 -5.142 -4.687 1.00 88.56 344 LEU A CA 1
ATOM 2775 C C . LEU A 1 344 ? -2.824 -4.236 -3.493 1.00 88.56 344 LEU A C 1
ATOM 2777 O O . LEU A 1 344 ? -1.918 -3.629 -2.914 1.00 88.56 344 LEU A O 1
ATOM 2781 N N . HIS A 1 345 ? -4.094 -4.230 -3.079 1.00 87.88 345 HIS A N 1
ATOM 2782 C CA . HIS A 1 345 ? -4.632 -3.392 -2.003 1.00 87.88 345 HIS A CA 1
ATOM 2783 C C . HIS A 1 345 ? -3.729 -3.372 -0.750 1.00 87.88 345 HIS A C 1
ATOM 2785 O O . HIS A 1 345 ? -3.416 -4.443 -0.249 1.00 87.88 345 HIS A O 1
ATOM 2791 N N . PRO A 1 346 ? -3.249 -2.234 -0.225 1.00 87.44 346 PRO A N 1
ATOM 2792 C CA . PRO A 1 346 ? -2.270 -2.227 0.873 1.00 87.44 346 PRO A CA 1
ATOM 2793 C C . PRO A 1 346 ? -2.716 -2.958 2.153 1.00 87.44 346 PRO A C 1
ATOM 2795 O O . PRO A 1 346 ? -1.937 -3.728 2.715 1.00 87.44 346 PRO A O 1
ATOM 2798 N N . ASN A 1 347 ? -3.980 -2.801 2.561 1.00 82.38 347 ASN A N 1
ATOM 2799 C CA . ASN A 1 347 ? -4.593 -3.581 3.645 1.00 82.38 347 ASN A CA 1
ATOM 2800 C C . ASN A 1 347 ? -4.844 -5.043 3.212 1.00 82.38 347 ASN A C 1
ATOM 2802 O O . ASN A 1 347 ? -5.480 -5.271 2.182 1.00 82.38 347 ASN A O 1
ATOM 2806 N N . LEU A 1 348 ? -4.369 -6.010 4.010 1.00 79.62 348 LEU A N 1
ATOM 2807 C CA . LEU A 1 348 ? -4.483 -7.455 3.761 1.00 79.62 348 LEU A CA 1
ATOM 2808 C C . LEU A 1 348 ? -5.921 -7.993 3.828 1.00 79.62 348 LEU A C 1
ATOM 2810 O O . LEU A 1 348 ? -6.270 -8.821 2.994 1.00 79.62 348 LEU A O 1
ATOM 2814 N N . GLU A 1 349 ? -6.761 -7.523 4.753 1.00 76.00 349 GLU A N 1
ATOM 2815 C CA . GLU A 1 349 ? -8.156 -7.994 4.874 1.00 76.00 349 GLU A CA 1
ATOM 2816 C C . GLU A 1 349 ? -8.930 -7.660 3.589 1.00 76.00 349 GLU A C 1
ATOM 2818 O O . GLU A 1 349 ? -9.531 -8.530 2.959 1.00 76.00 349 GLU A O 1
ATOM 2823 N N . ALA A 1 350 ? -8.766 -6.424 3.105 1.00 74.94 350 ALA A N 1
ATOM 2824 C CA . ALA A 1 350 ? -9.332 -5.962 1.842 1.00 74.94 350 ALA A CA 1
ATOM 2825 C C . ALA A 1 350 ? -8.726 -6.658 0.599 1.00 74.94 350 ALA A C 1
ATOM 2827 O O . ALA A 1 350 ? -9.395 -6.739 -0.428 1.00 74.94 350 ALA A O 1
ATOM 2828 N N . ARG A 1 351 ? -7.505 -7.229 0.662 1.00 78.06 351 ARG A N 1
ATOM 2829 C CA . ARG A 1 351 ? -7.002 -8.132 -0.406 1.00 78.06 351 ARG A CA 1
ATOM 2830 C C . ARG A 1 351 ? -7.747 -9.460 -0.446 1.00 78.06 351 ARG A C 1
ATOM 2832 O O . ARG A 1 351 ? -7.889 -10.028 -1.524 1.00 78.06 351 ARG A O 1
ATOM 2839 N N . VAL A 1 352 ? -8.140 -9.967 0.720 1.00 76.31 352 VAL A N 1
ATOM 2840 C CA . VAL A 1 352 ? -8.822 -11.260 0.895 1.00 76.31 352 VAL A CA 1
ATOM 2841 C C . VAL A 1 352 ? -10.346 -11.109 0.739 1.00 76.31 352 VAL A C 1
ATOM 2843 O O . VAL A 1 352 ? -11.060 -12.105 0.707 1.00 76.31 352 VAL A O 1
ATOM 2846 N N . GLY A 1 353 ? -10.853 -9.879 0.589 1.00 65.44 353 GLY A N 1
ATOM 2847 C CA . GLY A 1 353 ? -12.286 -9.598 0.462 1.00 65.44 353 GLY A CA 1
ATOM 2848 C C . GLY A 1 353 ? -13.036 -9.645 1.795 1.00 65.44 353 GLY A C 1
ATOM 2849 O O . GLY A 1 353 ? -14.239 -9.883 1.806 1.00 65.44 353 GLY A O 1
ATOM 2850 N N . ARG A 1 354 ? -12.333 -9.450 2.917 1.00 64.31 354 ARG A N 1
ATOM 2851 C CA . ARG A 1 354 ? -12.932 -9.325 4.250 1.00 64.31 354 ARG A CA 1
ATOM 2852 C C . ARG A 1 354 ? -13.125 -7.858 4.602 1.00 64.31 354 ARG A C 1
ATOM 2854 O O . ARG A 1 354 ? -12.175 -7.079 4.494 1.00 64.31 354 ARG A O 1
ATOM 2861 N N . ASP A 1 355 ? -14.312 -7.519 5.100 1.00 60.97 355 ASP A N 1
ATOM 2862 C CA . ASP A 1 355 ? -14.584 -6.198 5.662 1.00 60.97 355 ASP A CA 1
ATOM 2863 C C . ASP A 1 355 ? -13.617 -5.939 6.835 1.00 60.97 355 ASP A C 1
ATOM 2865 O O . ASP A 1 355 ? -13.599 -6.702 7.810 1.00 60.97 355 ASP A O 1
ATOM 2869 N N . PRO A 1 356 ? -12.778 -4.892 6.770 1.00 68.50 356 PRO A N 1
ATOM 2870 C CA . PRO A 1 356 ? -11.753 -4.620 7.771 1.00 68.50 356 PRO A CA 1
ATOM 2871 C C . PRO A 1 356 ? -12.374 -4.014 9.038 1.00 68.50 356 PRO A C 1
ATOM 2873 O O . PRO A 1 356 ? -12.223 -2.823 9.311 1.00 68.50 356 PRO A O 1
ATOM 2876 N N . LEU A 1 357 ? -13.048 -4.847 9.837 1.00 79.62 357 LEU A N 1
ATOM 2877 C CA . LEU A 1 357 ? -13.601 -4.441 11.128 1.00 79.62 357 LEU A CA 1
ATOM 2878 C C . LEU A 1 357 ? -12.504 -3.854 12.041 1.00 79.62 357 LEU A C 1
ATOM 2880 O O . LEU A 1 357 ? -11.390 -4.411 12.095 1.00 79.62 357 LEU A O 1
ATOM 2884 N N . PRO A 1 358 ? -12.816 -2.787 12.808 1.00 83.31 358 PRO A N 1
ATOM 2885 C CA . PRO A 1 358 ? -11.932 -2.233 13.828 1.00 83.31 358 PRO A CA 1
ATOM 2886 C C . PRO A 1 358 ? -11.456 -3.313 14.807 1.00 83.31 358 PRO A C 1
ATOM 2888 O O . PRO A 1 358 ? -12.239 -4.211 15.122 1.00 83.31 358 PRO A O 1
ATOM 2891 N N . PRO A 1 359 ? -10.236 -3.215 15.373 1.00 84.19 359 PRO A N 1
ATOM 2892 C CA . PRO A 1 359 ? -9.738 -4.189 16.349 1.00 84.19 359 PRO A CA 1
ATOM 2893 C C . PRO A 1 359 ? -10.709 -4.450 17.510 1.00 84.19 359 PRO A C 1
ATOM 2895 O O . PRO A 1 359 ? -10.886 -5.594 17.911 1.00 84.19 359 PRO A O 1
ATOM 2898 N N . PHE A 1 360 ? -11.392 -3.404 17.988 1.00 90.00 360 PHE A N 1
ATOM 2899 C CA . PHE A 1 360 ? -12.421 -3.502 19.024 1.00 90.00 360 PHE A CA 1
ATOM 2900 C C . PHE A 1 360 ? -13.632 -4.343 18.585 1.00 90.00 360 PHE A C 1
ATOM 2902 O O . PHE A 1 360 ? -13.967 -5.324 19.235 1.00 90.00 360 PHE A O 1
ATOM 2909 N N . LEU A 1 361 ? -14.255 -4.013 17.447 1.00 90.62 361 LEU A N 1
ATOM 2910 C CA . LEU A 1 361 ? -15.435 -4.730 16.932 1.00 90.62 361 LEU A CA 1
ATOM 2911 C C . LEU A 1 361 ? -15.116 -6.145 16.425 1.00 90.62 361 LEU A C 1
ATOM 2913 O O . LEU A 1 361 ? -16.016 -6.966 16.285 1.00 90.62 361 LEU A O 1
ATOM 2917 N N . ARG A 1 362 ? -13.840 -6.428 16.147 1.00 86.69 362 ARG A N 1
ATOM 2918 C CA . ARG A 1 362 ? -13.337 -7.768 15.829 1.00 86.69 362 ARG A CA 1
ATOM 2919 C C . ARG A 1 362 ? -13.172 -8.637 17.077 1.00 86.69 362 ARG A C 1
ATOM 2921 O O . ARG A 1 362 ? -13.415 -9.833 16.998 1.00 86.69 362 ARG A O 1
ATOM 2928 N N . MET A 1 363 ? -12.755 -8.041 18.197 1.00 87.31 363 MET A N 1
ATOM 2929 C CA . MET A 1 363 ? -12.671 -8.721 19.493 1.00 87.31 363 MET A CA 1
ATOM 2930 C C . MET A 1 363 ? -14.062 -8.939 20.105 1.00 87.31 363 MET A C 1
ATOM 2932 O O . MET A 1 363 ? -14.318 -9.979 20.698 1.00 87.31 363 MET A O 1
ATOM 2936 N N . PHE A 1 364 ? -14.968 -7.973 19.926 1.00 91.50 364 PHE A N 1
ATOM 2937 C CA . PHE A 1 364 ? -16.315 -7.981 20.496 1.00 91.50 364 PHE A CA 1
ATOM 2938 C C . PHE A 1 364 ? -17.383 -7.983 19.380 1.00 91.50 364 PHE A C 1
ATOM 2940 O O . PHE A 1 364 ? -17.951 -6.930 19.068 1.00 91.50 364 PHE A O 1
ATOM 2947 N N . PRO A 1 365 ? -17.676 -9.140 18.751 1.00 89.81 365 PRO A N 1
ATOM 2948 C CA . PRO A 1 365 ? -18.664 -9.235 17.669 1.00 89.81 365 PRO A CA 1
ATOM 2949 C C . PRO A 1 365 ? -20.093 -8.894 18.129 1.00 89.81 365 PRO A C 1
ATOM 2951 O O . PRO A 1 365 ? -20.884 -8.348 17.355 1.00 89.81 365 PRO A O 1
ATOM 2954 N N . ASP A 1 366 ? -20.412 -9.116 19.404 1.00 91.88 366 ASP A N 1
ATOM 2955 C CA . ASP A 1 366 ? -21.694 -8.715 19.995 1.00 91.88 366 ASP A CA 1
ATOM 2956 C C . ASP A 1 366 ? -21.858 -7.191 19.991 1.00 91.88 366 ASP A C 1
ATOM 2958 O O . ASP A 1 366 ? -22.935 -6.685 19.682 1.00 91.88 366 ASP A O 1
ATOM 2962 N N . ALA A 1 367 ? -20.769 -6.445 20.212 1.00 94.19 367 ALA A N 1
ATOM 2963 C CA . ALA A 1 367 ? -20.750 -4.986 20.110 1.00 94.19 367 ALA A CA 1
ATOM 2964 C C . ALA A 1 367 ? -21.069 -4.521 18.682 1.00 94.19 367 ALA A C 1
ATOM 2966 O O . ALA A 1 367 ? -21.847 -3.590 18.477 1.00 94.19 367 ALA A O 1
ATOM 2967 N N . ALA A 1 368 ? -20.491 -5.192 17.679 1.00 92.06 368 ALA A N 1
ATOM 2968 C CA . ALA A 1 368 ? -20.776 -4.923 16.273 1.00 92.06 368 ALA A CA 1
ATOM 2969 C C . ALA A 1 368 ? -22.258 -5.175 15.947 1.00 92.06 368 ALA A C 1
ATOM 2971 O O . ALA A 1 368 ? -22.880 -4.385 15.233 1.00 92.06 368 ALA A O 1
ATOM 2972 N N . THR A 1 369 ? -22.833 -6.241 16.504 1.00 92.56 369 THR A N 1
ATOM 2973 C CA . THR A 1 369 ? -24.246 -6.606 16.337 1.00 92.56 369 THR A CA 1
ATOM 2974 C C . THR A 1 369 ? -25.176 -5.608 17.030 1.00 92.56 369 THR A C 1
ATOM 2976 O O . THR A 1 369 ? -26.126 -5.134 16.411 1.00 92.56 369 THR A O 1
ATOM 2979 N N . GLU A 1 370 ? -24.866 -5.206 18.263 1.00 95.75 370 GLU A N 1
ATOM 2980 C CA . GLU A 1 370 ? -25.618 -4.219 19.046 1.00 95.75 370 GLU A CA 1
ATOM 2981 C C . GLU A 1 370 ? -25.613 -2.832 18.376 1.00 95.75 370 GLU A C 1
ATOM 2983 O O . GLU A 1 370 ? -26.667 -2.208 18.240 1.00 95.75 370 GLU A O 1
ATOM 2988 N N . ILE A 1 371 ? -24.470 -2.385 17.837 1.00 95.44 371 ILE A N 1
ATOM 2989 C CA . ILE A 1 371 ? -24.375 -1.136 17.057 1.00 95.44 371 ILE A CA 1
ATOM 2990 C C . ILE A 1 371 ? -25.166 -1.236 15.746 1.00 95.44 371 ILE A C 1
ATOM 2992 O O . ILE A 1 371 ? -25.894 -0.299 15.404 1.00 95.44 371 ILE A O 1
ATOM 2996 N N . LYS A 1 372 ? -25.074 -2.357 15.009 1.00 93.44 372 LYS A N 1
ATOM 2997 C CA . LYS A 1 372 ? -25.885 -2.568 13.795 1.00 93.44 372 LYS A CA 1
ATOM 2998 C C . LYS A 1 372 ? -27.375 -2.537 14.124 1.00 93.44 372 LYS A C 1
ATOM 3000 O O . LYS A 1 372 ? -28.134 -1.897 13.400 1.00 93.44 372 LYS A O 1
ATOM 3005 N N . GLN A 1 373 ? -27.796 -3.184 15.209 1.00 94.56 373 GLN A N 1
ATOM 3006 C CA . GLN A 1 373 ? -29.198 -3.225 15.612 1.00 94.56 373 GLN A CA 1
ATOM 3007 C C . GLN A 1 373 ? -29.707 -1.840 16.026 1.00 94.56 373 GLN A C 1
ATOM 3009 O O . GLN A 1 373 ? -30.761 -1.424 15.549 1.00 94.56 373 GLN A O 1
ATOM 3014 N N . PHE A 1 374 ? -28.930 -1.080 16.806 1.00 95.69 374 PHE A N 1
ATOM 3015 C CA . PHE A 1 374 ? -29.241 0.319 17.112 1.00 95.69 374 PHE A CA 1
ATOM 3016 C C . PHE A 1 374 ? -29.420 1.150 15.832 1.00 95.69 374 PHE A C 1
ATOM 3018 O O . PHE A 1 374 ? -30.414 1.864 15.696 1.00 95.69 374 PHE A O 1
ATOM 3025 N N . CYS A 1 375 ? -28.517 1.006 14.855 1.00 92.75 375 CYS A N 1
ATOM 3026 C CA . CYS A 1 375 ? -28.625 1.705 13.573 1.00 92.75 375 CYS A CA 1
ATOM 3027 C C . CYS A 1 375 ? -29.884 1.305 12.777 1.00 92.75 375 CYS A C 1
ATOM 3029 O O . CYS A 1 375 ? -30.505 2.168 12.162 1.00 92.75 375 CYS A O 1
ATOM 3031 N N . ARG A 1 376 ? -30.280 0.022 12.793 1.00 89.88 376 ARG A N 1
ATOM 3032 C CA . ARG A 1 376 ? -31.469 -0.494 12.079 1.00 89.88 376 ARG A CA 1
ATOM 3033 C C . ARG A 1 376 ? -32.789 -0.051 12.708 1.00 89.88 376 ARG A C 1
ATOM 3035 O O . ARG A 1 376 ? -33.738 0.206 11.977 1.00 89.88 376 ARG A O 1
ATOM 3042 N N . VAL A 1 377 ? -32.851 0.059 14.035 1.00 93.12 377 VAL A N 1
ATOM 3043 C CA . VAL A 1 377 ? -34.047 0.542 14.749 1.00 93.12 377 VAL A CA 1
ATOM 3044 C C . VAL A 1 377 ? -34.226 2.056 14.581 1.00 93.12 377 VAL A C 1
ATOM 3046 O O . VAL A 1 377 ? -35.349 2.529 14.456 1.00 93.12 377 VAL A O 1
ATOM 3049 N N . ASN A 1 378 ? -33.133 2.822 14.512 1.00 91.62 378 ASN A N 1
ATOM 3050 C CA . ASN A 1 378 ? -33.176 4.290 14.490 1.00 91.62 378 ASN A CA 1
ATOM 3051 C C . ASN A 1 378 ? -33.078 4.918 13.084 1.00 91.62 378 ASN A C 1
ATOM 3053 O O . ASN A 1 378 ? -32.833 6.118 12.983 1.00 91.62 378 ASN A O 1
ATOM 3057 N N . LEU A 1 379 ? -33.270 4.148 12.001 1.00 86.50 379 LEU A N 1
ATOM 3058 C CA . LEU A 1 379 ? -32.996 4.563 10.608 1.00 86.50 379 LEU A CA 1
ATOM 3059 C C . LEU A 1 379 ? -33.554 5.941 10.207 1.00 86.50 379 LEU A C 1
ATOM 3061 O O . LEU A 1 379 ? -32.866 6.668 9.496 1.00 86.50 379 LEU A O 1
ATOM 3065 N N . LEU A 1 380 ? -34.760 6.304 10.659 1.00 83.50 380 LEU A N 1
ATOM 3066 C CA . LEU A 1 380 ? -35.415 7.575 10.309 1.00 83.50 380 LEU A CA 1
ATOM 3067 C C . LEU A 1 380 ? -34.632 8.810 10.785 1.00 83.50 380 LEU A C 1
ATOM 3069 O O . LEU A 1 380 ? -34.540 9.793 10.058 1.00 83.50 380 LEU A O 1
ATOM 3073 N N . ASN A 1 381 ? -34.043 8.736 11.982 1.00 85.06 381 ASN A N 1
ATOM 3074 C CA . ASN A 1 381 ? -33.340 9.847 12.634 1.00 85.06 381 ASN A CA 1
ATOM 3075 C C . ASN A 1 381 ? -31.832 9.570 12.782 1.00 85.06 381 ASN A C 1
ATOM 3077 O O . ASN A 1 381 ? -31.136 10.256 13.538 1.00 85.06 381 ASN A O 1
ATOM 3081 N N . LEU A 1 382 ? -31.322 8.547 12.085 1.00 88.88 382 LEU A N 1
ATOM 3082 C CA . LEU A 1 382 ? -29.971 8.035 12.270 1.00 88.88 382 LEU A CA 1
ATOM 3083 C C . LEU A 1 382 ? -28.926 9.057 11.822 1.00 88.88 382 LEU A C 1
ATOM 3085 O O . LEU A 1 382 ? -28.736 9.314 10.633 1.00 88.88 382 LEU A O 1
ATOM 3089 N N . ASN A 1 383 ? -28.175 9.575 12.786 1.00 90.19 383 ASN A N 1
ATOM 3090 C CA . ASN A 1 383 ? -27.035 10.441 12.531 1.00 90.19 383 ASN A CA 1
ATOM 3091 C C . ASN A 1 383 ? -25.804 9.964 13.312 1.00 90.19 383 ASN A C 1
ATOM 3093 O O . ASN A 1 383 ? -25.909 9.224 14.292 1.00 90.19 383 ASN A O 1
ATOM 3097 N N . VAL A 1 384 ? -24.625 10.394 12.863 1.00 91.94 384 VAL A N 1
ATOM 3098 C CA . VAL A 1 384 ? -23.339 9.969 13.434 1.00 91.94 384 VAL A CA 1
ATOM 3099 C C . VAL A 1 384 ? -23.261 10.257 14.935 1.00 91.94 384 VAL A C 1
ATOM 3101 O O . VAL A 1 384 ? -22.752 9.422 15.678 1.00 91.94 384 VAL A O 1
ATOM 3104 N N . GLU A 1 385 ? -23.811 11.384 15.391 1.00 93.56 385 GLU A N 1
ATOM 3105 C CA . GLU A 1 385 ? -23.764 11.789 16.797 1.00 93.56 385 GLU A CA 1
ATOM 3106 C C . GLU A 1 385 ? -24.618 10.872 17.686 1.00 93.56 385 GLU A C 1
ATOM 3108 O O . GLU A 1 385 ? -24.150 10.402 18.717 1.00 93.56 385 GLU A O 1
ATOM 3113 N N . THR A 1 386 ? -25.828 10.499 17.256 1.00 94.44 386 THR A N 1
ATOM 3114 C CA . THR A 1 386 ? -26.670 9.543 18.007 1.00 94.44 386 THR A CA 1
ATOM 3115 C C . THR A 1 386 ? -26.002 8.177 18.182 1.00 94.44 386 THR A C 1
ATOM 3117 O O . THR A 1 386 ? -26.071 7.593 19.263 1.00 94.44 386 THR A O 1
ATOM 3120 N N . VAL A 1 387 ? -25.294 7.685 17.159 1.00 95.75 387 VAL A N 1
ATOM 3121 C CA . VAL A 1 387 ? -24.517 6.437 17.253 1.00 95.75 387 VAL A CA 1
ATOM 3122 C C . VAL A 1 387 ? -23.266 6.630 18.115 1.00 95.75 387 VAL A C 1
ATOM 3124 O O . VAL A 1 387 ? -22.894 5.730 18.866 1.00 95.75 387 VAL A O 1
ATOM 3127 N N . HIS A 1 388 ? -22.638 7.807 18.060 1.00 96.12 388 HIS A N 1
ATOM 3128 C CA . HIS A 1 388 ? -21.453 8.137 18.850 1.00 96.12 388 HIS A CA 1
ATOM 3129 C C . HIS A 1 388 ? -21.780 8.120 20.348 1.00 96.12 388 HIS A C 1
ATOM 3131 O O . HIS A 1 388 ? -21.138 7.398 21.114 1.00 96.12 388 HIS A O 1
ATOM 3137 N N . GLN A 1 389 ? -22.853 8.815 20.734 1.00 96.06 389 GLN A N 1
ATOM 3138 C CA . GLN A 1 389 ? -23.384 8.832 22.095 1.00 96.06 389 GLN A CA 1
ATOM 3139 C C . GLN A 1 389 ? -23.861 7.446 22.548 1.00 96.06 389 GLN A C 1
ATOM 3141 O O . GLN A 1 389 ? -23.607 7.054 23.686 1.00 96.06 389 GLN A O 1
ATOM 3146 N N . PHE A 1 390 ? -24.496 6.654 21.675 1.00 96.88 390 PHE A N 1
ATOM 3147 C CA . PHE A 1 390 ? -24.861 5.271 22.001 1.00 96.88 390 PHE A CA 1
ATOM 3148 C C . PHE A 1 390 ? -23.630 4.412 22.335 1.00 96.88 390 PHE A C 1
ATOM 3150 O O . PHE A 1 390 ? -23.621 3.702 23.342 1.00 96.88 390 PHE A O 1
ATOM 3157 N N . ILE A 1 391 ? -22.561 4.500 21.540 1.00 96.94 391 ILE A N 1
ATOM 3158 C CA . ILE A 1 391 ? -21.338 3.724 21.783 1.00 96.94 391 ILE A CA 1
ATOM 3159 C C . ILE A 1 391 ? -20.646 4.168 23.079 1.00 96.94 391 ILE A C 1
ATOM 3161 O O . ILE A 1 391 ? -20.282 3.310 23.885 1.00 96.94 391 ILE A O 1
ATOM 3165 N N . LEU A 1 392 ? -20.517 5.480 23.309 1.00 95.44 392 LEU A N 1
ATOM 3166 C CA . LEU A 1 392 ? -19.909 6.033 24.525 1.00 95.44 392 LEU A CA 1
ATOM 3167 C C . LEU A 1 392 ? -20.683 5.674 25.801 1.00 95.44 392 LEU A C 1
ATOM 3169 O O . LEU A 1 392 ? -20.064 5.317 26.799 1.00 95.44 392 LEU A O 1
ATOM 3173 N N . ASN A 1 393 ? -22.017 5.750 25.770 1.00 95.81 393 ASN A N 1
ATOM 3174 C CA . ASN A 1 393 ? -22.850 5.671 26.975 1.00 95.81 393 ASN A CA 1
ATOM 3175 C C . ASN A 1 393 ? -23.440 4.272 27.239 1.00 95.81 393 ASN A C 1
ATOM 3177 O O . ASN A 1 393 ? -23.923 4.012 28.340 1.00 95.81 393 ASN A O 1
ATOM 3181 N N . LYS A 1 394 ? -23.430 3.363 26.250 1.00 95.69 394 LYS A N 1
ATOM 3182 C CA . LYS A 1 394 ? -23.947 1.984 26.385 1.00 95.69 394 LYS A CA 1
ATOM 3183 C C . LYS A 1 394 ? -22.885 0.932 26.082 1.00 95.69 394 LYS A C 1
ATOM 3185 O O . LYS A 1 394 ? -22.572 0.124 26.951 1.00 95.69 394 LYS A O 1
ATOM 3190 N N . VAL A 1 395 ? -22.325 0.940 24.871 1.00 96.50 395 VAL A N 1
ATOM 3191 C CA . VAL A 1 395 ? -21.489 -0.168 24.369 1.00 96.50 395 VAL A CA 1
ATOM 3192 C C . VAL A 1 395 ? -20.153 -0.254 25.110 1.00 96.50 395 VAL A C 1
ATOM 3194 O O . VAL A 1 395 ? -19.796 -1.315 25.621 1.00 96.50 395 VAL A O 1
ATOM 3197 N N . PHE A 1 396 ? -19.423 0.860 25.216 1.00 95.69 396 PHE A N 1
ATOM 3198 C CA . PHE A 1 396 ? -18.132 0.887 25.903 1.00 95.69 396 PHE A CA 1
ATOM 3199 C C . PHE A 1 396 ? -18.233 0.578 27.408 1.00 95.69 396 PHE A C 1
ATOM 3201 O O . PHE A 1 396 ? -17.483 -0.296 27.846 1.00 95.69 396 PHE A O 1
ATOM 3208 N N . PRO A 1 397 ? -19.146 1.180 28.204 1.00 95.44 397 PRO A N 1
ATOM 3209 C CA . PRO A 1 397 ? -19.265 0.864 29.627 1.00 95.44 397 PRO A CA 1
ATOM 3210 C C . PRO A 1 397 ? -19.679 -0.589 29.884 1.00 95.44 397 PRO A C 1
ATOM 3212 O O . PRO A 1 397 ? -19.134 -1.217 30.784 1.00 95.44 397 PRO A O 1
ATOM 3215 N N . LYS A 1 398 ? -20.587 -1.147 29.069 1.00 94.88 398 LYS A N 1
ATOM 3216 C CA . LYS A 1 398 ? -21.050 -2.542 29.169 1.00 94.88 398 LYS A CA 1
ATOM 3217 C C . LYS A 1 398 ? -19.903 -3.540 28.999 1.00 94.88 398 LYS A C 1
ATOM 3219 O O . LYS A 1 398 ? -19.715 -4.408 29.844 1.00 94.88 398 LYS A O 1
ATOM 3224 N N . ILE A 1 399 ? -19.116 -3.394 27.933 1.00 94.06 399 ILE A N 1
ATOM 3225 C CA . ILE A 1 399 ? -17.990 -4.296 27.636 1.00 94.06 399 ILE A CA 1
ATOM 3226 C C . ILE A 1 399 ? -16.857 -4.092 28.645 1.00 94.06 399 ILE A C 1
ATOM 3228 O O . ILE A 1 399 ? -16.257 -5.059 29.106 1.00 94.06 399 ILE A O 1
ATOM 3232 N N . TYR A 1 400 ? -16.601 -2.842 29.037 1.00 92.88 400 TYR A N 1
ATOM 3233 C CA . TYR A 1 400 ? -15.625 -2.527 30.073 1.00 92.88 400 TYR A CA 1
ATOM 3234 C C . TYR A 1 400 ? -15.999 -3.113 31.439 1.00 92.88 400 TYR A C 1
ATOM 3236 O O . TYR A 1 400 ? -15.105 -3.554 32.145 1.00 92.88 400 TYR A O 1
ATOM 3244 N N . ALA A 1 401 ? -17.281 -3.159 31.814 1.00 91.44 401 ALA A N 1
ATOM 3245 C CA . ALA A 1 401 ? -17.715 -3.753 33.079 1.00 91.44 401 ALA A CA 1
ATOM 3246 C C . ALA A 1 401 ? -17.441 -5.267 33.138 1.00 91.44 401 ALA A C 1
ATOM 3248 O O . ALA A 1 401 ? -16.931 -5.749 34.147 1.00 91.44 401 ALA A O 1
ATOM 3249 N N . VAL A 1 402 ? -17.719 -5.993 32.045 1.00 90.75 402 VAL A N 1
ATOM 3250 C CA . VAL A 1 402 ? -17.389 -7.425 31.916 1.00 90.75 402 VAL A CA 1
ATOM 3251 C C . VAL A 1 402 ? -15.877 -7.625 31.978 1.00 90.75 402 VAL A C 1
ATOM 3253 O O . VAL A 1 402 ? -15.394 -8.358 32.837 1.00 90.75 402 VAL A O 1
ATOM 3256 N N . TRP A 1 403 ? -15.122 -6.890 31.155 1.00 90.19 403 TRP A N 1
ATOM 3257 C CA . TRP A 1 403 ? -13.662 -6.950 31.167 1.00 90.19 403 TRP A CA 1
ATOM 3258 C C . TRP A 1 403 ? -13.105 -6.663 32.570 1.00 90.19 403 TRP A C 1
ATOM 3260 O O . TRP A 1 403 ? -12.378 -7.486 33.109 1.00 90.19 403 TRP A O 1
ATOM 3270 N N . ALA A 1 404 ? -13.518 -5.570 33.217 1.00 88.75 404 ALA A N 1
ATOM 3271 C CA . ALA A 1 404 ? -13.039 -5.166 34.539 1.00 88.75 404 ALA A CA 1
ATOM 3272 C C . ALA A 1 404 ? -13.321 -6.200 35.645 1.00 88.75 404 ALA A C 1
ATOM 3274 O O . ALA A 1 404 ? -12.538 -6.289 36.590 1.00 88.75 404 ALA A O 1
ATOM 3275 N N . SER A 1 405 ? -14.397 -6.992 35.536 1.00 86.88 405 SER A N 1
ATOM 3276 C CA . SER A 1 405 ? -14.678 -8.092 36.474 1.00 86.88 405 SER A CA 1
ATOM 3277 C C . SER A 1 405 ? -13.730 -9.287 36.330 1.00 86.88 405 SER A C 1
ATOM 3279 O O . SER A 1 405 ? -13.563 -10.051 37.276 1.00 86.88 405 SER A O 1
ATOM 3281 N N . GLU A 1 406 ? -13.070 -9.421 35.177 1.00 86.25 406 GLU A N 1
ATOM 3282 C CA . GLU A 1 406 ? -12.136 -10.509 34.868 1.00 86.25 406 GLU A CA 1
ATOM 3283 C C . GLU A 1 406 ? -10.682 -10.163 35.252 1.00 86.25 406 GLU A C 1
ATOM 3285 O O . GLU A 1 406 ? -9.819 -11.042 35.245 1.00 86.25 406 GLU A O 1
ATOM 3290 N N . GLN A 1 407 ? -10.362 -8.905 35.600 1.00 80.75 407 GLN A N 1
ATOM 3291 C CA . GLN A 1 407 ? -9.015 -8.543 36.065 1.00 80.75 407 GLN A CA 1
ATOM 3292 C C . GLN A 1 407 ? -8.835 -8.723 37.572 1.00 80.75 407 GLN A C 1
ATOM 3294 O O . GLN A 1 407 ? -9.522 -8.127 38.395 1.00 80.75 407 GLN A O 1
ATOM 3299 N N . THR A 1 408 ? -7.761 -9.421 37.937 1.00 69.12 408 THR A N 1
ATOM 3300 C CA . THR A 1 408 ? -7.287 -9.550 39.325 1.00 69.12 408 THR A CA 1
ATOM 3301 C C . THR A 1 408 ? -6.638 -8.263 39.865 1.00 69.12 408 THR A C 1
ATOM 3303 O O . THR A 1 408 ? -6.479 -8.101 41.073 1.00 69.12 408 THR A O 1
ATOM 3306 N N . SER A 1 409 ? -6.232 -7.338 38.985 1.00 64.81 409 SER A N 1
ATOM 3307 C CA . SER A 1 409 ? -5.530 -6.095 39.337 1.00 64.81 409 SER A CA 1
ATOM 3308 C C . SER A 1 409 ? -6.479 -4.893 39.408 1.00 64.81 409 SER A C 1
ATOM 3310 O O . SER A 1 409 ? -7.199 -4.589 38.459 1.00 64.81 409 SER A O 1
ATOM 3312 N N . ARG A 1 410 ? -6.452 -4.168 40.535 1.00 59.00 410 ARG A N 1
ATOM 3313 C CA . ARG A 1 410 ? -7.232 -2.934 40.735 1.00 59.00 410 ARG A CA 1
ATOM 3314 C C . ARG A 1 410 ? -6.573 -1.746 40.020 1.00 59.00 410 ARG A C 1
ATOM 3316 O O . ARG A 1 410 ? -5.353 -1.623 40.048 1.00 59.00 410 ARG A O 1
ATOM 3323 N N . GLY A 1 411 ? -7.381 -0.834 39.471 1.00 66.31 411 GLY A N 1
ATOM 3324 C CA . GLY A 1 411 ? -6.920 0.485 39.001 1.00 66.31 411 GLY A CA 1
ATOM 3325 C C . GLY A 1 411 ? -6.998 0.752 37.493 1.00 66.31 411 GLY A C 1
ATOM 3326 O O . GLY A 1 411 ? -6.553 1.809 37.048 1.00 66.31 411 GLY A O 1
ATOM 3327 N N . HIS A 1 412 ? -7.567 -0.153 36.694 1.00 77.56 412 HIS A N 1
ATOM 3328 C CA . HIS A 1 412 ? -7.839 0.135 35.280 1.00 77.56 412 HIS A CA 1
ATOM 3329 C C . HIS A 1 412 ? -8.956 1.182 35.127 1.00 77.56 412 HIS A C 1
ATOM 3331 O O . HIS A 1 412 ? -9.788 1.367 36.015 1.00 77.56 412 HIS A O 1
ATOM 3337 N N . THR A 1 413 ? -8.966 1.881 33.992 1.00 88.69 413 THR A N 1
ATOM 3338 C CA . THR A 1 413 ? -10.009 2.849 33.618 1.00 88.69 413 THR A CA 1
ATOM 3339 C C . THR A 1 413 ? -10.541 2.520 32.228 1.00 88.69 413 THR A C 1
ATOM 3341 O O . THR A 1 413 ? -9.830 1.930 31.409 1.00 88.69 413 THR A O 1
ATOM 3344 N N . LEU A 1 414 ? -11.754 2.979 31.900 1.00 88.62 414 LEU A N 1
ATOM 3345 C CA . LEU A 1 414 ? -12.303 2.815 30.550 1.00 88.62 414 LEU A CA 1
ATOM 3346 C C . LEU A 1 414 ? -11.346 3.363 29.472 1.00 88.62 414 LEU A C 1
ATOM 3348 O O . LEU A 1 414 ? -11.191 2.764 28.410 1.00 88.62 414 LEU A O 1
ATOM 3352 N N . GLN A 1 415 ? -10.640 4.462 29.753 1.00 88.44 415 GLN A N 1
ATOM 3353 C CA . GLN A 1 415 ? -9.700 5.047 28.798 1.00 88.44 415 GLN A CA 1
ATOM 3354 C C . GLN A 1 415 ? -8.382 4.259 28.674 1.00 88.44 415 GLN A C 1
ATOM 3356 O O . GLN A 1 415 ? -7.790 4.256 27.594 1.00 88.44 415 GLN A O 1
ATOM 3361 N N . SER A 1 416 ? -7.909 3.565 29.719 1.00 87.50 416 SER A N 1
ATOM 3362 C CA . SER A 1 416 ? -6.761 2.650 29.585 1.00 87.50 416 SER A CA 1
ATOM 3363 C C . SER A 1 416 ? -7.144 1.365 28.846 1.00 87.50 416 SER A C 1
ATOM 3365 O O . SER A 1 416 ? -6.373 0.910 28.004 1.00 87.50 416 SER A O 1
ATOM 3367 N N . PHE A 1 417 ? -8.358 0.851 29.061 1.00 90.69 417 PHE A N 1
ATOM 3368 C CA . PHE A 1 417 ? -8.929 -0.259 28.292 1.00 90.69 417 PHE A CA 1
ATOM 3369 C C . PHE A 1 417 ? -9.058 0.070 26.795 1.00 90.69 417 PHE A C 1
ATOM 3371 O O . PHE A 1 417 ? -8.534 -0.651 25.948 1.00 90.69 417 PHE A O 1
ATOM 3378 N N . LEU A 1 418 ? -9.674 1.204 26.443 1.00 89.44 418 LEU A N 1
ATOM 3379 C CA . LEU A 1 418 ? -9.848 1.619 25.043 1.00 89.44 418 LEU A CA 1
ATOM 3380 C C . LEU A 1 418 ? -8.506 1.834 24.310 1.00 89.44 418 LEU A C 1
ATOM 3382 O O . LEU A 1 418 ? -8.392 1.526 23.117 1.00 89.44 418 LEU A O 1
ATOM 3386 N N . LYS A 1 419 ? -7.449 2.254 25.023 1.00 87.00 419 LYS A N 1
ATOM 3387 C CA . LYS A 1 419 ? -6.083 2.345 24.475 1.00 87.00 419 LYS A CA 1
ATOM 3388 C C . LYS A 1 419 ? -5.513 0.993 24.024 1.00 87.00 419 LYS A C 1
ATOM 3390 O O . LYS A 1 419 ? -4.758 0.992 23.051 1.00 87.00 419 LYS A O 1
ATOM 3395 N N . LEU A 1 420 ? -5.908 -0.141 24.622 1.00 84.88 420 LEU A N 1
ATOM 3396 C CA . LEU A 1 420 ? -5.503 -1.485 24.163 1.00 84.88 420 LEU A CA 1
ATOM 3397 C C . LEU A 1 420 ? -5.932 -1.735 22.705 1.00 84.88 420 LEU A C 1
ATOM 3399 O O . LEU A 1 420 ? -5.189 -2.314 21.914 1.00 84.88 420 LEU A O 1
ATOM 3403 N N . PHE A 1 421 ? -7.090 -1.196 22.315 1.00 84.50 421 PHE A N 1
ATOM 3404 C CA . PHE A 1 421 ? -7.640 -1.270 20.956 1.00 84.50 421 PHE A CA 1
ATOM 3405 C C . PHE A 1 421 ? -7.235 -0.081 20.069 1.00 84.50 421 PHE A C 1
ATOM 3407 O O . PHE A 1 421 ? -7.789 0.100 18.984 1.00 84.50 421 PHE A O 1
ATOM 3414 N N . ARG A 1 422 ? -6.248 0.715 20.511 1.00 81.81 422 ARG A N 1
ATOM 3415 C CA . ARG A 1 422 ? -5.755 1.951 19.870 1.00 81.81 422 ARG A CA 1
ATOM 3416 C C . ARG A 1 422 ? -6.795 3.076 19.774 1.00 81.81 422 ARG A C 1
ATOM 3418 O O . ARG A 1 422 ? -6.674 3.954 18.923 1.00 81.81 422 ARG A O 1
ATOM 3425 N N . ILE A 1 423 ? -7.786 3.084 20.664 1.00 86.94 423 ILE A N 1
ATOM 3426 C CA . ILE A 1 423 ? -8.793 4.144 20.775 1.00 86.94 423 ILE A CA 1
ATOM 3427 C C . ILE A 1 423 ? -8.346 5.100 21.892 1.00 86.94 423 ILE A C 1
ATOM 3429 O O . ILE A 1 423 ? -8.663 4.907 23.062 1.00 86.94 423 ILE A O 1
ATOM 3433 N N . SER A 1 424 ? -7.554 6.118 21.545 1.00 78.12 424 SER A N 1
ATOM 3434 C CA . SER A 1 424 ? -7.125 7.169 22.488 1.00 78.12 424 SER A CA 1
ATOM 3435 C C . SER A 1 424 ? -8.221 8.212 22.732 1.00 78.12 424 SER A C 1
ATOM 34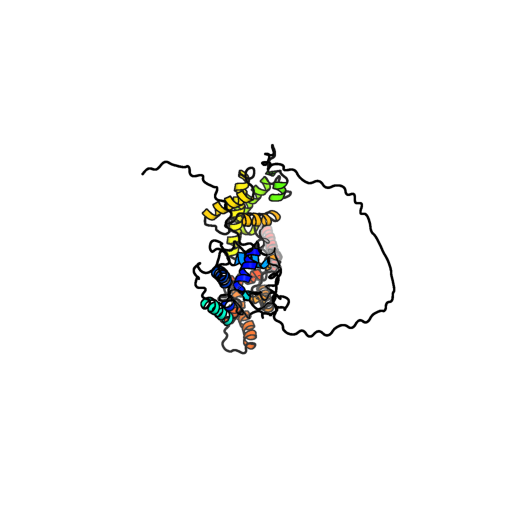37 O O . SER A 1 424 ? -8.447 8.625 23.870 1.00 78.12 424 SER A O 1
ATOM 3439 N N . VAL A 1 425 ? -8.905 8.596 21.652 1.00 86.12 425 VAL A N 1
ATOM 3440 C CA . VAL A 1 425 ? -10.103 9.438 21.619 1.00 86.12 425 VAL A CA 1
ATOM 3441 C C . VAL A 1 425 ? -11.090 8.769 20.667 1.00 86.12 425 VAL A C 1
ATOM 3443 O O . VAL A 1 425 ? -10.781 8.543 19.495 1.00 86.12 425 VAL A O 1
ATOM 3446 N N . PHE A 1 426 ? -12.279 8.441 21.163 1.00 91.06 426 PHE A N 1
ATOM 3447 C CA . PHE A 1 426 ? -13.392 8.059 20.303 1.00 91.06 426 PHE A CA 1
ATOM 3448 C C . PHE A 1 426 ? -14.118 9.337 19.881 1.00 91.06 426 PHE A C 1
ATOM 3450 O O . PHE A 1 426 ? -14.413 10.171 20.729 1.00 91.06 426 PHE A O 1
ATOM 3457 N N . SER A 1 427 ? -14.370 9.513 18.586 1.00 90.06 427 SER A N 1
ATOM 3458 C CA . SER A 1 427 ? -14.955 10.738 18.027 1.00 90.06 427 SER A CA 1
ATOM 3459 C C . SER A 1 427 ? -16.125 10.416 17.090 1.00 90.06 427 SER A C 1
ATOM 3461 O O . SER A 1 427 ? -16.255 9.264 16.645 1.00 90.06 427 SER A O 1
ATOM 3463 N N . PRO A 1 428 ? -16.939 11.414 16.702 1.00 90.56 428 PRO A N 1
ATOM 3464 C CA . PRO A 1 428 ? -17.953 11.235 15.666 1.00 90.56 428 PRO A CA 1
ATOM 3465 C C . PRO A 1 428 ? -17.340 10.727 14.351 1.00 90.56 428 PRO A C 1
ATOM 3467 O O . PRO A 1 428 ? -17.883 9.828 13.716 1.00 90.56 428 PRO A O 1
ATOM 3470 N N . GLN A 1 429 ? -16.138 11.180 13.979 1.00 85.50 429 GLN A N 1
ATOM 3471 C CA . GLN A 1 429 ? -15.463 10.702 12.765 1.00 85.50 429 GLN A CA 1
ATOM 3472 C C . GLN A 1 429 ? -15.053 9.220 12.856 1.00 85.50 429 GLN A C 1
ATOM 3474 O O . GLN A 1 429 ? -15.203 8.474 11.884 1.00 85.50 429 GLN A O 1
ATOM 3479 N N . THR A 1 430 ? -14.590 8.761 14.025 1.00 87.94 430 THR A N 1
ATOM 3480 C CA . THR A 1 430 ? -14.334 7.330 14.274 1.00 87.94 430 THR A CA 1
ATOM 3481 C C . THR A 1 430 ? -15.635 6.528 14.210 1.00 87.94 430 THR A C 1
ATOM 3483 O O . THR A 1 430 ? -15.668 5.461 13.599 1.00 87.94 430 THR A O 1
ATOM 3486 N N . THR A 1 431 ? -16.724 7.077 14.755 1.00 93.12 431 THR A N 1
ATOM 3487 C CA . THR A 1 431 ? -18.068 6.483 14.699 1.00 93.12 431 THR A CA 1
ATOM 3488 C C . THR A 1 431 ? -18.551 6.319 13.259 1.00 93.12 431 THR A C 1
ATOM 3490 O O . THR A 1 431 ? -18.956 5.226 12.874 1.00 93.12 431 THR A O 1
ATOM 3493 N N . LEU A 1 432 ? -18.434 7.356 12.424 1.00 88.94 432 LEU A N 1
ATOM 3494 C CA . LEU A 1 432 ? -18.774 7.301 11.000 1.00 88.94 432 LEU A CA 1
ATOM 3495 C C . LEU A 1 432 ? -17.960 6.232 10.252 1.00 88.94 432 LEU A C 1
ATOM 3497 O O . LEU A 1 432 ? -18.490 5.551 9.374 1.00 88.94 432 LEU A O 1
ATOM 3501 N N . SER A 1 433 ? -16.681 6.065 10.600 1.00 85.94 433 SER A N 1
ATOM 3502 C CA . SER A 1 433 ? -15.836 5.000 10.047 1.00 85.94 433 SER A CA 1
ATOM 3503 C C . SER A 1 433 ? -16.352 3.607 10.434 1.00 85.94 433 SER A C 1
ATOM 3505 O O . SER A 1 433 ? -16.529 2.748 9.570 1.00 85.94 433 SER A O 1
ATOM 3507 N N . TRP A 1 434 ? -16.695 3.405 11.712 1.00 90.25 434 TRP A N 1
ATOM 3508 C CA . TRP A 1 434 ? -17.265 2.145 12.203 1.00 90.25 434 TRP A CA 1
ATOM 3509 C C . TRP A 1 434 ? -18.623 1.849 11.562 1.00 90.25 434 TRP A C 1
ATOM 3511 O O . TRP A 1 434 ? -18.848 0.729 11.119 1.00 90.25 434 TRP A O 1
ATOM 3521 N N . MET A 1 435 ? -19.503 2.845 11.432 1.00 90.19 435 MET A N 1
ATOM 3522 C CA . MET A 1 435 ? -20.789 2.704 10.739 1.00 90.19 435 MET A CA 1
ATOM 3523 C C . MET A 1 435 ? -20.597 2.203 9.299 1.00 90.19 435 MET A C 1
ATOM 3525 O O . MET A 1 435 ? -21.253 1.240 8.902 1.00 90.19 435 MET A O 1
ATOM 3529 N N . LYS A 1 436 ? -19.655 2.788 8.542 1.00 86.00 436 LYS A N 1
ATOM 3530 C CA . LYS A 1 436 ? -19.319 2.342 7.177 1.00 86.00 436 LYS A CA 1
ATOM 3531 C C . LYS A 1 436 ? -18.821 0.896 7.150 1.00 86.00 436 LYS A C 1
ATOM 3533 O O . LYS A 1 436 ? -19.346 0.097 6.382 1.00 86.00 436 LYS A O 1
ATOM 3538 N N . GLN A 1 437 ? -17.882 0.548 8.031 1.00 83.44 437 GLN A N 1
ATOM 3539 C CA . GLN A 1 437 ? -17.319 -0.808 8.159 1.00 83.44 437 GLN A CA 1
ATOM 3540 C C . GLN A 1 437 ? -18.331 -1.844 8.681 1.00 83.44 437 GLN A C 1
ATOM 3542 O O . GLN A 1 437 ? -18.145 -3.043 8.500 1.00 83.44 437 GLN A O 1
ATOM 3547 N N . LEU A 1 438 ? -19.430 -1.401 9.297 1.00 87.50 438 LEU A N 1
ATOM 3548 C CA . LEU A 1 438 ? -20.572 -2.240 9.670 1.00 87.50 438 LEU A CA 1
ATOM 3549 C C . LEU A 1 438 ? -21.610 -2.396 8.539 1.00 87.50 438 LEU A C 1
ATOM 3551 O O . LEU A 1 438 ? -22.566 -3.160 8.704 1.00 87.50 438 LEU A O 1
ATOM 3555 N N . GLY A 1 439 ? -21.408 -1.732 7.396 1.00 84.50 439 GLY A N 1
ATOM 3556 C CA . GLY A 1 439 ? -22.260 -1.793 6.206 1.00 84.50 439 GLY A CA 1
ATOM 3557 C C . GLY A 1 439 ? -23.225 -0.613 6.041 1.00 84.50 439 GLY A C 1
ATOM 3558 O O . GLY A 1 439 ? -23.974 -0.583 5.065 1.00 84.50 439 GLY A O 1
ATOM 3559 N N . MET A 1 440 ? -23.215 0.374 6.945 1.00 84.94 440 MET A N 1
ATOM 3560 C CA . MET A 1 440 ? -24.082 1.551 6.839 1.00 84.94 440 MET A CA 1
ATOM 3561 C C . MET A 1 440 ? -23.554 2.499 5.758 1.00 84.94 440 MET A C 1
ATOM 3563 O O . MET A 1 440 ? -22.459 3.052 5.871 1.00 84.94 440 MET A O 1
ATOM 3567 N N . LYS A 1 441 ? -24.348 2.718 4.709 1.00 78.44 441 LYS A N 1
ATOM 3568 C CA . LYS A 1 441 ? -24.016 3.622 3.600 1.00 78.44 441 LYS A CA 1
ATOM 3569 C C . LYS A 1 441 ? -25.084 4.702 3.495 1.00 78.44 441 LYS A C 1
ATOM 3571 O O . LYS A 1 441 ? -26.271 4.391 3.467 1.00 78.44 441 LYS A O 1
ATOM 3576 N N . TYR A 1 442 ? -24.659 5.961 3.404 1.00 71.19 442 TYR A N 1
ATOM 3577 C CA . TYR A 1 442 ? -25.556 7.043 3.011 1.00 71.19 442 TYR A CA 1
ATOM 3578 C C . TYR A 1 442 ? -26.015 6.794 1.575 1.00 71.19 442 TYR A C 1
ATOM 3580 O O . TYR A 1 442 ? -25.200 6.772 0.653 1.00 71.19 442 TYR A O 1
ATOM 3588 N N . ALA A 1 443 ? -27.315 6.593 1.396 1.00 62.38 443 ALA A N 1
ATOM 3589 C CA . ALA A 1 443 ? -27.941 6.669 0.089 1.00 62.38 443 ALA A CA 1
ATOM 3590 C C . ALA A 1 443 ? -28.309 8.129 -0.191 1.00 62.38 443 ALA A C 1
ATOM 3592 O O . ALA A 1 443 ? -28.797 8.827 0.700 1.00 62.38 443 ALA A O 1
ATOM 3593 N N . ASN A 1 444 ? -28.143 8.575 -1.438 1.00 58.19 444 ASN A N 1
ATOM 3594 C CA . ASN A 1 444 ? -28.838 9.776 -1.893 1.00 58.19 444 ASN A CA 1
ATOM 3595 C C . ASN A 1 444 ? -30.338 9.558 -1.673 1.00 58.19 444 ASN A C 1
ATOM 3597 O O . ASN A 1 444 ? -30.848 8.479 -1.989 1.00 58.19 444 ASN A O 1
ATOM 3601 N N . HIS A 1 445 ? -31.025 10.568 -1.139 1.00 54.09 445 HIS A N 1
ATOM 3602 C CA . HIS A 1 445 ? -32.447 10.498 -0.821 1.00 54.09 445 HIS A CA 1
ATOM 3603 C C . HIS A 1 445 ? -33.266 10.280 -2.101 1.00 54.09 445 HIS A C 1
ATOM 3605 O O . HIS A 1 445 ? -33.702 11.228 -2.758 1.00 54.09 445 HIS A O 1
ATOM 3611 N N . LYS A 1 446 ? -33.496 9.014 -2.468 1.00 47.59 446 LYS A N 1
ATOM 3612 C CA . LYS A 1 446 ? -34.571 8.667 -3.392 1.00 47.59 446 LYS A CA 1
ATOM 3613 C C . LYS A 1 446 ? -35.842 9.183 -2.730 1.00 47.59 446 LYS A C 1
ATOM 3615 O O . LYS A 1 446 ? -36.130 8.767 -1.612 1.00 47.59 446 LYS A O 1
ATOM 3620 N N . LYS A 1 447 ? -36.591 10.069 -3.400 1.00 48.16 447 LYS A N 1
ATOM 3621 C CA . LYS A 1 447 ? -37.998 10.288 -3.046 1.00 48.16 447 LYS A CA 1
ATOM 3622 C C . LYS A 1 447 ? -38.671 8.917 -3.121 1.00 48.16 447 LYS A C 1
ATOM 3624 O O . LYS A 1 447 ? -38.988 8.443 -4.209 1.00 48.16 447 LYS A O 1
ATOM 3629 N N . SER A 1 448 ? -38.827 8.261 -1.974 1.00 47.72 448 SER A N 1
ATOM 3630 C CA . SER A 1 448 ? -39.851 7.243 -1.805 1.00 47.72 448 SER A CA 1
ATOM 3631 C C . SER A 1 448 ? -41.161 7.884 -2.233 1.00 47.72 448 SER A C 1
ATOM 3633 O O . SER A 1 448 ? -41.393 9.037 -1.866 1.00 47.72 448 SER A O 1
ATOM 3635 N N . TYR A 1 449 ? -41.917 7.158 -3.059 1.00 45.53 449 TYR A N 1
ATOM 3636 C CA . TYR A 1 449 ? -43.237 7.490 -3.592 1.00 45.53 449 TYR A CA 1
ATOM 3637 C C . TYR A 1 449 ? -43.904 8.701 -2.934 1.00 45.53 449 TYR A C 1
ATOM 3639 O O . TYR A 1 449 ? -44.092 8.721 -1.716 1.00 45.53 449 TYR A O 1
ATOM 3647 N N . TYR A 1 450 ? -44.362 9.651 -3.757 1.00 43.31 450 TYR A N 1
ATOM 3648 C CA . TYR A 1 450 ? -45.488 10.474 -3.332 1.00 43.31 450 TYR A CA 1
ATOM 3649 C C . TYR A 1 450 ? -46.582 9.503 -2.876 1.00 43.31 450 TYR A C 1
ATOM 3651 O O . TYR A 1 450 ? -47.137 8.771 -3.694 1.00 43.31 450 TYR A O 1
ATOM 3659 N N . VAL A 1 451 ? -46.848 9.468 -1.568 1.00 47.94 451 VAL A N 1
ATOM 3660 C CA . VAL A 1 451 ? -48.121 8.968 -1.059 1.00 47.94 451 VAL A CA 1
ATOM 3661 C C . VAL A 1 451 ? -49.104 10.040 -1.475 1.00 47.94 451 VAL A C 1
ATOM 3663 O O . VAL A 1 451 ? -49.289 11.037 -0.777 1.00 47.94 451 VAL A O 1
ATOM 3666 N N . ASP A 1 452 ? -49.591 9.900 -2.703 1.00 57.28 452 ASP A N 1
ATOM 3667 C CA . ASP A 1 452 ? -50.502 10.855 -3.287 1.00 57.28 452 ASP A CA 1
ATOM 3668 C C . ASP A 1 452 ? -51.781 10.850 -2.450 1.00 57.28 452 ASP A C 1
ATOM 3670 O O . ASP A 1 452 ? -52.540 9.879 -2.417 1.00 57.28 452 ASP A O 1
ATOM 3674 N N . GLY A 1 453 ? -51.981 11.943 -1.714 1.00 60.50 453 GLY A N 1
ATOM 3675 C CA . GLY A 1 453 ? -53.110 12.097 -0.813 1.00 60.50 453 GLY A CA 1
ATOM 3676 C C . GLY A 1 453 ? -54.453 12.153 -1.541 1.00 60.50 453 GLY A C 1
ATOM 3677 O O . GLY A 1 453 ? -55.481 12.124 -0.871 1.00 60.50 453 GLY A O 1
ATOM 3678 N N . HIS A 1 454 ? -54.464 12.223 -2.878 1.00 64.94 454 HIS A N 1
ATOM 3679 C CA . HIS A 1 454 ? -55.674 12.237 -3.699 1.00 64.94 454 HIS A CA 1
ATOM 3680 C C . HIS A 1 454 ? -56.610 11.040 -3.473 1.00 64.94 454 HIS A C 1
ATOM 3682 O O . HIS A 1 454 ? -57.817 11.214 -3.636 1.00 64.94 454 HIS A O 1
ATOM 3688 N N . GLU A 1 455 ? -56.092 9.883 -3.042 1.00 75.44 455 GLU A N 1
ATOM 3689 C CA . GLU A 1 455 ? -56.893 8.687 -2.725 1.00 75.44 455 GLU A CA 1
ATOM 3690 C C . GLU A 1 455 ? -57.187 8.506 -1.222 1.00 75.44 455 GLU A C 1
ATOM 3692 O O . GLU A 1 455 ? -57.772 7.498 -0.823 1.00 75.44 455 GLU A O 1
ATOM 3697 N N . ARG A 1 456 ? -56.837 9.470 -0.351 1.00 78.06 456 ARG A N 1
ATOM 3698 C CA . ARG A 1 456 ? -57.332 9.427 1.036 1.00 78.06 456 ARG A CA 1
ATOM 3699 C C . ARG A 1 456 ? -58.832 9.695 1.068 1.00 78.06 456 ARG A C 1
ATOM 3701 O O . ARG A 1 456 ? -59.335 10.584 0.383 1.00 78.06 456 ARG A O 1
ATOM 3708 N N . GLU A 1 457 ? -59.534 8.982 1.936 1.00 79.00 457 GLU A N 1
ATOM 3709 C CA . GLU A 1 457 ? -60.995 9.003 2.025 1.00 79.00 457 GLU A CA 1
ATOM 3710 C C . GLU A 1 457 ? -61.570 10.403 2.335 1.00 79.00 457 GLU A C 1
ATOM 3712 O O . GLU A 1 457 ? -62.600 10.793 1.777 1.00 79.00 457 GLU A O 1
ATOM 3717 N N . ASP A 1 458 ? -60.855 11.214 3.125 1.00 82.00 458 ASP A N 1
ATOM 3718 C CA . ASP A 1 458 ? -61.193 12.614 3.410 1.00 82.00 458 ASP A CA 1
ATOM 3719 C C . ASP A 1 458 ? -61.053 13.519 2.171 1.00 82.00 458 ASP A C 1
ATOM 3721 O O . ASP A 1 458 ? -61.943 14.319 1.870 1.00 82.00 458 ASP A O 1
ATOM 3725 N N . VAL A 1 459 ? -59.973 13.348 1.403 1.00 82.56 459 VAL A N 1
ATOM 3726 C CA 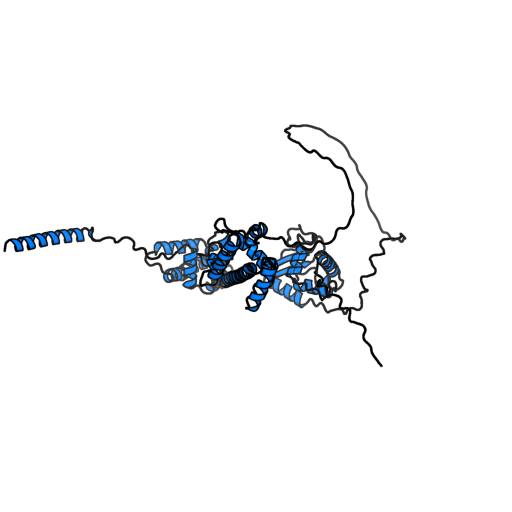. VAL A 1 459 ? -59.687 14.117 0.182 1.00 82.56 459 VAL A CA 1
ATOM 3727 C C . VAL A 1 459 ? -60.649 13.732 -0.943 1.00 82.56 459 VAL A C 1
ATOM 3729 O O . VAL A 1 459 ? -61.206 14.611 -1.602 1.00 82.56 459 VAL A O 1
ATOM 3732 N N . VAL A 1 460 ? -60.926 12.436 -1.122 1.00 83.81 460 VAL A N 1
ATOM 3733 C CA . VAL A 1 460 ? -61.922 11.932 -2.082 1.00 83.81 460 VAL A CA 1
ATOM 3734 C C . VAL A 1 460 ? -63.320 12.462 -1.749 1.00 83.81 460 VAL A C 1
ATOM 3736 O O . VAL A 1 460 ? -64.053 12.872 -2.654 1.00 83.81 460 VAL A O 1
ATOM 3739 N N . THR A 1 461 ? -63.691 12.498 -0.466 1.00 88.00 461 THR A N 1
ATOM 3740 C CA . THR A 1 461 ? -64.985 13.031 -0.008 1.00 88.00 461 THR A CA 1
ATOM 3741 C C . THR A 1 461 ? -65.081 14.540 -0.233 1.00 88.00 461 THR A C 1
ATOM 3743 O O . THR A 1 461 ? -66.065 15.010 -0.809 1.00 88.00 461 THR A O 1
ATOM 3746 N N . SER A 1 462 ? -64.036 15.293 0.121 1.00 87.50 462 SER A N 1
ATOM 3747 C CA . SER A 1 462 ? -63.951 16.737 -0.128 1.00 87.50 462 SER A CA 1
ATOM 3748 C C . SER A 1 462 ? -64.044 17.068 -1.625 1.00 87.50 462 SER A C 1
ATOM 3750 O O . SER A 1 462 ? -64.849 17.910 -2.023 1.00 87.50 462 SER A O 1
ATOM 3752 N N . ARG A 1 463 ? -63.331 16.324 -2.487 1.00 88.06 463 ARG A N 1
ATOM 3753 C CA . ARG A 1 463 ? -63.407 16.455 -3.954 1.00 88.06 463 ARG A CA 1
ATOM 3754 C C . ARG A 1 463 ? -64.825 16.207 -4.480 1.00 88.06 463 ARG A C 1
ATOM 3756 O O . ARG A 1 463 ? -65.322 17.000 -5.275 1.00 88.06 463 ARG A O 1
ATOM 3763 N N . LYS A 1 464 ? -65.512 15.156 -4.011 1.00 88.50 464 LYS A N 1
ATOM 3764 C CA . LYS A 1 464 ? -66.912 14.868 -4.389 1.00 88.5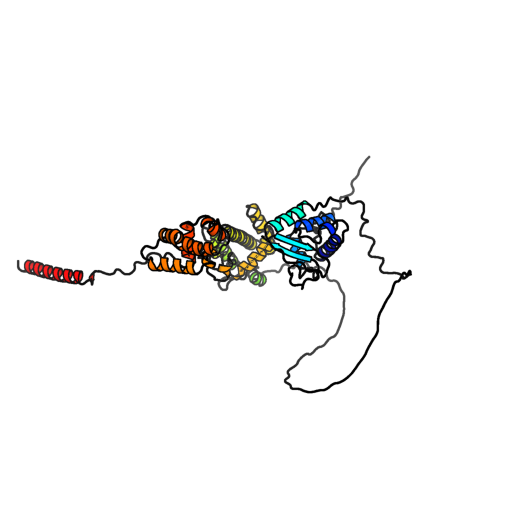0 464 LYS A CA 1
ATOM 3765 C C . LYS A 1 464 ? -67.871 15.991 -3.969 1.00 88.50 464 LYS A C 1
ATOM 3767 O O . LYS A 1 464 ? -68.759 16.343 -4.742 1.00 88.50 464 LYS A O 1
ATOM 3772 N N . LEU A 1 465 ? -67.694 16.561 -2.774 1.00 89.06 465 LEU A N 1
ATOM 3773 C CA . LEU A 1 465 ? -68.487 17.698 -2.288 1.00 89.06 465 LEU A CA 1
ATOM 3774 C C . LEU A 1 465 ? -68.222 18.973 -3.099 1.00 89.06 465 LEU A C 1
ATOM 3776 O O . LEU A 1 465 ? -69.172 19.654 -3.482 1.00 89.06 465 LEU A O 1
ATOM 3780 N N . PHE A 1 466 ? -66.956 19.264 -3.409 1.00 88.75 466 PHE A N 1
ATOM 3781 C CA . PHE A 1 466 ? -66.567 20.391 -4.254 1.00 88.75 466 PHE A CA 1
ATOM 3782 C C . PHE A 1 466 ? -67.183 20.286 -5.654 1.00 88.75 466 PHE A C 1
ATOM 3784 O O . PHE A 1 466 ? -67.849 21.220 -6.089 1.00 88.75 466 PHE A O 1
ATOM 3791 N N . CYS A 1 467 ? -67.051 19.136 -6.327 1.00 87.88 467 CYS A N 1
ATOM 3792 C CA . CYS A 1 467 ? -67.646 18.927 -7.649 1.00 87.88 467 CYS A CA 1
ATOM 3793 C C . CYS A 1 467 ? -69.178 19.050 -7.628 1.00 87.88 467 CYS A C 1
ATOM 3795 O O . CYS A 1 467 ? -69.742 19.636 -8.545 1.00 87.88 467 CYS A O 1
ATOM 3797 N N . LYS A 1 468 ? -69.858 18.550 -6.583 1.00 87.69 468 LYS A N 1
ATOM 3798 C CA . LYS A 1 468 ? -71.312 18.735 -6.432 1.00 87.69 468 LYS A CA 1
ATOM 3799 C C . LYS A 1 468 ? -71.698 20.207 -6.313 1.00 87.69 468 LYS A C 1
ATOM 3801 O O . LYS A 1 468 ? -72.622 20.624 -6.998 1.00 87.69 468 LYS A O 1
ATOM 3806 N N . ARG A 1 469 ? -71.001 20.978 -5.470 1.00 87.56 469 ARG A N 1
ATOM 3807 C CA . ARG A 1 469 ? -71.242 22.422 -5.328 1.00 87.56 469 ARG A CA 1
ATOM 3808 C C . ARG A 1 469 ? -71.007 23.148 -6.645 1.00 87.56 469 ARG A C 1
ATOM 3810 O O . ARG A 1 469 ? -71.926 23.768 -7.148 1.00 87.56 469 ARG A O 1
ATOM 3817 N N . TYR A 1 470 ? -69.838 22.954 -7.252 1.00 86.56 470 TYR A N 1
ATOM 3818 C CA . TYR A 1 470 ? -69.468 23.603 -8.507 1.00 86.56 470 TYR A CA 1
ATOM 3819 C C . TYR A 1 470 ? -70.470 23.336 -9.644 1.00 86.56 470 TYR A C 1
ATOM 3821 O O . TYR A 1 470 ? -70.813 24.252 -10.380 1.00 86.56 470 TYR A O 1
ATOM 3829 N N . LEU A 1 471 ? -70.986 22.106 -9.765 1.00 85.75 471 LEU A N 1
ATOM 3830 C CA . LEU A 1 471 ? -72.008 21.774 -10.766 1.00 85.75 471 LEU A CA 1
ATOM 3831 C C . LEU A 1 471 ? -73.390 22.368 -10.452 1.00 85.75 471 LEU A C 1
ATOM 3833 O O . LEU A 1 471 ? -74.140 22.640 -11.382 1.00 85.75 471 LEU A O 1
ATOM 3837 N N . VAL A 1 472 ? -73.737 22.566 -9.177 1.00 83.31 472 VAL A N 1
ATOM 3838 C CA . VAL A 1 472 ? -74.974 23.259 -8.772 1.00 83.31 472 VAL A CA 1
ATOM 3839 C C . VAL A 1 472 ? -74.848 24.762 -9.014 1.00 83.31 472 VAL A C 1
ATOM 3841 O O . VAL A 1 472 ? -75.738 25.348 -9.621 1.00 83.31 472 VAL A O 1
ATOM 3844 N N . ASP A 1 473 ? -73.730 25.362 -8.610 1.00 79.19 473 ASP A N 1
ATOM 3845 C CA . ASP A 1 473 ? -73.440 26.785 -8.793 1.00 79.19 473 ASP A CA 1
ATOM 3846 C C . ASP A 1 473 ? -73.431 27.130 -10.303 1.00 79.19 473 ASP A C 1
ATOM 3848 O O . ASP A 1 473 ? -74.168 28.011 -10.741 1.00 79.19 473 ASP A O 1
ATOM 3852 N N . ALA A 1 474 ? -72.734 26.337 -11.130 1.00 75.19 474 ALA A N 1
ATOM 3853 C CA . ALA A 1 474 ? -72.727 26.491 -12.590 1.00 75.19 474 ALA A CA 1
ATOM 3854 C C . ALA A 1 474 ? -74.092 26.213 -13.256 1.00 75.19 474 ALA A C 1
ATOM 3856 O O . ALA A 1 474 ? -74.398 26.788 -14.297 1.00 75.19 474 ALA A O 1
ATOM 3857 N N . ALA A 1 475 ? -74.935 25.345 -12.681 1.00 73.25 475 ALA A N 1
ATOM 3858 C CA . ALA A 1 475 ? -76.299 25.142 -13.175 1.00 73.25 475 ALA A CA 1
ATOM 3859 C C . ALA A 1 475 ? -77.221 26.325 -12.833 1.00 73.25 475 ALA A C 1
ATOM 3861 O O . ALA A 1 475 ? -78.106 26.645 -13.622 1.00 73.25 475 ALA A O 1
ATOM 3862 N N . HIS A 1 476 ? -77.005 27.000 -11.699 1.00 71.31 476 HIS A N 1
ATOM 3863 C CA . HIS A 1 476 ? -77.711 28.238 -11.365 1.00 71.31 476 HIS A CA 1
ATOM 3864 C C . HIS A 1 476 ? -77.298 29.406 -12.272 1.00 71.31 476 HIS A C 1
ATOM 3866 O O . HIS A 1 476 ? -78.169 30.163 -12.695 1.00 71.31 476 HIS A O 1
ATOM 3872 N N . GLU A 1 477 ? -76.014 29.513 -12.632 1.00 71.62 477 GLU A N 1
ATOM 3873 C CA . GLU A 1 477 ? -75.508 30.507 -13.597 1.00 71.62 477 GLU A CA 1
ATOM 3874 C C . GLU A 1 477 ? -76.044 30.309 -15.031 1.00 71.62 477 GLU A C 1
ATOM 3876 O O . GLU A 1 477 ? -76.023 31.247 -15.818 1.00 71.62 477 GLU A O 1
ATOM 3881 N N . LEU A 1 478 ? -76.551 29.117 -15.375 1.00 66.81 478 LEU A N 1
ATOM 3882 C CA . LEU A 1 478 ? -77.159 28.806 -16.682 1.00 66.81 478 LEU A CA 1
ATOM 3883 C C . LEU A 1 478 ? -78.691 28.985 -16.726 1.00 66.81 478 LEU A C 1
ATOM 3885 O O . LEU A 1 478 ? -79.305 28.731 -17.763 1.00 66.81 478 LEU A O 1
ATOM 3889 N N . VAL A 1 479 ? -79.315 29.364 -15.605 1.00 63.62 479 VAL A N 1
ATOM 3890 C CA . VAL A 1 479 ? -80.771 29.592 -15.475 1.00 63.62 479 VAL A CA 1
ATOM 3891 C C . VAL A 1 479 ? -81.095 31.080 -15.226 1.00 63.62 479 VAL A C 1
ATOM 3893 O O . VAL A 1 479 ? -82.267 31.455 -15.159 1.00 63.62 479 VAL A O 1
ATOM 3896 N N . GLN A 1 480 ? -80.065 31.929 -15.127 1.00 51.44 480 GLN A N 1
ATOM 3897 C CA . GLN A 1 480 ? -80.152 33.395 -15.179 1.00 51.44 480 GLN A CA 1
ATOM 3898 C C . GLN A 1 480 ? -79.875 33.912 -16.597 1.00 51.44 480 GLN A C 1
ATOM 3900 O O . GLN A 1 480 ? -80.479 34.953 -16.937 1.00 51.44 480 GLN A O 1
#

Organism: NCBI:txid303405

Radius of gyration: 38.55 Å; chains: 1; bounding box: 148×100×81 Å

pLDDT: mean 74.96, std 24.74, range [19.92, 98.44]

Sequence (480 aa):
MLAGPIGAMVLPLTDDAPKVTKEILGHALELTINHPTIGPKICNKWITVDTIIDAIRAAAVIDTSVVMNARLLNILLSKIQKYQLIDRFDGSNLSGFFRAKYSKQSYYIILPPGEQAEYPLFDKQWKEEVERVKSLISFRSLKSNDIPPVEHLLEQEKKGSSVQRQATYCVNPQNTKSDIHERQQDSDHVSMTKNTESDSHERQQDSDHVDMPRQQSVCGNYWDSPEAYKLFRPRQCDSNCLSAVERRIKLLQRAQQFEGWRDLVHGRDPDNVCSNYDKLVIRQKSMFILKAYQIATLEINRKTWLECCEIAVHEINLLGVTLTTRGDNLSRWHGLFRTREAFLHPNLEARVGRDPLPPFLRMFPDAATEIKQFCRVNLLNLNVETVHQFILNKVFPKIYAVWASEQTSRGHTLQSFLKL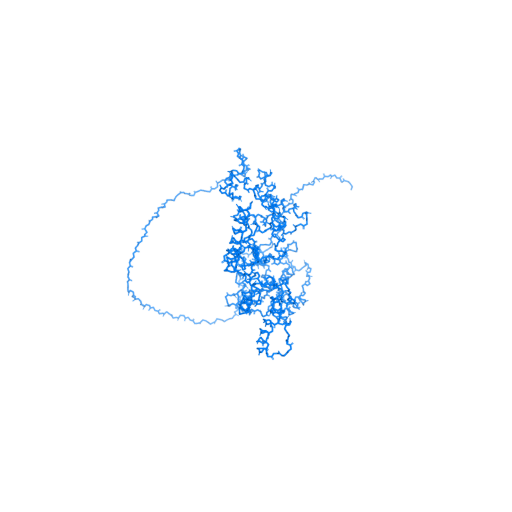FRISVFSPQTTLSWMKQLGMKYANHKKSYYVDGHEREDVVTSRKLFCKRYLVDAAHELVQ

Secondary structure (DSSP, 8-state):
------------------PPPHHHHHHHHHHHHH-TTTHHHHTTS-EEHHHHHHHHHHTT-S-TTS---HHHHHHHHTTSGGGTTTT--SS---SSEEEEEETTEEEEEE--TT--PPPP--SHHHHHHHHHHHHH-------SSS---S-SSSS-SSS-----------------------------------------------------------S--GGGSHHHHHHH---TTSSSHHHHHHHHHHHHHHTTSTTGGGGGBTT--TT--S-HHHHHHHHHHHHHHHHHHHHHHHHTTTS-HHHHHHHHHHHHHHTT--S-S-HHHHHHHHHHHHHHTSB--SSHHHHHT-----HHHHH-HHHHHHHHHHHHHTGGG--HHHHHHHIIIIIHHHHHHHHHHH-SSS---HHHHHHHTT-SS--HHHHHHHHHHTT--PPP--------GGGSHHHHHHHHHHHHHHHHHHHHHT--